Protein 5YUY (pdb70)

Structure (mmCIF, N/CA/C/O backbone):
data_5YUY
#
_entry.id   5YUY
#
_cell.length_a   86.460
_cell.length_b   57.050
_cell.length_c   110.170
_cell.angle_alpha   90.00
_cell.angle_beta   95.03
_cell.angle_gamma   90.00
#
_symmetry.space_group_name_H-M   'P 1 21 1'
#
loop_
_entity.id
_entity.type
_entity.pdbx_description
1 polymer 'DNA polymerase IV'
2 polymer DTN1
3 polymer DTN
4 non-polymer 'MAGNESIUM ION'
5 non-polymer DIPHOSPHATE
6 non-polymer "THYMIDINE-5'-TRIPHOSPHATE"
7 water water
#
loop_
_atom_site.group_PDB
_atom_site.id
_atom_site.type_symbol
_atom_site.label_atom_id
_atom_site.label_alt_id
_atom_site.label_comp_id
_atom_site.label_asym_id
_atom_site.label_entity_id
_atom_site.label_seq_id
_atom_site.pdbx_PDB_ins_code
_atom_site.Cartn_x
_atom_site.Cartn_y
_atom_site.Cartn_z
_atom_site.occupancy
_atom_site.B_iso_or_equiv
_atom_site.auth_seq_id
_atom_site.auth_comp_id
_atom_site.auth_asym_id
_atom_site.auth_atom_id
_atom_site.pdbx_PDB_model_num
ATOM 1 N N . GLY A 1 1 ? 58.711 -0.828 166.217 1.00 67.29 0 GLY F N 1
ATOM 2 C CA . GLY A 1 1 ? 59.639 -0.875 167.334 1.00 70.73 0 GLY F CA 1
ATOM 3 C C . GLY A 1 1 ? 60.684 0.231 167.340 1.00 55.36 0 GLY F C 1
ATOM 4 O O . GLY A 1 1 ? 61.836 0.012 166.968 1.00 63.66 0 GLY F O 1
ATOM 5 N N . SER A 1 2 ? 60.285 1.428 167.762 1.00 58.49 1 SER F N 1
ATOM 6 C CA . SER A 1 2 ? 61.206 2.554 167.853 1.00 61.95 1 SER F CA 1
ATOM 7 C C . SER A 1 2 ? 61.888 2.586 169.214 1.00 55.33 1 SER F C 1
ATOM 8 O O . SER A 1 2 ? 61.244 2.400 170.252 1.00 62.16 1 SER F O 1
ATOM 11 N N . ARG A 1 3 ? 63.196 2.837 169.205 1.00 47.08 2 ARG F N 1
ATOM 12 C CA . ARG A 1 3 ? 63.916 3.025 170.450 1.00 31.86 2 ARG F CA 1
ATOM 13 C C . ARG A 1 3 ? 63.759 4.462 170.943 1.00 31.38 2 ARG F C 1
ATOM 14 O O . ARG A 1 3 ? 63.351 5.366 170.205 1.00 33.31 2 ARG F O 1
ATOM 22 N N . LYS A 1 4 ? 64.093 4.664 172.215 1.00 34.37 3 LYS F N 1
ATOM 23 C CA . LYS A 1 4 ? 64.176 5.988 172.822 1.00 32.71 3 LYS F CA 1
ATOM 24 C C . LYS A 1 4 ? 65.598 6.173 173.344 1.00 25.94 3 LYS F C 1
ATOM 25 O O . LYS A 1 4 ? 65.974 5.570 174.357 1.00 29.44 3 LYS F O 1
ATOM 31 N N . ILE A 1 5 ? 66.377 7.012 172.664 1.00 23.63 4 ILE F N 1
ATOM 32 C CA . ILE A 1 5 ? 67.775 7.263 173.003 1.00 22.16 4 ILE F CA 1
ATOM 33 C C . ILE A 1 5 ? 67.885 8.692 173.530 1.00 27.59 4 ILE F C 1
ATOM 34 O O . ILE A 1 5 ? 67.377 9.636 172.905 1.00 26.51 4 ILE F O 1
ATOM 39 N N . ILE A 1 6 ? 68.518 8.844 174.691 1.00 23.90 5 ILE F N 1
ATOM 40 C CA . ILE A 1 6 ? 68.856 10.154 175.245 1.00 19.77 5 ILE F CA 1
ATOM 41 C C . ILE A 1 6 ? 70.362 10.341 175.130 1.00 20.82 5 ILE F C 1
ATOM 42 O O . ILE A 1 6 ? 71.129 9.420 175.432 1.00 24.47 5 ILE F O 1
ATOM 47 N N . HIS A 1 7 ? 70.787 11.528 174.715 1.00 21.06 6 HIS F N 1
ATOM 48 C CA . HIS A 1 7 ? 72.180 11.921 174.839 1.00 21.88 6 HIS F CA 1
ATOM 49 C C . HIS A 1 7 ? 72.252 13.067 175.843 1.00 27.00 6 HIS F C 1
ATOM 50 O O . HIS A 1 7 ? 71.591 14.085 175.655 1.00 21.23 6 HIS F O 1
ATOM 57 N N . VAL A 1 8 ? 73.007 12.883 176.932 1.00 22.52 7 VAL F N 1
ATOM 58 C CA . VAL A 1 8 ? 73.180 13.917 177.958 1.00 19.17 7 VAL F CA 1
ATOM 59 C C . VAL A 1 8 ? 74.581 14.486 177.832 1.00 21.17 7 VAL F C 1
ATOM 60 O O . VAL A 1 8 ? 75.547 13.736 177.681 1.00 22.00 7 VAL F O 1
ATOM 64 N N . ASP A 1 9 ? 74.700 15.812 177.898 1.00 22.72 8 ASP F N 1
ATOM 65 C CA . ASP A 1 9 ? 75.961 16.471 177.593 1.00 24.59 8 ASP F CA 1
ATOM 66 C C . ASP A 1 9 ? 76.123 17.658 178.527 1.00 22.56 8 ASP F C 1
ATOM 67 O O . ASP A 1 9 ? 75.283 18.556 178.503 1.00 23.33 8 ASP F O 1
ATOM 76 N N . MET A 1 10 ? 77.192 17.679 179.326 1.00 21.57 9 MET F N 1
ATOM 77 C CA . MET A 1 10 ? 77.382 18.783 180.272 1.00 21.32 9 MET F CA 1
ATOM 78 C C . MET A 1 10 ? 77.705 20.082 179.542 1.00 21.99 9 MET F C 1
ATOM 79 O O . MET A 1 10 ? 78.364 20.089 178.499 1.00 20.63 9 MET F O 1
ATOM 84 N N . ASP A 1 11 ? 77.227 21.198 180.103 1.00 22.62 10 ASP F N 1
ATOM 85 C CA . ASP A 1 11 ? 77.462 22.507 179.505 1.00 20.52 10 ASP F CA 1
ATOM 86 C C . ASP A 1 11 ? 78.840 23.041 179.897 1.00 22.21 10 ASP F C 1
ATOM 87 O O . ASP A 1 11 ? 79.167 23.098 181.086 1.00 21.74 10 ASP F O 1
ATOM 92 N N . CYS A 1 12 ? 79.625 23.450 178.895 1.00 24.07 11 CYS F N 1
ATOM 93 C CA . CYS A 1 12 ? 80.980 24.006 179.065 1.00 25.86 11 CYS F CA 1
ATOM 94 C C . CYS A 1 12 ? 81.733 23.317 180.201 1.00 26.77 11 CYS F C 1
ATOM 95 O O . CYS A 1 12 ? 82.204 23.959 181.136 1.00 23.01 11 CYS F O 1
ATOM 98 N N . PHE A 1 13 ? 81.866 21.984 180.083 1.00 20.79 12 PHE F N 1
ATOM 99 C CA . PHE A 1 13 ? 82.086 21.131 181.249 1.00 20.99 12 PHE F CA 1
ATOM 100 C C . PHE A 1 13 ? 83.250 21.593 182.127 1.00 22.46 12 PHE F C 1
ATOM 101 O O . PHE A 1 13 ? 83.060 21.842 183.321 1.00 24.92 12 PHE F O 1
ATOM 109 N N . PHE A 1 14 ? 84.477 21.659 181.585 1.00 21.17 13 PHE F N 1
ATOM 110 C CA . PHE A 1 14 ? 85.606 21.993 182.458 1.00 24.57 13 PHE F CA 1
ATOM 111 C C . PHE A 1 14 ? 85.416 23.382 183.062 1.00 25.72 13 PHE F C 1
ATOM 112 O O . PHE A 1 14 ? 85.657 23.592 184.254 1.00 25.67 13 PHE F O 1
ATOM 120 N N . ALA A 1 15 ? 84.990 24.343 182.245 1.00 26.07 14 ALA F N 1
ATOM 121 C CA . ALA A 1 15 ? 84.802 25.707 182.740 1.00 27.67 14 ALA F CA 1
ATOM 122 C C . ALA A 1 15 ? 83.670 25.781 183.759 1.00 28.85 14 ALA F C 1
ATOM 123 O O . ALA A 1 15 ? 83.748 26.548 184.725 1.00 28.87 14 ALA F O 1
ATOM 125 N N . ALA A 1 16 ? 82.603 25.001 183.553 1.00 27.97 15 ALA F N 1
ATOM 126 C CA . ALA A 1 16 ? 81.501 25.004 184.509 1.00 32.56 15 ALA F CA 1
ATOM 127 C C . ALA A 1 16 ? 81.958 24.495 185.867 1.00 29.93 15 ALA F C 1
ATOM 128 O O . ALA A 1 16 ? 81.523 24.997 186.909 1.00 32.51 15 ALA F O 1
ATOM 130 N N . VAL A 1 17 ? 82.846 23.501 185.878 1.00 27.99 16 VAL F N 1
ATOM 131 C CA . VAL A 1 17 ? 83.375 23.012 187.148 1.00 27.24 16 VAL F CA 1
ATOM 132 C C . VAL A 1 17 ? 84.210 24.089 187.824 1.00 31.17 16 VAL F C 1
ATOM 133 O O . VAL A 1 17 ? 84.090 24.321 189.034 1.00 34.00 16 VAL F O 1
ATOM 137 N N . GLU A 1 18 ? 85.071 24.765 187.056 1.00 30.07 17 GLU F N 1
ATOM 138 C CA . GLU A 1 18 ? 85.928 25.790 187.646 1.00 28.46 17 GLU F CA 1
ATOM 139 C C . GLU A 1 18 ? 85.122 26.968 188.181 1.00 38.33 17 GLU F C 1
ATOM 140 O O . GLU A 1 18 ? 85.492 27.554 189.203 1.00 38.64 17 GLU F O 1
ATOM 146 N N . MET A 1 19 ? 84.022 27.328 187.521 1.00 35.52 18 MET F N 1
ATOM 147 C CA . MET A 1 19 ? 83.211 28.441 188.011 1.00 39.05 18 MET F CA 1
ATOM 148 C C . MET A 1 19 ? 82.449 28.067 189.278 1.00 43.93 18 MET F C 1
ATOM 149 O O . MET A 1 19 ? 82.292 28.896 190.186 1.00 40.38 18 MET F O 1
ATOM 154 N N . ARG A 1 20 ? 81.948 26.833 189.346 1.00 41.53 19 ARG F N 1
ATOM 155 C CA . ARG A 1 20 ? 81.292 26.357 190.558 1.00 36.88 19 ARG F CA 1
ATOM 156 C C . ARG A 1 20 ? 82.245 26.375 191.741 1.00 39.03 19 ARG F C 1
ATOM 157 O O . ARG A 1 20 ? 81.872 26.791 192.844 1.00 42.95 19 ARG F O 1
ATOM 165 N N . ASP A 1 21 ? 83.486 25.940 191.530 1.00 35.73 20 ASP F N 1
ATOM 166 C CA . ASP A 1 21 ? 84.448 25.850 192.618 1.00 35.02 20 ASP F CA 1
ATOM 167 C C . ASP A 1 21 ? 85.138 27.172 192.919 1.00 42.95 20 ASP F C 1
ATOM 168 O O . ASP A 1 21 ? 85.791 27.279 193.962 1.00 45.09 20 ASP F O 1
ATOM 173 N N . ASN A 1 22 ? 84.991 28.179 192.059 1.00 45.63 21 ASN F N 1
ATOM 174 C CA . ASN A 1 22 ? 85.536 29.512 192.320 1.00 45.78 21 ASN F CA 1
ATOM 175 C C . ASN A 1 22 ? 84.614 30.530 191.671 1.00 45.91 21 ASN F C 1
ATOM 176 O O . ASN A 1 22 ? 84.802 30.910 190.507 1.00 43.27 21 ASN F O 1
ATOM 181 N N . PRO A 1 23 ? 83.595 31.000 192.398 1.00 47.46 22 PRO F N 1
ATOM 182 C CA . PRO A 1 23 ? 82.581 31.869 191.774 1.00 50.01 22 PRO F CA 1
ATOM 183 C C . PRO A 1 23 ? 83.127 33.193 191.270 1.00 50.07 22 PRO F C 1
ATOM 184 O O . PRO A 1 23 ? 82.422 33.884 190.524 1.00 55.55 22 PRO F O 1
ATOM 188 N N . ALA A 1 24 ? 84.355 33.564 191.637 1.00 49.25 23 ALA F N 1
ATOM 189 C CA . ALA A 1 24 ? 84.954 34.771 191.077 1.00 56.11 23 ALA F CA 1
ATOM 190 C C . ALA A 1 24 ? 85.117 34.684 189.567 1.00 55.58 23 ALA F C 1
ATOM 191 O O . ALA A 1 24 ? 85.243 35.721 188.907 1.00 48.26 23 ALA F O 1
ATOM 193 N N . LEU A 1 25 ? 85.104 33.476 189.007 1.00 48.42 24 LEU F N 1
ATOM 194 C CA . LEU A 1 25 ? 85.302 33.269 187.581 1.00 45.80 24 LEU F CA 1
ATOM 195 C C . LEU A 1 25 ? 84.001 33.278 186.797 1.00 41.93 24 LEU F C 1
ATOM 196 O O . LEU A 1 25 ? 84.040 33.173 185.569 1.00 38.85 24 LEU F O 1
ATOM 201 N N . ARG A 1 26 ? 82.859 33.420 187.478 1.00 38.81 25 ARG F N 1
ATOM 202 C CA . ARG A 1 26 ? 81.560 33.205 186.845 1.00 40.23 25 ARG F CA 1
ATOM 203 C C . ARG A 1 26 ? 81.286 34.207 185.723 1.00 41.78 25 ARG F C 1
ATOM 204 O O . ARG A 1 26 ? 80.731 33.845 184.679 1.00 40.87 25 ARG F O 1
ATOM 212 N N . ASP A 1 27 ? 81.650 35.468 185.909 1.00 40.69 26 ASP F N 1
ATOM 213 C CA . ASP A 1 27 ? 81.163 36.498 185.000 1.00 52.46 26 ASP F CA 1
ATOM 214 C C . ASP A 1 27 ? 82.234 37.087 184.096 1.00 49.12 26 ASP F C 1
ATOM 215 O O . ASP A 1 27 ? 81.923 37.967 183.285 1.00 54.67 26 ASP F O 1
ATOM 220 N N . ILE A 1 28 ? 83.472 36.620 184.193 1.00 38.17 27 ILE F N 1
ATOM 221 C CA . ILE A 1 28 ? 84.559 37.105 183.350 1.00 43.49 27 ILE F CA 1
ATOM 222 C C . ILE A 1 28 ? 84.894 36.021 182.335 1.00 39.32 27 ILE F C 1
ATOM 223 O O . ILE A 1 28 ? 84.565 34.848 182.562 1.00 35.87 27 ILE F O 1
ATOM 228 N N . PRO A 1 29 ? 85.532 36.354 181.213 1.00 40.66 28 PRO F N 1
ATOM 229 C CA . PRO A 1 29 ? 85.912 35.317 180.237 1.00 34.21 28 PRO F CA 1
ATOM 230 C C . PRO A 1 29 ? 87.023 34.425 180.780 1.00 32.93 28 PRO F C 1
ATOM 231 O O . PRO A 1 29 ? 88.099 34.904 181.161 1.00 35.42 28 PRO F O 1
ATOM 235 N N . ILE A 1 30 ? 86.758 33.116 180.823 1.00 33.30 29 ILE F N 1
ATOM 236 C CA . ILE A 1 30 ? 87.745 32.144 181.282 1.00 27.72 29 ILE F CA 1
ATOM 237 C C . ILE A 1 30 ? 87.836 30.994 180.285 1.00 29.45 29 ILE F C 1
ATOM 238 O O . ILE A 1 30 ? 86.914 30.728 179.514 1.00 27.79 29 ILE F O 1
ATOM 243 N N . ALA A 1 31 ? 88.959 30.288 180.336 1.00 29.57 30 ALA F N 1
ATOM 244 C CA . ALA A 1 31 ? 89.164 29.105 179.519 1.00 30.31 30 ALA F CA 1
ATOM 245 C C . ALA A 1 31 ? 90.168 28.195 180.206 1.00 30.57 30 ALA F C 1
ATOM 246 O O . ALA A 1 31 ? 91.075 28.656 180.901 1.00 31.51 30 ALA F O 1
ATOM 248 N N . ILE A 1 32 ? 89.982 26.896 180.022 1.00 23.68 31 ILE F N 1
ATOM 249 C CA . ILE A 1 32 ? 90.993 25.914 180.388 1.00 24.20 31 ILE F CA 1
ATOM 250 C C . ILE A 1 32 ? 91.853 25.677 179.159 1.00 26.74 31 ILE F C 1
ATOM 251 O O . ILE A 1 32 ? 91.334 25.370 178.078 1.00 29.11 31 ILE F O 1
ATOM 256 N N . GLY A 1 33 ? 93.157 25.842 179.310 1.00 27.97 32 GLY F N 1
ATOM 257 C CA . GLY A 1 33 ? 94.059 25.669 178.193 1.00 25.84 32 GLY F CA 1
ATOM 258 C C . GLY A 1 33 ? 95.472 26.057 178.558 1.00 28.75 32 GLY F C 1
ATOM 259 O O . GLY A 1 33 ? 95.677 26.804 179.518 1.00 34.86 32 GLY F O 1
ATOM 260 N N . GLY A 1 34 ? 96.446 25.564 177.794 1.00 33.55 33 GLY F N 1
ATOM 261 C CA . GLY A 1 34 ? 97.832 25.917 178.038 1.00 28.27 33 GLY F CA 1
ATOM 262 C C . GLY A 1 34 ? 98.116 27.365 177.681 1.00 34.76 33 GLY F C 1
ATOM 263 O O . GLY A 1 34 ? 97.498 27.951 176.792 1.00 31.40 33 GLY F O 1
ATOM 264 N N . SER A 1 35 ? 99.072 27.952 178.393 1.00 31.92 34 SER F N 1
ATOM 265 C CA . SER A 1 35 ? 99.426 29.335 178.132 1.00 34.14 34 SER F CA 1
ATOM 266 C C . SER A 1 35 ? 99.992 29.485 176.722 1.00 32.46 34 SER F C 1
ATOM 267 O O . SER A 1 35 ? 100.378 28.514 176.064 1.00 32.53 34 SER F O 1
ATOM 270 N N . ARG A 1 36 ? 100.017 30.730 176.250 1.00 32.74 35 ARG F N 1
ATOM 271 C CA . ARG A 1 36 ? 100.656 31.003 174.971 1.00 30.28 35 ARG F CA 1
ATOM 272 C C . ARG A 1 36 ? 102.126 30.601 175.006 1.00 35.95 35 ARG F C 1
ATOM 273 O O . ARG A 1 36 ? 102.665 30.107 174.009 1.00 34.00 35 ARG F O 1
ATOM 281 N N . GLU A 1 37 ? 102.789 30.797 176.156 1.00 36.46 36 GLU F N 1
ATOM 282 C CA . GLU A 1 37 ? 104.194 30.427 176.293 1.00 36.71 36 GLU F CA 1
ATOM 283 C C . GLU A 1 37 ? 104.379 28.913 176.281 1.00 37.30 36 GLU F C 1
ATOM 284 O O . GLU A 1 37 ? 105.394 28.422 175.775 1.00 39.23 36 GLU F O 1
ATOM 290 N N . ARG A 1 38 ? 103.420 28.164 176.826 1.00 28.69 37 ARG F N 1
ATOM 291 C CA . ARG A 1 38 ? 103.419 26.705 176.730 1.00 28.05 37 ARG F CA 1
ATOM 292 C C . ARG A 1 38 ? 102.925 26.217 175.374 1.00 32.24 37 ARG F C 1
ATOM 293 O O . ARG A 1 38 ? 102.764 25.002 175.185 1.00 29.35 37 ARG F O 1
ATOM 301 N N . ARG A 1 39 ? 102.640 27.145 174.451 1.00 32.55 38 ARG F N 1
ATOM 302 C CA . ARG A 1 39 ? 102.173 26.819 173.101 1.00 33.86 38 ARG F CA 1
ATOM 303 C C . ARG A 1 39 ? 100.852 26.050 173.144 1.00 31.43 38 ARG F C 1
ATOM 304 O O . ARG A 1 39 ? 100.645 25.073 172.419 1.00 28.59 38 ARG F O 1
ATOM 312 N N . GLY A 1 40 ? 99.954 26.498 174.011 1.00 30.33 39 GLY F N 1
ATOM 313 C CA . GLY A 1 40 ? 98.761 25.741 174.309 1.00 29.77 39 GLY F CA 1
ATOM 314 C C . GLY A 1 40 ? 97.611 26.010 173.357 1.00 28.75 39 GLY F C 1
ATOM 315 O O . GLY A 1 40 ? 97.659 26.914 172.509 1.00 27.99 39 GLY F O 1
ATOM 316 N N . VAL A 1 41 ? 96.573 25.182 173.500 1.00 27.98 40 VAL F N 1
ATOM 317 C CA . VAL A 1 41 ? 95.275 25.422 172.885 1.00 30.39 40 VAL F CA 1
ATOM 318 C C . VAL A 1 41 ? 94.215 25.431 173.974 1.00 24.90 40 VAL F C 1
ATOM 319 O O . VAL A 1 41 ? 94.447 25.020 175.116 1.00 28.03 40 VAL F O 1
ATOM 323 N N . ILE A 1 42 ? 93.037 25.909 173.593 1.00 21.96 41 ILE F N 1
ATOM 324 C CA . ILE A 1 42 ? 91.899 25.980 174.495 1.00 22.20 41 ILE F CA 1
ATOM 325 C C . ILE A 1 42 ? 91.229 24.619 174.561 1.00 24.02 41 ILE F C 1
ATOM 326 O O . ILE A 1 42 ? 90.881 24.036 173.527 1.00 22.48 41 ILE F O 1
ATOM 331 N N . SER A 1 43 ? 91.055 24.103 175.782 1.00 24.06 42 SER F N 1
ATOM 332 C CA . SER A 1 43 ? 90.240 22.906 175.958 1.00 23.10 42 SER F CA 1
ATOM 333 C C . SER A 1 43 ? 88.766 23.250 175.899 1.00 21.13 42 SER F C 1
ATOM 334 O O . SER A 1 43 ? 87.985 22.555 175.232 1.00 22.02 42 SER F O 1
ATOM 337 N N . THR A 1 44 ? 88.367 24.286 176.623 1.00 20.64 43 THR F N 1
ATOM 338 C CA . THR A 1 44 ? 87.023 24.839 176.513 1.00 22.47 43 THR F CA 1
ATOM 339 C C . THR A 1 44 ? 87.013 26.212 177.169 1.00 23.94 43 THR F C 1
ATOM 340 O O . THR A 1 44 ? 87.954 26.593 177.860 1.00 24.39 43 THR F O 1
ATOM 344 N N . ALA A 1 45 ? 85.914 26.936 176.958 1.00 22.55 44 ALA F N 1
ATOM 345 C CA . ALA A 1 45 ? 85.763 28.289 177.476 1.00 23.22 44 ALA F CA 1
ATOM 346 C C . ALA A 1 45 ? 84.351 28.465 178.016 1.00 25.21 44 ALA F C 1
ATOM 347 O O . ALA A 1 45 ? 83.441 27.728 177.650 1.00 26.72 44 ALA F O 1
ATOM 349 N N . ASN A 1 46 ? 84.169 29.450 178.899 1.00 24.49 45 ASN F N 1
ATOM 350 C CA . ASN A 1 46 ? 82.819 29.744 179.342 1.00 31.62 45 ASN F CA 1
ATOM 351 C C . ASN A 1 46 ? 82.157 30.704 178.346 1.00 27.87 45 ASN F C 1
ATOM 352 O O . ASN A 1 46 ? 82.775 31.151 177.378 1.00 30.62 45 ASN F O 1
ATOM 357 N N . TYR A 1 47 ? 80.862 30.982 178.559 1.00 26.81 46 TYR F N 1
ATOM 358 C CA . TYR A 1 47 ? 80.129 31.777 177.579 1.00 26.89 46 TYR F CA 1
ATOM 359 C C . TYR A 1 47 ? 80.661 33.206 177.480 1.00 30.11 46 TYR F C 1
ATOM 360 O O . TYR A 1 47 ? 80.751 33.733 176.365 1.00 29.21 46 TYR F O 1
ATOM 369 N N . PRO A 1 48 ? 81.046 33.863 178.580 1.00 30.69 47 PRO F N 1
ATOM 370 C CA . PRO A 1 48 ? 81.679 35.188 178.429 1.00 35.28 47 PRO F CA 1
ATOM 371 C C . PRO A 1 48 ? 82.888 35.190 177.501 1.00 36.24 47 PRO F C 1
ATOM 372 O O . PRO A 1 48 ? 83.073 36.156 176.760 1.00 33.48 47 PRO F O 1
ATOM 376 N N . ALA A 1 49 ? 83.695 34.118 177.487 1.00 33.62 48 ALA F N 1
ATOM 377 C CA . ALA A 1 49 ? 84.807 34.030 176.543 1.00 29.86 48 ALA F CA 1
ATOM 378 C C . ALA A 1 49 ? 84.339 33.646 175.142 1.00 27.88 48 ALA F C 1
ATOM 379 O O . ALA A 1 49 ? 84.898 34.131 174.149 1.00 28.18 48 ALA F O 1
ATOM 381 N N . ARG A 1 50 ? 83.360 32.735 175.045 1.00 29.48 49 ARG F N 1
ATOM 382 C CA . ARG A 1 50 ? 82.843 32.329 173.739 1.00 25.06 49 ARG F CA 1
ATOM 383 C C . ARG A 1 50 ? 82.246 33.508 172.980 1.00 26.75 49 ARG F C 1
ATOM 384 O O . ARG A 1 50 ? 82.238 33.512 171.746 1.00 25.98 49 ARG F O 1
ATOM 392 N N . LYS A 1 51 ? 81.732 34.504 173.699 1.00 30.15 50 LYS F N 1
ATOM 393 C CA . LYS A 1 51 ? 81.217 35.707 173.049 1.00 32.06 50 LYS F CA 1
ATOM 394 C C . LYS A 1 51 ? 82.271 36.381 172.171 1.00 32.97 50 LYS F C 1
ATOM 395 O O . LYS A 1 51 ? 81.941 36.959 171.127 1.00 28.90 50 LYS F O 1
ATOM 401 N N . PHE A 1 52 ? 83.538 36.317 172.573 1.00 29.51 51 PHE F N 1
ATOM 402 C CA . PHE A 1 52 ? 84.627 36.894 171.792 1.00 32.41 51 PHE F CA 1
ATOM 403 C C . PHE A 1 52 ? 85.086 35.984 170.665 1.00 37.05 51 PHE F C 1
ATOM 404 O O . PHE A 1 52 ? 85.969 36.379 169.898 1.00 30.84 51 PHE F O 1
ATOM 412 N N . GLY A 1 53 ? 84.538 34.775 170.564 1.00 35.08 52 GLY F N 1
ATOM 413 C CA . GLY A 1 53 ? 84.953 33.833 169.551 1.00 27.52 52 GLY F CA 1
ATOM 414 C C . GLY A 1 53 ? 85.865 32.726 170.051 1.00 28.73 52 GLY F C 1
ATOM 415 O O . GLY A 1 53 ? 86.295 31.891 169.246 1.00 32.77 52 GLY F O 1
ATOM 416 N N . VAL A 1 54 ? 86.179 32.697 171.348 1.00 25.26 53 VAL F N 1
ATOM 417 C CA . VAL A 1 54 ? 87.058 31.669 171.887 1.00 23.93 53 VAL F CA 1
ATOM 418 C C . VAL A 1 54 ? 86.330 30.335 171.818 1.00 29.85 53 VAL F C 1
ATOM 419 O O . VAL A 1 54 ? 85.149 30.245 172.173 1.00 28.49 53 VAL F O 1
ATOM 423 N N . ARG A 1 55 ? 87.027 29.301 171.343 1.00 26.31 54 ARG F N 1
ATOM 424 C CA . ARG A 1 55 ? 86.424 27.998 171.068 1.00 28.15 54 ARG F CA 1
ATOM 425 C C . ARG A 1 55 ? 87.405 26.910 171.495 1.00 24.23 54 ARG F C 1
ATOM 426 O O . ARG A 1 55 ? 88.610 27.147 171.564 1.00 25.62 54 ARG F O 1
ATOM 434 N N . SER A 1 56 ? 86.891 25.696 171.750 1.00 23.24 55 SER F N 1
ATOM 435 C CA . SER A 1 56 ? 87.786 24.552 171.934 1.00 18.63 55 SER F CA 1
ATOM 436 C C . SER A 1 56 ? 88.631 24.342 170.684 1.00 21.11 55 SER F C 1
ATOM 437 O O . SER A 1 56 ? 88.184 24.608 169.555 1.00 22.72 55 SER F O 1
ATOM 440 N N . ALA A 1 57 ? 89.862 23.873 170.901 1.00 23.03 56 ALA F N 1
ATOM 441 C CA . ALA A 1 57 ? 90.904 23.565 169.921 1.00 26.80 56 ALA F CA 1
ATOM 442 C C . ALA A 1 57 ? 91.520 24.816 169.309 1.00 29.00 56 ALA F C 1
ATOM 443 O O . ALA A 1 57 ? 92.385 24.696 168.428 1.00 31.91 56 ALA F O 1
ATOM 445 N N . MET A 1 58 ? 91.116 26.003 169.739 1.00 22.37 57 MET F N 1
ATOM 446 C CA . MET A 1 58 ? 91.716 27.231 169.256 1.00 25.06 57 MET F CA 1
ATOM 447 C C . MET A 1 58 ? 93.076 27.425 169.914 1.00 27.47 57 MET F C 1
ATOM 448 O O . MET A 1 58 ? 93.180 27.324 171.141 1.00 29.77 57 MET F O 1
ATOM 453 N N . PRO A 1 59 ? 94.124 27.706 169.142 1.00 27.83 58 PRO F N 1
ATOM 454 C CA . PRO A 1 59 ? 95.421 28.031 169.746 1.00 27.38 58 PRO F CA 1
ATOM 455 C C . PRO A 1 59 ? 95.263 29.192 170.710 1.00 25.16 58 PRO F C 1
ATOM 456 O O . PRO A 1 59 ? 94.516 30.139 170.453 1.00 30.40 58 PRO F O 1
ATOM 460 N N . THR A 1 60 ? 95.941 29.082 171.852 1.00 29.37 59 THR F N 1
ATOM 461 C CA . THR A 1 60 ? 95.734 30.059 172.910 1.00 33.51 59 THR F CA 1
ATOM 462 C C . THR A 1 60 ? 96.137 31.460 172.454 1.00 33.50 59 THR F C 1
ATOM 463 O O . THR A 1 60 ? 95.469 32.446 172.800 1.00 35.44 59 THR F O 1
ATOM 467 N N . GLY A 1 61 ? 97.184 31.565 171.630 1.00 33.91 60 GLY F N 1
ATOM 468 C CA . GLY A 1 61 ? 97.556 32.865 171.089 1.00 32.39 60 GLY F CA 1
ATOM 469 C C . GLY A 1 61 ? 96.442 33.518 170.294 1.00 37.12 60 GLY F C 1
ATOM 470 O O . GLY A 1 61 ? 96.309 34.745 170.294 1.00 37.67 60 GLY F O 1
ATOM 471 N N . MET A 1 62 ? 95.626 32.714 169.610 1.00 32.72 61 MET F N 1
ATOM 472 C CA . MET A 1 62 ? 94.473 33.263 168.901 1.00 33.11 61 MET F CA 1
ATOM 473 C C . MET A 1 62 ? 93.366 33.675 169.866 1.00 35.97 61 MET F C 1
ATOM 474 O O . MET A 1 62 ? 92.742 34.734 169.694 1.00 33.51 61 MET F O 1
ATOM 479 N N . ALA A 1 63 ? 93.104 32.845 170.876 1.00 32.53 62 ALA F N 1
ATOM 480 C CA . ALA A 1 63 ? 92.062 33.157 171.848 1.00 34.05 62 ALA F CA 1
ATOM 481 C C . ALA A 1 63 ? 92.369 34.463 172.577 1.00 36.97 62 ALA F C 1
ATOM 482 O O . ALA A 1 63 ? 91.466 35.262 172.856 1.00 34.53 62 ALA F O 1
ATOM 484 N N . LEU A 1 64 ? 93.642 34.696 172.889 1.00 34.20 63 LEU F N 1
ATOM 485 C CA . LEU A 1 64 ? 94.023 35.912 173.597 1.00 33.44 63 LEU F CA 1
ATOM 486 C C . LEU A 1 64 ? 93.997 37.127 172.679 1.00 38.69 63 LEU F C 1
ATOM 487 O O . LEU A 1 64 ? 93.806 38.255 173.148 1.00 37.07 63 LEU F O 1
ATOM 492 N N . LYS A 1 65 ? 94.201 36.926 171.376 1.00 39.77 64 LYS F N 1
ATOM 493 C CA . LYS A 1 65 ? 94.034 38.037 170.445 1.00 39.41 64 LYS F CA 1
ATOM 494 C C . LYS A 1 65 ? 92.561 38.403 170.296 1.00 41.89 64 LYS F C 1
ATOM 495 O O . LYS A 1 65 ? 92.221 39.584 170.167 1.00 38.59 64 LYS F O 1
ATOM 497 N N . LEU A 1 66 ? 91.673 37.405 170.307 1.00 33.95 65 LEU F N 1
ATOM 498 C CA . LEU A 1 66 ? 90.241 37.685 170.272 1.00 31.73 65 LEU F CA 1
ATOM 499 C C . LEU A 1 66 ? 89.745 38.225 171.603 1.00 33.18 65 LEU F C 1
ATOM 500 O O . LEU A 1 66 ? 88.831 39.059 171.633 1.00 37.76 65 LEU F O 1
ATOM 505 N N . CYS A 1 67 ? 90.347 37.791 172.703 1.00 38.46 66 CYS F N 1
ATOM 506 C CA . CYS A 1 67 ? 89.849 38.086 174.047 1.00 30.89 66 CYS F CA 1
ATOM 507 C C . CYS A 1 67 ? 91.033 38.411 174.946 1.00 31.32 66 CYS F C 1
ATOM 508 O O . CYS A 1 67 ? 91.550 37.550 175.670 1.00 33.51 66 CYS F O 1
ATOM 511 N N . PRO A 1 68 ? 91.500 39.664 174.923 1.00 35.13 67 PRO F N 1
ATOM 512 C CA . PRO A 1 68 ? 92.733 39.999 175.656 1.00 38.45 67 PRO F CA 1
ATOM 513 C C . PRO A 1 68 ? 92.640 39.778 177.151 1.00 38.35 67 PRO F C 1
ATOM 514 O O . PRO A 1 68 ? 93.666 39.518 177.789 1.00 37.95 67 PRO F O 1
ATOM 518 N N . HIS A 1 69 ? 91.452 39.876 177.736 1.00 38.62 68 HIS F N 1
ATOM 519 C CA . HIS A 1 69 ? 91.284 39.690 179.170 1.00 37.98 68 HIS F CA 1
ATOM 520 C C . HIS A 1 69 ? 91.054 38.242 179.561 1.00 34.77 68 HIS F C 1
ATOM 521 O O . HIS A 1 69 ? 90.761 37.983 180.732 1.00 40.57 68 HIS F O 1
ATOM 528 N N . LEU A 1 70 ? 91.161 37.306 178.613 1.00 34.53 69 LEU F N 1
ATOM 529 C CA . LEU A 1 70 ? 90.928 35.893 178.898 1.00 35.15 69 LEU F CA 1
ATOM 530 C C . LEU A 1 70 ? 91.742 35.430 180.100 1.00 36.96 69 LEU F C 1
ATOM 531 O O . LEU A 1 70 ? 92.953 35.651 180.164 1.00 35.18 69 LEU F O 1
ATOM 536 N N . THR A 1 71 ? 91.065 34.811 181.065 1.00 34.72 70 THR F N 1
ATOM 537 C CA . THR A 1 71 ? 91.726 34.184 182.203 1.00 41.05 70 THR F CA 1
ATOM 538 C C . THR A 1 71 ? 91.942 32.709 181.898 1.00 39.89 70 THR F C 1
ATOM 539 O O . THR A 1 71 ? 90.981 31.969 181.653 1.00 34.82 70 THR F O 1
ATOM 543 N N . LEU A 1 72 ? 93.195 32.280 181.928 1.00 37.34 71 LEU F N 1
ATOM 544 C CA . LEU A 1 72 ? 93.559 30.941 181.500 1.00 39.28 71 LEU F CA 1
ATOM 545 C C . LEU A 1 72 ? 93.786 30.057 182.715 1.00 37.72 71 LEU F C 1
ATOM 546 O O . LEU A 1 72 ? 94.473 30.461 183.657 1.00 33.52 71 LEU F O 1
ATOM 551 N N . LEU A 1 73 ? 93.203 28.854 182.688 1.00 36.44 72 LEU F N 1
ATOM 552 C CA . LEU A 1 73 ? 93.252 27.920 183.798 1.00 35.21 72 LEU F CA 1
ATOM 553 C C . LEU A 1 73 ? 93.913 26.623 183.363 1.00 31.80 72 LEU F C 1
ATOM 554 O O . LEU A 1 73 ? 93.707 26.179 182.231 1.00 32.38 72 LEU F O 1
ATOM 559 N N . PRO A 1 74 ? 94.694 25.982 184.242 1.00 30.30 73 PRO F N 1
ATOM 560 C CA . PRO A 1 74 ? 95.414 24.769 183.833 1.00 30.13 73 PRO F CA 1
ATOM 561 C C . PRO A 1 74 ? 94.581 23.498 183.847 1.00 35.88 73 PRO F C 1
ATOM 562 O O . PRO A 1 74 ? 95.019 22.493 183.267 1.00 39.38 73 PRO F O 1
ATOM 566 N N . GLY A 1 75 ? 93.430 23.481 184.505 1.00 28.74 74 GLY F N 1
ATOM 567 C CA . GLY A 1 75 ? 92.657 22.249 184.532 1.00 38.70 74 GLY F CA 1
ATOM 568 C C . GLY A 1 75 ? 92.898 21.403 185.767 1.00 31.74 74 GLY F C 1
ATOM 569 O O . GLY A 1 75 ? 94.041 21.239 186.207 1.00 35.76 74 GLY F O 1
ATOM 570 N N . ARG A 1 76 ? 91.819 20.877 186.346 1.00 28.30 75 ARG F N 1
ATOM 571 C CA . ARG A 1 76 ? 91.868 20.047 187.554 1.00 25.74 75 ARG F CA 1
ATOM 572 C C . ARG A 1 76 ? 91.145 18.744 187.229 1.00 29.09 75 ARG F C 1
ATOM 573 O O . ARG A 1 76 ? 89.938 18.605 187.454 1.00 30.34 75 ARG F O 1
ATOM 581 N N . PHE A 1 77 ? 91.888 17.769 186.701 1.00 26.28 76 PHE F N 1
ATOM 582 C CA . PHE A 1 77 ? 91.220 16.635 186.073 1.00 27.46 76 PHE F CA 1
ATOM 583 C C . PHE A 1 77 ? 90.554 15.706 187.078 1.00 25.48 76 PHE F C 1
ATOM 584 O O . PHE A 1 77 ? 89.544 15.086 186.739 1.00 27.91 76 PHE F O 1
ATOM 592 N N . ASP A 1 78 ? 91.071 15.594 188.308 1.00 27.03 77 ASP F N 1
ATOM 593 C CA . ASP A 1 78 ? 90.346 14.802 189.298 1.00 32.76 77 ASP F CA 1
ATOM 594 C C . ASP A 1 78 ? 88.990 15.421 189.606 1.00 31.54 77 ASP F C 1
ATOM 595 O O . ASP A 1 78 ? 88.021 14.700 189.862 1.00 26.77 77 ASP F O 1
ATOM 600 N N . ALA A 1 79 ? 88.894 16.755 189.578 1.00 28.56 78 ALA F N 1
ATOM 601 C CA . ALA A 1 79 ? 87.600 17.408 189.773 1.00 25.98 78 ALA F CA 1
ATOM 602 C C . ALA A 1 79 ? 86.629 17.059 188.650 1.00 24.07 78 ALA F C 1
ATOM 603 O O . ALA A 1 79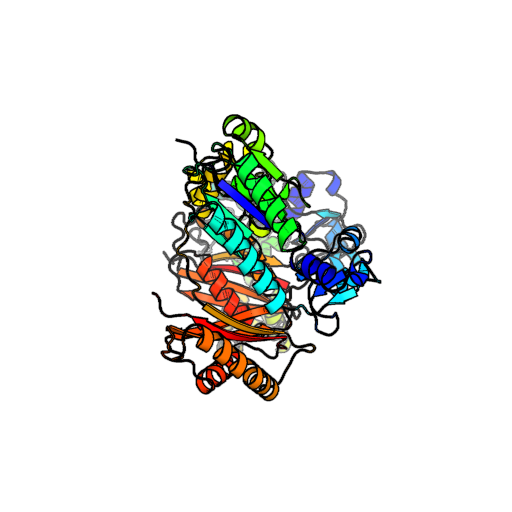 ? 85.437 16.835 188.892 1.00 27.77 78 ALA F O 1
ATOM 605 N N . TYR A 1 80 ? 87.113 17.011 187.411 1.00 26.56 79 TYR F N 1
ATOM 606 C CA . TYR A 1 80 ? 86.224 16.657 186.310 1.00 23.60 79 TYR F CA 1
ATOM 607 C C . TYR A 1 80 ? 85.848 15.186 186.374 1.00 24.87 79 TYR F C 1
ATOM 608 O O . TYR A 1 80 ? 84.693 14.821 186.122 1.00 26.14 79 TYR F O 1
ATOM 617 N N . LYS A 1 81 ? 86.814 14.331 186.705 1.00 23.96 80 LYS F N 1
ATOM 618 C CA . LYS A 1 81 ? 86.523 12.903 186.840 1.00 23.65 80 LYS F CA 1
ATOM 619 C C . LYS A 1 81 ? 85.494 12.661 187.939 1.00 23.16 80 LYS F C 1
ATOM 620 O O . LYS A 1 81 ? 84.629 11.783 187.807 1.00 26.14 80 LYS F O 1
ATOM 626 N N . GLU A 1 82 ? 85.567 13.433 189.032 1.00 21.76 81 GLU F N 1
ATOM 627 C CA . GLU A 1 82 ? 84.600 13.254 190.108 1.00 27.11 81 GLU F CA 1
ATOM 628 C C . GLU A 1 82 ? 83.206 13.666 189.658 1.00 28.34 81 GLU F C 1
ATOM 629 O O . GLU A 1 82 ? 82.222 12.986 189.964 1.00 28.70 81 GLU F O 1
ATOM 635 N N . ALA A 1 83 ? 83.104 14.772 188.926 1.00 31.18 82 ALA F N 1
ATOM 636 C CA . ALA A 1 83 ? 81.822 15.150 188.351 1.00 26.64 82 ALA F CA 1
ATOM 637 C C . ALA A 1 83 ? 81.324 14.082 187.389 1.00 29.18 82 ALA F C 1
ATOM 638 O O . ALA A 1 83 ? 80.142 13.725 187.405 1.00 26.85 82 ALA F O 1
ATOM 640 N N . SER A 1 84 ? 82.219 13.562 186.547 1.00 26.22 83 SER F N 1
ATOM 641 C CA . SER A 1 84 ? 81.857 12.499 185.611 1.00 24.93 83 SER F CA 1
ATOM 642 C C . SER A 1 84 ? 81.308 11.279 186.338 1.00 25.30 83 SER F C 1
ATOM 643 O O . SER A 1 84 ? 80.252 10.749 185.969 1.00 24.78 83 SER F O 1
ATOM 646 N N . ASN A 1 85 ? 82.024 10.802 187.364 1.00 27.13 84 ASN F N 1
ATOM 647 C CA . ASN A 1 85 ? 81.532 9.659 188.129 1.00 27.05 84 ASN F CA 1
ATOM 648 C C . ASN A 1 85 ? 80.143 9.933 188.688 1.00 28.01 84 ASN F C 1
ATOM 649 O O . ASN A 1 85 ? 79.268 9.053 188.660 1.00 27.31 84 ASN F O 1
ATOM 654 N N . HIS A 1 86 ? 79.908 11.166 189.162 1.00 26.20 85 HIS F N 1
ATOM 655 C CA . HIS A 1 86 ? 78.640 11.492 189.801 1.00 27.56 85 HIS F CA 1
ATOM 656 C C . HIS A 1 86 ? 77.488 11.488 188.793 1.00 27.95 85 HIS F C 1
ATOM 657 O O . HIS A 1 86 ? 76.403 10.971 189.088 1.00 28.98 85 HIS F O 1
ATOM 664 N N . ILE A 1 87 ? 77.696 12.039 187.594 1.00 25.66 86 ILE F N 1
ATOM 665 C CA . ILE A 1 87 ? 76.579 12.051 186.650 1.00 26.72 86 ILE F CA 1
ATOM 666 C C . ILE A 1 87 ? 76.313 10.652 186.116 1.00 26.49 86 ILE F C 1
ATOM 667 O O . ILE A 1 87 ? 75.165 10.312 185.813 1.00 27.50 86 ILE F O 1
ATOM 672 N N . ARG A 1 88 ? 77.349 9.816 186.003 1.00 27.34 87 ARG F N 1
ATOM 673 C CA . ARG A 1 88 ? 77.120 8.447 185.561 1.00 27.75 87 ARG F CA 1
ATOM 674 C C . ARG A 1 88 ? 76.372 7.650 186.617 1.00 28.18 87 ARG F C 1
ATOM 675 O O . ARG A 1 88 ? 75.587 6.756 186.280 1.00 26.95 87 ARG F O 1
ATOM 683 N N . GLU A 1 89 ? 76.603 7.954 187.893 1.00 26.19 88 GLU F N 1
ATOM 684 C CA . GLU A 1 89 ? 75.804 7.338 188.946 1.00 28.53 88 GLU F CA 1
ATOM 685 C C . GLU A 1 89 ? 74.361 7.829 188.886 1.00 29.59 88 GLU F C 1
ATOM 686 O O . GLU A 1 89 ? 73.426 7.049 189.105 1.00 33.07 88 GLU F O 1
ATOM 692 N N . ILE A 1 90 ? 74.153 9.104 188.549 1.00 27.13 89 ILE F N 1
ATOM 693 C CA . ILE A 1 90 ? 72.790 9.604 188.383 1.00 32.06 89 ILE F CA 1
ATOM 694 C C . ILE A 1 90 ? 72.107 8.931 187.195 1.00 31.12 89 ILE F C 1
ATOM 695 O O . ILE A 1 90 ? 70.916 8.605 187.257 1.00 32.89 89 ILE F O 1
ATOM 700 N N . PHE A 1 91 ? 72.835 8.726 186.090 1.00 26.39 90 PHE F N 1
ATOM 701 C CA . PHE A 1 91 ? 72.259 7.993 184.958 1.00 31.14 90 PHE F CA 1
ATOM 702 C C . PHE A 1 91 ? 71.797 6.604 185.386 1.00 27.10 90 PHE F C 1
ATOM 703 O O . PHE A 1 91 ? 70.746 6.130 184.943 1.00 30.05 90 PHE F O 1
ATOM 711 N N . SER A 1 92 ? 72.580 5.938 186.242 1.00 27.70 91 SER F N 1
ATOM 712 C CA . SER A 1 92 ? 72.288 4.571 186.662 1.00 27.49 91 SER F CA 1
ATOM 713 C C . SER A 1 92 ? 70.986 4.470 187.451 1.00 33.28 91 SER F C 1
ATOM 714 O O . SER A 1 92 ? 70.371 3.399 187.474 1.00 32.87 91 SER F O 1
ATOM 717 N N . ARG A 1 93 ? 70.544 5.561 188.075 1.00 32.48 92 ARG F N 1
ATOM 718 C CA . ARG A 1 93 ? 69.259 5.556 188.764 1.00 37.30 92 ARG F CA 1
ATOM 719 C C . ARG A 1 93 ? 68.091 5.385 187.802 1.00 36.75 92 ARG F C 1
ATOM 720 O O . ARG A 1 93 ? 66.995 5.016 188.237 1.00 37.08 92 ARG F O 1
ATOM 728 N N . TYR A 1 94 ? 68.294 5.645 186.510 1.00 34.51 93 TYR F N 1
ATOM 729 C CA . TYR A 1 94 ? 67.216 5.552 185.536 1.00 37.38 93 TYR F CA 1
ATOM 730 C C . TYR A 1 94 ? 67.324 4.344 184.626 1.00 39.58 93 TYR F C 1
ATOM 731 O O . TYR A 1 94 ? 66.293 3.798 184.224 1.00 41.10 93 TYR F O 1
ATOM 740 N N . THR A 1 95 ? 68.539 3.894 184.323 1.00 33.78 94 THR F N 1
ATOM 741 C CA . THR A 1 95 ? 68.751 2.753 183.442 1.00 36.30 94 THR F CA 1
ATOM 742 C C . THR A 1 95 ? 70.167 2.236 183.645 1.00 34.72 94 THR F C 1
ATOM 743 O O . THR A 1 95 ? 71.055 2.981 184.061 1.00 33.95 94 THR F O 1
ATOM 747 N N . SER A 1 96 ? 70.372 0.950 183.355 1.00 31.93 95 SER F N 1
ATOM 748 C CA . SER A 1 96 ? 71.729 0.435 183.247 1.00 31.31 95 SER F CA 1
ATOM 749 C C . SER A 1 96 ? 72.273 0.547 181.832 1.00 30.74 95 SER F C 1
ATOM 750 O O . SER A 1 96 ? 73.459 0.268 181.604 1.00 30.37 95 SER F O 1
ATOM 753 N N . ARG A 1 97 ? 71.437 0.975 180.886 1.00 27.91 96 ARG F N 1
ATOM 754 C CA . ARG A 1 97 ? 71.813 1.039 179.476 1.00 28.08 96 ARG F CA 1
ATOM 755 C C . ARG A 1 97 ? 72.500 2.375 179.208 1.00 27.94 96 ARG F C 1
ATOM 756 O O . ARG A 1 97 ? 71.908 3.312 178.663 1.00 27.51 96 ARG F O 1
ATOM 764 N N . ILE A 1 98 ? 73.775 2.458 179.616 1.00 24.92 97 ILE F N 1
ATOM 765 C CA . ILE A 1 98 ? 74.563 3.700 179.617 1.00 22.71 97 ILE F CA 1
ATOM 766 C C . ILE A 1 98 ? 75.834 3.485 178.800 1.00 24.91 97 ILE F C 1
ATOM 767 O O . ILE A 1 98 ? 76.629 2.585 179.106 1.00 26.72 97 ILE F O 1
ATOM 772 N N . GLU A 1 99 ? 76.037 4.308 177.777 1.00 21.93 98 GLU F N 1
ATOM 773 C CA . GLU A 1 99 ? 77.285 4.288 177.019 1.00 23.81 98 GLU F CA 1
ATOM 774 C C . GLU A 1 99 ? 77.965 5.639 177.164 1.00 21.44 98 GLU F C 1
ATOM 775 O O . GLU A 1 99 ? 77.637 6.589 176.423 1.00 21.04 98 GLU F O 1
ATOM 781 N N . PRO A 1 100 ? 78.910 5.781 178.087 1.00 21.37 99 PRO F N 1
ATOM 782 C CA . PRO A 1 100 ? 79.678 7.034 178.161 1.00 25.11 99 PRO F CA 1
ATOM 783 C C . PRO A 1 100 ? 80.524 7.214 176.910 1.00 25.15 99 PRO F C 1
ATOM 784 O O . PRO A 1 100 ? 81.059 6.251 176.358 1.00 25.02 99 PRO F O 1
ATOM 788 N N . LEU A 1 101 ? 80.622 8.459 176.435 1.00 21.89 100 LEU F N 1
ATOM 789 C CA . LEU A 1 101 ? 81.437 8.727 175.258 1.00 26.69 100 LEU F CA 1
ATOM 790 C C . LEU A 1 101 ? 82.667 9.550 175.574 1.00 27.34 100 LEU F C 1
ATOM 791 O O . LEU A 1 101 ? 83.578 9.618 174.746 1.00 27.11 100 LEU F O 1
ATOM 796 N N . SER A 1 102 ? 82.693 10.173 176.739 1.00 21.84 101 SER F N 1
ATOM 797 C CA . SER A 1 102 ? 83.786 10.992 177.253 1.00 26.57 101 SER F CA 1
ATOM 798 C C . SER A 1 102 ? 83.377 11.306 178.684 1.00 23.23 101 SER F C 1
ATOM 799 O O . SER A 1 102 ? 82.336 10.833 179.149 1.00 21.56 101 SER F O 1
ATOM 802 N N . LEU A 1 103 ? 84.183 12.107 179.384 1.00 24.51 102 LEU F N 1
ATOM 803 C CA . LEU A 1 103 ? 83.860 12.419 180.775 1.00 20.43 102 LEU F CA 1
ATOM 804 C C . LEU A 1 103 ? 82.438 12.953 180.918 1.00 20.81 102 LEU F C 1
ATOM 805 O O . LEU A 1 103 ? 81.701 12.552 181.825 1.00 24.41 102 LEU F O 1
ATOM 810 N N . ASP A 1 104 ? 82.040 13.872 180.042 1.00 19.22 103 ASP F N 1
ATOM 811 C CA . ASP A 1 104 ? 80.871 14.693 180.312 1.00 21.11 103 ASP F CA 1
ATOM 812 C C . ASP A 1 104 ? 79.636 14.305 179.509 1.00 24.71 103 ASP F C 1
ATOM 813 O O . ASP A 1 104 ? 78.672 15.085 179.486 1.00 20.87 103 ASP F O 1
ATOM 818 N N . GLU A 1 105 ? 79.631 13.151 178.834 1.00 22.32 104 GLU F N 1
ATOM 819 C CA . GLU A 1 105 ? 78.453 12.821 178.044 1.00 20.08 104 GLU F CA 1
ATOM 820 C C . GLU A 1 105 ? 78.242 11.314 177.983 1.00 20.96 104 GLU F C 1
ATOM 821 O O . GLU A 1 105 ? 79.161 10.516 178.206 1.00 18.87 104 GLU F O 1
ATOM 827 N N . ALA A 1 106 ? 77.011 10.939 177.647 1.00 19.05 105 ALA F N 1
ATOM 828 C CA . ALA A 1 106 ? 76.670 9.522 177.542 1.00 16.39 105 ALA F CA 1
ATOM 829 C C . ALA A 1 106 ? 75.388 9.373 176.739 1.00 18.44 105 ALA F C 1
ATOM 830 O O . ALA A 1 106 ? 74.534 10.262 176.746 1.00 21.17 105 ALA F O 1
ATOM 832 N N . TYR A 1 107 ? 75.267 8.238 176.049 1.00 20.13 106 TYR F N 1
ATOM 833 C CA . TYR A 1 107 ? 73.998 7.774 175.524 1.00 21.19 106 TYR F CA 1
ATOM 834 C C . TYR A 1 107 ? 73.301 6.947 176.586 1.00 22.34 106 TYR F C 1
ATOM 835 O O . TYR A 1 107 ? 73.940 6.143 177.276 1.00 24.15 106 TYR F O 1
ATOM 844 N N . LEU A 1 108 ? 71.982 7.103 176.660 1.00 21.24 107 LEU F N 1
ATOM 845 C CA . LEU A 1 108 ? 71.114 6.268 177.471 1.00 25.03 107 LEU F CA 1
ATOM 846 C C . LEU A 1 108 ? 70.064 5.644 176.565 1.00 25.36 107 LEU F C 1
ATOM 847 O O . LEU A 1 108 ? 69.496 6.329 175.713 1.00 25.86 107 LEU F O 1
ATOM 852 N N . ASP A 1 109 ? 69.830 4.345 176.708 1.00 22.62 108 ASP F N 1
ATOM 853 C CA . ASP A 1 109 ? 68.689 3.717 176.051 1.00 27.62 108 ASP F CA 1
ATOM 854 C C . ASP A 1 109 ? 67.604 3.527 177.104 1.00 35.19 108 ASP F C 1
ATOM 855 O O . ASP A 1 109 ? 67.721 2.664 177.982 1.00 28.51 108 ASP F O 1
ATOM 860 N N . VAL A 1 110 ? 66.545 4.326 177.009 1.00 27.50 109 VAL F N 1
ATOM 861 C CA . VAL A 1 110 ? 65.435 4.268 177.946 1.00 28.21 109 VAL F CA 1
ATOM 862 C C . VAL A 1 110 ? 64.182 3.700 177.281 1.00 34.46 109 VAL F C 1
ATOM 863 O O . VAL A 1 110 ? 63.076 3.920 177.764 1.00 34.83 109 VAL F O 1
ATOM 867 N N . THR A 1 111 ? 64.352 2.966 176.177 1.00 33.99 110 THR F N 1
ATOM 868 C CA . THR A 1 111 ? 63.225 2.302 175.520 1.00 38.85 110 THR F CA 1
ATOM 869 C C . THR A 1 111 ? 62.399 1.483 176.504 1.00 40.12 110 THR F C 1
ATOM 870 O O . THR A 1 111 ? 61.166 1.560 176.511 1.00 40.37 110 THR F O 1
ATOM 874 N N . ASP A 1 112 ? 63.069 0.691 177.342 1.00 37.76 111 ASP F N 1
ATOM 875 C CA . ASP A 1 112 ? 62.421 -0.212 178.283 1.00 59.63 111 ASP F CA 1
ATOM 876 C C . ASP A 1 112 ? 62.330 0.378 179.682 1.00 61.78 111 ASP F C 1
ATOM 877 O O . ASP A 1 112 ? 62.151 -0.366 180.652 1.00 57.66 111 ASP F O 1
ATOM 882 N N . SER A 1 113 ? 62.459 1.693 179.812 1.00 52.96 112 SER F N 1
ATOM 883 C CA . SER A 1 113 ? 62.330 2.319 181.115 1.00 46.95 112 SER F CA 1
ATOM 884 C C . SER A 1 113 ? 60.864 2.526 181.463 1.00 51.61 112 SER F C 1
ATOM 885 O O . SER A 1 113 ? 60.046 2.864 180.602 1.00 58.90 112 SER F O 1
ATOM 888 N N . VAL A 1 114 ? 60.539 2.312 182.742 1.00 47.46 113 VAL F N 1
ATOM 889 C CA . VAL A 1 114 ? 59.224 2.624 183.286 1.00 54.56 113 VAL F CA 1
ATOM 890 C C . VAL A 1 114 ? 59.228 3.912 184.104 1.00 56.01 113 VAL F C 1
ATOM 891 O O . VAL A 1 114 ? 58.175 4.326 184.605 1.00 57.12 113 VAL F O 1
ATOM 895 N N . HIS A 1 115 ? 60.382 4.560 184.253 1.00 45.80 114 HIS F N 1
ATOM 896 C CA . HIS A 1 115 ? 60.434 5.848 184.929 1.00 40.04 114 HIS F CA 1
ATOM 897 C C . HIS A 1 115 ? 59.634 6.891 184.155 1.00 47.90 114 HIS F C 1
ATOM 898 O O . HIS A 1 115 ? 59.493 6.814 182.931 1.00 45.42 114 HIS F O 1
ATOM 905 N N . CYS A 1 116 ? 59.116 7.876 184.893 1.00 44.75 115 CYS F N 1
ATOM 906 C CA . CYS A 1 116 ? 58.450 9.049 184.319 1.00 47.34 115 CYS F CA 1
ATOM 907 C C . CYS A 1 116 ? 57.407 8.660 183.271 1.00 51.11 115 CYS F C 1
ATOM 908 O O . CYS A 1 116 ? 57.285 9.293 182.219 1.00 52.20 115 CYS F O 1
ATOM 911 N N . HIS A 1 117 ? 56.645 7.604 183.567 1.00 53.92 116 HIS F N 1
ATOM 912 C CA . HIS A 1 117 ? 55.580 7.109 182.687 1.00 59.91 116 HIS F CA 1
ATOM 913 C C . HIS A 1 117 ? 56.103 6.785 181.292 1.00 62.42 116 HIS F C 1
ATOM 914 O O . HIS A 1 117 ? 55.406 6.970 180.292 1.00 65.56 116 HIS F O 1
ATOM 921 N N . GLY A 1 118 ? 57.340 6.300 181.222 1.00 57.87 117 GLY F N 1
ATOM 922 C CA . GLY A 1 118 ? 57.939 5.969 179.946 1.00 52.22 117 GLY F CA 1
ATOM 923 C C . GLY A 1 118 ? 58.321 7.151 179.085 1.00 51.62 117 GLY F C 1
ATOM 924 O O . GLY A 1 118 ? 58.720 6.957 177.932 1.00 49.15 117 GLY F O 1
ATOM 925 N N . SER A 1 119 ? 58.217 8.370 179.601 1.00 44.39 118 SER F N 1
ATOM 926 C CA . SER A 1 119 ? 58.534 9.557 178.817 1.00 42.33 118 SER F CA 1
ATOM 927 C C . SER A 1 119 ? 60.038 9.809 178.842 1.00 37.39 118 SER F C 1
ATOM 928 O O . SER A 1 119 ? 60.594 10.165 179.887 1.00 35.12 118 SER F O 1
ATOM 931 N N . ALA A 1 120 ? 60.696 9.666 177.690 1.00 31.64 119 ALA F N 1
ATOM 932 C CA . ALA A 1 120 ? 62.121 9.988 177.636 1.00 31.42 119 ALA F CA 1
ATOM 933 C C . ALA A 1 120 ? 62.345 11.487 177.784 1.00 36.11 119 ALA F C 1
ATOM 934 O O . ALA A 1 120 ? 63.384 11.914 178.301 1.00 32.48 119 ALA F O 1
ATOM 936 N N . THR A 1 121 ? 61.370 12.295 177.358 1.00 33.17 120 THR F N 1
ATOM 937 C CA . THR A 1 121 ? 61.458 13.740 177.558 1.00 32.64 120 THR F CA 1
ATOM 938 C C . THR A 1 121 ? 61.557 14.075 179.041 1.00 37.94 120 THR F C 1
ATOM 939 O O . THR A 1 121 ? 62.399 14.887 179.456 1.00 33.08 120 THR F O 1
ATOM 943 N N . LEU A 1 122 ? 60.708 13.443 179.858 1.00 33.39 121 LEU F N 1
ATOM 944 C CA . LEU A 1 122 ? 60.689 13.715 181.290 1.00 37.44 121 LEU F CA 1
ATOM 945 C C . LEU A 1 122 ? 61.878 13.091 182.000 1.00 36.66 121 LEU F C 1
ATOM 946 O O . LEU A 1 122 ? 62.397 13.676 182.957 1.00 38.58 121 LEU F O 1
ATOM 951 N N . ILE A 1 123 ? 62.300 11.897 181.568 1.00 36.00 122 ILE F N 1
ATOM 952 C CA . ILE A 1 123 ? 63.523 11.313 182.110 1.00 31.09 122 ILE F CA 1
ATOM 953 C C . ILE A 1 123 ? 64.701 12.251 181.881 1.00 29.64 122 ILE F C 1
ATOM 954 O O . ILE A 1 123 ? 65.505 12.490 182.792 1.00 33.61 122 ILE F O 1
ATOM 959 N N . ALA A 1 124 ? 64.827 12.796 180.663 1.00 26.24 123 ALA F N 1
ATOM 960 C CA . ALA A 1 124 ? 65.920 13.725 180.378 1.00 30.51 123 ALA F CA 1
ATOM 961 C C . ALA A 1 124 ? 65.842 14.949 181.273 1.00 30.98 123 ALA F C 1
ATOM 962 O O . ALA A 1 124 ? 66.858 15.394 181.824 1.00 29.89 123 ALA F O 1
ATOM 964 N N . GLN A 1 125 ? 64.636 15.505 181.437 1.00 30.24 124 GLN F N 1
ATOM 965 C CA . GLN A 1 125 ? 64.474 16.680 182.285 1.00 29.55 124 GLN F CA 1
ATOM 966 C C . GLN A 1 125 ? 64.822 16.355 183.732 1.00 34.82 124 GLN F C 1
ATOM 967 O O . GLN A 1 125 ? 65.486 17.143 184.414 1.00 35.34 124 GLN F O 1
ATOM 973 N N . GLU A 1 126 ? 64.401 15.183 184.211 1.00 30.25 125 GLU F N 1
ATOM 974 C CA . GLU A 1 126 ? 64.686 14.813 185.591 1.00 35.37 125 GLU F CA 1
ATOM 975 C C . GLU A 1 126 ? 66.181 14.606 185.808 1.00 35.58 125 GLU F C 1
ATOM 976 O O . GLU A 1 126 ? 66.733 15.024 186.836 1.00 34.08 125 GLU F O 1
ATOM 982 N N . ILE A 1 127 ? 66.848 13.958 184.850 1.00 32.84 126 ILE F N 1
ATOM 983 C CA . ILE A 1 127 ? 68.299 13.791 184.920 1.00 32.72 126 ILE F CA 1
ATOM 984 C C . ILE A 1 127 ? 68.984 15.151 184.973 1.00 25.63 126 ILE F C 1
ATOM 985 O O . ILE A 1 127 ? 69.874 15.384 185.797 1.00 28.64 126 ILE F O 1
ATOM 990 N N . ARG A 1 128 ? 68.581 16.067 184.091 1.00 28.14 127 ARG F N 1
ATOM 991 C CA . ARG A 1 128 ? 69.232 17.374 184.058 1.00 32.04 127 ARG F CA 1
ATOM 992 C C . ARG A 1 128 ? 69.002 18.128 185.364 1.00 34.76 127 ARG F C 1
ATOM 993 O O . ARG A 1 128 ? 69.923 18.770 185.893 1.00 32.89 127 ARG F O 1
ATOM 1001 N N . GLN A 1 129 ? 67.786 18.046 185.910 1.00 33.90 128 GLN F N 1
ATOM 1002 C CA . GLN A 1 129 ? 67.501 18.732 187.166 1.00 34.57 128 GLN F CA 1
ATOM 1003 C C . GLN A 1 129 ? 68.284 18.114 188.315 1.00 37.60 128 GLN F C 1
ATOM 1004 O O . GLN A 1 129 ? 68.832 18.833 189.161 1.00 36.64 128 GLN F O 1
ATOM 1010 N N . THR A 1 130 ? 68.338 16.779 188.366 1.00 33.37 129 THR F N 1
ATOM 1011 C CA . THR A 1 130 ? 69.109 16.112 189.409 1.00 31.98 129 THR F CA 1
ATOM 1012 C C . THR A 1 130 ? 70.579 16.494 189.329 1.00 29.99 129 THR F C 1
ATOM 1013 O O . THR A 1 130 ? 71.222 16.741 190.355 1.00 39.19 129 THR F O 1
ATOM 1017 N N . ILE A 1 131 ? 71.129 16.539 188.113 1.00 28.47 130 ILE F N 1
ATOM 1018 C CA . ILE A 1 131 ? 72.528 16.916 187.941 1.00 29.32 130 ILE F CA 1
ATOM 1019 C C . ILE A 1 131 ? 72.763 18.312 188.501 1.00 36.77 130 ILE F C 1
ATOM 1020 O O . ILE A 1 131 ? 73.721 18.555 189.250 1.00 31.24 130 ILE F O 1
ATOM 1025 N N . PHE A 1 132 ? 71.865 19.240 188.182 1.00 30.75 131 PHE F N 1
ATOM 1026 C CA . PHE A 1 132 ? 71.986 20.586 188.734 1.00 30.69 131 PHE F CA 1
ATOM 1027 C C . PHE A 1 132 ? 71.827 20.573 190.246 1.00 35.69 131 PHE F C 1
ATOM 1028 O O . PHE A 1 132 ? 72.574 21.252 190.960 1.00 36.93 131 PHE F O 1
ATOM 1036 N N . ASN A 1 133 ? 70.860 19.800 190.754 1.00 37.15 132 ASN F N 1
ATOM 1037 C CA . ASN A 1 133 ? 70.592 19.788 192.188 1.00 38.05 132 ASN F CA 1
ATOM 1038 C C . ASN A 1 133 ? 71.774 19.235 192.974 1.00 37.56 132 ASN F C 1
ATOM 1039 O O . ASN A 1 133 ? 72.089 19.739 194.059 1.00 38.30 132 ASN F O 1
ATOM 1044 N N . GLU A 1 134 ? 72.440 18.199 192.454 1.00 33.72 133 GLU F N 1
ATOM 1045 C CA . GLU A 1 134 ? 73.466 17.511 193.226 1.00 34.99 133 GLU F CA 1
ATOM 1046 C C . GLU A 1 134 ? 74.884 17.955 192.897 1.00 33.44 133 GLU F C 1
ATOM 1047 O O . GLU A 1 134 ? 75.776 17.774 193.730 1.00 41.05 133 GLU F O 1
ATOM 1053 N N . LEU A 1 135 ? 75.127 18.494 191.708 1.00 29.47 134 LEU F N 1
ATOM 1054 C CA . LEU A 1 135 ? 76.461 18.941 191.338 1.00 28.88 134 LEU F CA 1
ATOM 1055 C C . LEU A 1 135 ? 76.570 20.447 191.146 1.00 29.75 134 LEU F C 1
ATOM 1056 O O . LEU A 1 135 ? 77.689 20.953 191.039 1.00 31.36 134 LEU F O 1
ATOM 1061 N N . GLN A 1 136 ? 75.453 21.168 191.101 1.00 31.54 135 GLN F N 1
ATOM 1062 C CA . GLN A 1 136 ? 75.453 22.607 190.793 1.00 38.47 135 GLN F CA 1
ATOM 1063 C C . GLN A 1 136 ? 76.160 22.881 189.466 1.00 36.52 135 GLN F C 1
ATOM 1064 O O . GLN A 1 136 ? 76.923 23.843 189.315 1.00 35.21 135 GLN F O 1
ATOM 1070 N N . LEU A 1 137 ? 75.916 22.000 188.501 1.00 31.51 136 LEU F N 1
ATOM 1071 C CA . LEU A 1 137 ? 76.349 22.156 187.122 1.00 27.14 136 LEU F CA 1
ATOM 1072 C C . LEU A 1 137 ? 75.133 21.895 186.247 1.00 31.42 136 LEU F C 1
ATOM 1073 O O . LEU A 1 137 ? 74.247 21.124 186.624 1.00 31.32 136 LEU F O 1
ATOM 1078 N N . THR A 1 138 ? 75.066 22.539 185.087 1.00 29.57 137 THR F N 1
ATOM 1079 C CA . THR A 1 138 ? 73.933 22.285 184.206 1.00 31.62 137 THR F CA 1
ATOM 1080 C C . THR A 1 138 ? 74.335 21.352 183.077 1.00 29.81 137 THR F C 1
ATOM 1081 O O . THR A 1 138 ? 75.506 21.248 182.705 1.00 23.98 137 THR F O 1
ATOM 1085 N N . ALA A 1 139 ? 73.326 20.682 182.524 1.00 26.12 138 ALA F N 1
ATOM 1086 C CA . ALA A 1 139 ? 73.519 19.792 181.396 1.00 24.02 138 ALA F CA 1
ATOM 1087 C C . ALA A 1 139 ? 72.411 20.028 180.387 1.00 26.22 138 ALA F C 1
ATOM 1088 O O . ALA A 1 139 ? 71.333 20.538 180.711 1.00 28.51 138 ALA F O 1
ATOM 1090 N N . SER A 1 140 ? 72.701 19.680 179.145 1.00 24.14 139 SER F N 1
ATOM 1091 C CA . SER A 1 140 ? 71.705 19.682 178.092 1.00 20.61 139 SER F CA 1
ATOM 1092 C C . SER A 1 140 ? 71.474 18.251 177.626 1.00 24.97 139 SER F C 1
ATOM 1093 O O . SER A 1 140 ? 72.256 17.350 177.923 1.00 23.82 139 SER F O 1
ATOM 1096 N N . ALA A 1 141 ? 70.375 18.034 176.908 1.00 22.29 140 ALA F N 1
ATOM 1097 C CA . ALA A 1 141 ? 70.067 16.674 176.501 1.00 22.25 140 ALA F CA 1
ATOM 1098 C C . ALA A 1 141 ? 69.362 16.670 175.154 1.00 27.67 140 ALA F C 1
ATOM 1099 O O . ALA A 1 141 ? 68.698 17.638 174.774 1.00 24.54 140 ALA F O 1
ATOM 1101 N N . GLY A 1 142 ? 69.523 15.569 174.439 1.00 25.59 141 GLY F N 1
ATOM 1102 C CA . GLY A 1 142 ? 68.813 15.359 173.188 1.00 22.13 141 GLY F CA 1
ATOM 1103 C C . GLY A 1 142 ? 68.115 14.021 173.249 1.00 23.97 141 GLY F C 1
ATOM 1104 O O . GLY A 1 142 ? 68.650 13.058 173.800 1.00 24.31 141 GLY F O 1
ATOM 1105 N N . VAL A 1 143 ? 66.904 13.971 172.688 1.00 20.94 142 VAL F N 1
ATOM 1106 C CA . VAL A 1 143 ? 66.087 12.750 172.677 1.00 25.87 142 VAL F CA 1
ATOM 1107 C C . VAL A 1 143 ? 65.708 12.445 171.236 1.00 25.93 142 VAL F C 1
ATOM 1108 O O . VAL A 1 143 ? 65.192 13.321 170.538 1.00 25.65 142 VAL F O 1
ATOM 1112 N N . ALA A 1 144 ? 65.940 11.209 170.797 1.00 23.94 143 ALA F N 1
ATOM 1113 C CA . ALA A 1 144 ? 65.676 10.845 169.409 1.00 24.49 143 ALA F CA 1
ATOM 1114 C C . ALA A 1 144 ? 65.559 9.328 169.321 1.00 26.63 143 ALA F C 1
ATOM 1115 O O . ALA A 1 144 ? 65.833 8.621 170.295 1.00 26.71 143 ALA F O 1
ATOM 1117 N N . PRO A 1 145 ? 65.136 8.795 168.167 1.00 25.35 144 PRO F N 1
ATOM 1118 C CA . PRO A 1 145 ? 64.972 7.331 168.044 1.00 24.15 144 PRO F CA 1
ATOM 1119 C C . PRO A 1 145 ? 66.276 6.574 167.823 1.00 25.20 144 PRO F C 1
ATOM 1120 O O . PRO A 1 145 ? 66.267 5.330 167.884 1.00 26.71 144 PRO F O 1
ATOM 1124 N N . VAL A 1 146 ? 67.375 7.265 167.521 1.00 24.65 145 VAL F N 1
ATOM 1125 C CA . VAL A 1 146 ? 68.671 6.644 167.249 1.00 21.44 145 VAL F CA 1
ATOM 1126 C C . VAL A 1 146 ? 69.766 7.532 167.839 1.00 21.62 145 VAL F C 1
ATOM 1127 O O . VAL A 1 146 ? 69.551 8.710 168.149 1.00 23.20 145 VAL F O 1
ATOM 1131 N N . LYS A 1 147 ? 70.972 6.963 167.954 1.00 22.50 146 LYS F N 1
ATOM 1132 C CA . LYS A 1 147 ? 72.084 7.667 168.605 1.00 20.90 146 LYS F CA 1
ATOM 1133 C C . LYS A 1 147 ? 72.402 9.013 167.964 1.00 20.94 146 LYS F C 1
ATOM 1134 O O . LYS A 1 147 ? 72.460 10.037 168.652 1.00 20.69 146 LYS F O 1
ATOM 1140 N N . PHE A 1 148 ? 72.728 9.027 166.669 1.00 23.00 147 PHE F N 1
ATOM 1141 C CA . PHE A 1 148 ? 73.348 10.243 166.153 1.00 19.79 147 PHE F CA 1
ATOM 1142 C C . PHE A 1 148 ? 72.376 11.404 166.211 1.00 24.91 147 PHE F C 1
ATOM 1143 O O . PHE A 1 148 ? 72.789 12.526 166.502 1.00 21.38 147 PHE F O 1
ATOM 1151 N N . LEU A 1 149 ? 71.076 11.142 166.045 1.00 23.31 148 LEU F N 1
ATOM 1152 C CA . LEU A 1 149 ? 70.122 12.239 166.133 1.00 20.68 148 LEU F CA 1
ATOM 1153 C C . LEU A 1 149 ? 69.967 12.732 167.562 1.00 23.74 148 LEU F C 1
ATOM 1154 O O . LEU A 1 149 ? 69.762 13.932 167.779 1.00 23.21 148 LEU F O 1
ATOM 1159 N N . ALA A 1 150 ? 70.047 11.831 168.544 1.00 22.83 149 ALA F N 1
ATOM 1160 C CA . ALA A 1 150 ? 70.020 12.261 169.939 1.00 20.86 149 ALA F CA 1
ATOM 1161 C C . ALA A 1 150 ? 71.221 13.141 170.253 1.00 22.61 149 ALA F C 1
ATOM 1162 O O . ALA A 1 150 ? 71.095 14.146 170.961 1.00 22.35 149 ALA F O 1
ATOM 1164 N N . LYS A 1 151 ? 72.392 12.779 169.730 1.00 20.30 150 LYS F N 1
ATOM 1165 C CA . LYS A 1 151 ? 73.598 13.564 169.992 1.00 19.10 150 LYS F CA 1
ATOM 1166 C C . LYS A 1 151 ? 73.528 14.920 169.307 1.00 24.13 150 LYS F C 1
ATOM 1167 O O . LYS A 1 151 ? 73.885 15.944 169.904 1.00 21.94 150 LYS F O 1
ATOM 1173 N N . ILE A 1 152 ? 73.057 14.963 168.058 1.00 20.30 151 ILE F N 1
ATOM 1174 C CA . ILE A 1 152 ? 72.827 16.267 167.430 1.00 20.27 151 ILE F CA 1
ATOM 1175 C C . ILE A 1 152 ? 71.828 17.084 168.248 1.00 23.49 151 ILE F C 1
ATOM 1176 O O . ILE A 1 152 ? 72.025 18.285 168.485 1.00 23.38 151 ILE F O 1
ATOM 1181 N N . ALA A 1 153 ? 70.728 16.453 168.669 1.00 22.45 152 ALA F N 1
ATOM 1182 C CA . ALA A 1 153 ? 69.670 17.165 169.370 1.00 27.11 152 ALA F CA 1
ATOM 1183 C C . ALA A 1 153 ? 70.160 17.820 170.657 1.00 27.01 152 ALA F C 1
ATOM 1184 O O . ALA A 1 153 ? 69.649 18.882 171.033 1.00 26.05 152 ALA F O 1
ATOM 1186 N N . SER A 1 154 ? 71.145 17.222 171.342 1.00 21.55 153 SER F N 1
ATOM 1187 C CA . SER A 1 154 ? 71.564 17.773 172.625 1.00 20.34 153 SER F CA 1
ATOM 1188 C C . SER A 1 154 ? 72.287 19.105 172.458 1.00 24.67 153 SER F C 1
ATOM 1189 O O . SER A 1 154 ? 72.330 19.890 173.406 1.00 27.84 153 SER F O 1
ATOM 1192 N N . ASP A 1 155 ? 72.813 19.385 171.264 1.00 26.27 154 ASP F N 1
ATOM 1193 C CA . ASP A 1 155 ? 73.407 20.687 170.972 1.00 34.65 154 ASP F CA 1
ATOM 1194 C C . ASP A 1 155 ? 72.388 21.775 170.646 1.00 44.65 154 ASP F C 1
ATOM 1195 O O . ASP A 1 155 ? 72.739 22.958 170.693 1.00 46.33 154 ASP F O 1
ATOM 1200 N N . MET A 1 156 ? 71.144 21.416 170.313 1.00 34.53 155 MET F N 1
ATOM 1201 C CA . MET A 1 156 ? 70.233 22.380 169.699 1.00 36.84 155 MET F CA 1
ATOM 1202 C C . MET A 1 156 ? 69.732 23.427 170.688 1.00 37.64 155 MET F C 1
ATOM 1203 O O . MET A 1 156 ? 69.466 24.571 170.302 1.00 38.84 155 MET F O 1
ATOM 1208 N N . ASN A 1 157 ? 69.593 23.058 171.953 1.00 31.45 156 ASN F N 1
ATOM 1209 C CA . ASN A 1 157 ? 69.022 23.911 172.980 1.00 34.99 156 ASN F CA 1
ATOM 1210 C C . ASN A 1 157 ? 69.988 24.094 174.145 1.00 32.50 156 ASN F C 1
ATOM 1211 O O . ASN A 1 157 ? 69.555 24.255 175.284 1.00 38.38 156 ASN F O 1
ATOM 1216 N N . LYS A 1 158 ? 71.299 24.070 173.880 1.00 28.74 157 LYS F N 1
ATOM 1217 C CA . LYS A 1 158 ? 72.294 24.332 174.927 1.00 27.87 157 LYS F CA 1
ATOM 1218 C C . LYS A 1 158 ? 72.462 25.834 175.119 1.00 24.61 157 LYS F C 1
ATOM 1219 O O . LYS A 1 158 ? 72.268 26.579 174.173 1.00 29.18 157 LYS F O 1
ATOM 1230 N N . PRO A 1 159 ? 72.816 26.284 176.339 1.00 25.29 158 PRO F N 1
ATOM 1231 C CA . PRO A 1 159 ? 73.000 25.504 177.567 1.00 27.61 158 PRO F CA 1
ATOM 1232 C C . PRO A 1 159 ? 71.710 25.291 178.334 1.00 26.44 158 PRO F C 1
ATOM 1233 O O . PRO A 1 159 ? 70.725 26.013 178.115 1.00 26.15 158 PRO F O 1
ATOM 1237 N N . ASN A 1 160 ? 71.735 24.308 179.229 1.00 27.99 159 ASN F N 1
ATOM 1238 C CA . ASN A 1 160 ? 70.661 24.069 180.181 1.00 29.70 159 ASN F CA 1
ATOM 1239 C C . ASN A 1 160 ? 69.320 23.927 179.468 1.00 33.22 159 ASN F C 1
ATOM 1240 O O . ASN A 1 160 ? 68.305 24.488 179.877 1.00 30.26 159 ASN F O 1
ATOM 1245 N N . GLY A 1 161 ? 69.314 23.139 178.394 1.00 29.00 160 GLY F N 1
ATOM 1246 C CA . GLY A 1 161 ? 68.095 22.930 177.642 1.00 30.32 160 GLY F CA 1
ATOM 1247 C C . GLY A 1 161 ? 68.092 21.551 177.024 1.00 34.20 160 GLY F C 1
ATOM 1248 O O . GLY A 1 161 ? 69.066 20.805 177.117 1.00 25.32 160 GLY F O 1
ATOM 1249 N N . GLN A 1 162 ? 66.993 21.217 176.365 1.00 31.88 161 GLN F N 1
ATOM 1250 C CA . GLN A 1 162 ? 66.937 19.929 175.696 1.00 27.00 161 GLN F CA 1
ATOM 1251 C C . GLN A 1 162 ? 66.084 20.049 174.443 1.00 28.18 161 GLN F C 1
ATOM 1252 O O . GLN A 1 162 ? 65.384 21.046 174.224 1.00 31.23 161 GLN F O 1
ATOM 1258 N N . PHE A 1 163 ? 66.167 19.024 173.603 1.00 24.46 162 PHE F N 1
ATOM 1259 C CA . PHE A 1 163 ? 65.472 19.024 172.325 1.00 24.00 162 PHE F CA 1
ATOM 1260 C C . PHE A 1 163 ? 65.083 17.592 171.995 1.00 28.06 162 PHE F C 1
ATOM 1261 O O . PHE A 1 163 ? 65.907 16.684 172.141 1.00 27.51 162 PHE F O 1
ATOM 1269 N N . VAL A 1 164 ? 63.851 17.402 171.533 1.00 26.68 163 VAL F N 1
ATOM 1270 C CA . VAL A 1 164 ? 63.292 16.081 171.263 1.00 27.96 163 VAL F CA 1
ATOM 1271 C C . VAL A 1 164 ? 62.945 15.968 169.785 1.00 32.78 163 VAL F C 1
ATOM 1272 O O . VAL A 1 164 ? 62.233 16.820 169.246 1.00 30.62 163 VAL F O 1
ATOM 1276 N N . ILE A 1 165 ? 63.395 14.890 169.146 1.00 28.23 164 ILE F N 1
ATOM 1277 C CA . ILE A 1 165 ? 63.036 14.580 167.766 1.00 26.27 164 ILE F CA 1
ATOM 1278 C C . ILE A 1 165 ? 62.225 13.289 167.777 1.00 32.68 164 ILE F C 1
ATOM 1279 O O . ILE A 1 165 ? 62.736 12.240 168.181 1.00 27.70 164 ILE F O 1
ATOM 1284 N N . THR A 1 166 ? 60.936 13.366 167.345 1.00 30.18 165 THR F N 1
ATOM 1285 C CA . THR A 1 166 ? 60.110 12.165 167.216 1.00 26.22 165 THR F CA 1
ATOM 1286 C C . THR A 1 166 ? 60.294 11.536 165.844 1.00 27.73 165 THR F C 1
ATOM 1287 O O . THR A 1 166 ? 60.743 12.197 164.904 1.00 28.41 165 THR F O 1
ATOM 1291 N N . PRO A 1 167 ? 59.906 10.261 165.668 1.00 33.41 166 PRO F N 1
ATOM 1292 C CA . PRO A 1 167 ? 60.012 9.676 164.325 1.00 27.27 166 PRO F CA 1
ATOM 1293 C C . PRO A 1 167 ? 59.254 10.449 163.270 1.00 26.56 166 PRO F C 1
ATOM 1294 O O . PRO A 1 167 ? 59.705 10.520 162.118 1.00 29.94 166 PRO F O 1
ATOM 1298 N N . ALA A 1 168 ? 58.097 11.022 163.622 1.00 32.12 167 ALA F N 1
ATOM 1299 C CA . ALA A 1 168 ? 57.351 11.824 162.656 1.00 32.83 167 ALA F CA 1
ATOM 1300 C C . ALA A 1 168 ? 58.152 13.039 162.198 1.00 32.26 167 ALA F C 1
ATOM 1301 O O . ALA A 1 168 ? 58.039 13.459 161.039 1.00 34.39 167 ALA F O 1
ATOM 1303 N N . GLU A 1 169 ? 58.988 13.588 163.074 1.00 29.27 168 GLU F N 1
ATOM 1304 C CA . GLU A 1 169 ? 59.781 14.779 162.777 1.00 31.94 168 GLU F CA 1
ATOM 1305 C C . GLU A 1 169 ? 61.115 14.496 162.087 1.00 29.14 168 GLU F C 1
ATOM 1306 O O . GLU A 1 169 ? 61.781 15.449 161.661 1.00 28.36 168 GLU F O 1
ATOM 1312 N N . VAL A 1 170 ? 61.522 13.228 161.968 1.00 25.95 169 VAL F N 1
ATOM 1313 C CA . VAL A 1 170 ? 62.859 12.918 161.443 1.00 26.54 169 VAL F CA 1
ATOM 1314 C C . VAL A 1 170 ? 63.032 13.347 159.999 1.00 25.11 169 VAL F C 1
ATOM 1315 O O . VAL A 1 170 ? 64.080 13.946 159.672 1.00 30.38 169 VAL F O 1
ATOM 1319 N N . PRO A 1 171 ? 62.111 13.081 159.068 1.00 27.82 170 PRO F N 1
ATOM 1320 C CA . PRO A 1 171 ? 62.333 13.522 157.676 1.00 27.50 170 PRO F CA 1
ATOM 1321 C C . PRO A 1 171 ? 62.565 15.017 157.510 1.00 26.89 170 PRO F C 1
ATOM 1322 O O . PRO A 1 171 ? 63.493 15.424 156.795 1.00 29.13 170 PRO F O 1
ATOM 1326 N N . ALA A 1 172 ? 61.716 15.845 158.113 1.00 29.96 171 ALA F N 1
ATOM 1327 C CA . ALA A 1 172 ? 61.902 17.287 157.993 1.00 30.88 171 ALA F CA 1
ATOM 1328 C C . ALA A 1 172 ? 63.220 17.703 158.619 1.00 30.92 171 ALA F C 1
ATOM 1329 O O . ALA A 1 172 ? 63.913 18.586 158.095 1.00 32.83 171 ALA F O 1
ATOM 1331 N N . PHE A 1 173 ? 63.602 17.047 159.718 1.00 29.29 172 PHE F N 1
ATOM 1332 C CA . PHE A 1 173 ? 64.848 17.402 160.384 1.00 33.96 172 PHE F CA 1
ATOM 1333 C C . PHE A 1 173 ? 66.049 17.100 159.497 1.00 34.15 172 PHE F C 1
ATOM 1334 O O . PHE A 1 173 ? 66.959 17.926 159.375 1.00 29.78 172 PHE F O 1
ATOM 1342 N N . LEU A 1 174 ? 66.054 15.932 158.851 1.00 29.55 173 LEU F N 1
ATOM 1343 C CA . LEU A 1 174 ? 67.170 15.519 158.001 1.00 26.08 173 LEU F CA 1
ATOM 1344 C C . LEU A 1 174 ? 67.340 16.398 156.768 1.00 29.02 173 LEU F C 1
ATOM 1345 O O . LEU A 1 174 ? 68.457 16.527 156.261 1.00 28.25 173 LEU F O 1
ATOM 1350 N N . GLN A 1 175 ? 66.248 16.947 156.230 1.00 33.06 174 GLN F N 1
ATOM 1351 C CA . GLN A 1 175 ? 66.281 17.465 154.862 1.00 33.36 174 GLN F CA 1
ATOM 1352 C C . GLN A 1 175 ? 67.352 18.534 154.684 1.00 32.40 174 GLN F C 1
ATOM 1353 O O . GLN A 1 175 ? 68.067 18.544 153.675 1.00 36.10 174 GLN F O 1
ATOM 1359 N N . THR A 1 176 ? 67.464 19.456 155.640 1.00 30.81 175 THR F N 1
ATOM 1360 C CA . THR A 1 176 ? 68.446 20.536 155.573 1.00 30.10 175 THR F CA 1
ATOM 1361 C C . THR A 1 176 ? 69.550 20.374 156.608 1.00 27.81 175 THR F C 1
ATOM 1362 O O . THR A 1 176 ? 70.328 21.303 156.821 1.00 29.05 175 THR F O 1
ATOM 1366 N N . LEU A 1 177 ? 69.629 19.219 157.251 1.00 26.12 176 LEU F N 1
ATOM 1367 C CA . LEU A 1 177 ? 70.662 18.964 158.239 1.00 27.19 176 LEU F CA 1
ATOM 1368 C C . LEU A 1 177 ? 72.034 18.923 157.579 1.00 30.25 176 LEU F C 1
ATOM 1369 O O . LEU A 1 177 ? 72.279 18.051 156.729 1.00 29.26 176 LEU F O 1
ATOM 1374 N N . PRO A 1 178 ? 72.951 19.820 157.935 1.00 29.27 177 PRO F N 1
ATOM 1375 C CA . PRO A 1 178 ? 74.295 19.777 157.348 1.00 23.89 177 PRO F CA 1
ATOM 1376 C C . PRO A 1 178 ? 74.991 18.470 157.670 1.00 26.07 177 PRO F C 1
ATOM 1377 O O . PRO A 1 178 ? 74.925 17.974 158.793 1.00 28.05 177 PRO F O 1
ATOM 1381 N N . LEU A 1 179 ? 75.682 17.926 156.671 1.00 26.47 178 LEU F N 1
ATOM 1382 C CA . LEU A 1 179 ? 76.410 16.677 156.875 1.00 26.34 178 LEU F CA 1
ATOM 1383 C C . LEU A 1 179 ? 77.448 16.809 157.980 1.00 23.20 178 LEU F C 1
ATOM 1384 O O . LEU A 1 179 ? 77.661 15.870 158.760 1.00 25.89 178 LEU F O 1
ATOM 1389 N N . ALA A 1 180 ? 78.089 17.980 158.085 1.00 24.57 179 ALA F N 1
ATOM 1390 C CA . ALA A 1 180 ? 79.138 18.161 159.084 1.00 28.69 179 ALA F CA 1
ATOM 1391 C C . ALA A 1 180 ? 78.608 18.021 160.505 1.00 25.88 179 ALA F C 1
ATOM 1392 O O . ALA A 1 180 ? 79.391 17.789 161.429 1.00 29.58 179 ALA F O 1
ATOM 1394 N N . LYS A 1 181 ? 77.292 18.136 160.701 1.00 25.95 180 LYS F N 1
ATOM 1395 C CA . LYS A 1 181 ? 76.712 17.935 162.025 1.00 23.08 180 LYS F CA 1
ATOM 1396 C C . LYS A 1 181 ? 76.714 16.473 162.441 1.00 23.37 180 LYS F C 1
ATOM 1397 O O . LYS A 1 181 ? 76.621 16.179 163.637 1.00 28.57 180 LYS F O 1
ATOM 1403 N N . ILE A 1 182 ? 76.819 15.553 161.493 1.00 26.72 181 ILE F N 1
ATOM 1404 C CA . ILE A 1 182 ? 76.873 14.131 161.850 1.00 22.69 181 ILE F CA 1
ATOM 1405 C C . ILE A 1 182 ? 78.198 13.844 162.544 1.00 21.51 181 ILE F C 1
ATOM 1406 O O . ILE A 1 182 ? 79.257 14.176 161.994 1.00 23.68 181 ILE F O 1
ATOM 1411 N N . PRO A 1 183 ? 78.194 13.236 163.732 1.00 25.65 182 PRO F N 1
ATOM 1412 C CA . PRO A 1 183 ? 79.458 12.838 164.364 1.00 29.88 182 PRO F CA 1
ATOM 1413 C C . PRO A 1 183 ? 80.183 11.830 163.487 1.00 22.45 182 PRO F C 1
ATOM 1414 O O . PRO A 1 183 ? 79.598 10.830 163.053 1.00 28.12 182 PRO F O 1
ATOM 1418 N N . GLY A 1 184 ? 81.462 12.093 163.230 1.00 21.09 183 GLY F N 1
ATOM 1419 C CA . GLY A 1 184 ? 82.257 11.306 162.317 1.00 28.01 183 GLY F CA 1
ATOM 1420 C C . GLY A 1 184 ? 82.464 11.958 160.967 1.00 27.27 183 GLY F C 1
ATOM 1421 O O . GLY A 1 184 ? 83.382 11.569 160.236 1.00 25.93 183 GLY F O 1
ATOM 1422 N N . VAL A 1 185 ? 81.626 12.926 160.617 1.00 26.00 184 VAL F N 1
ATOM 1423 C CA . VAL A 1 185 ? 81.817 13.745 159.431 1.00 24.91 184 VAL F CA 1
ATOM 1424 C C . VAL A 1 185 ? 82.538 14.997 159.912 1.00 22.63 184 VAL F C 1
ATOM 1425 O O . VAL A 1 185 ? 81.924 15.890 160.497 1.00 25.94 184 VAL F O 1
ATOM 1429 N N . GLY A 1 186 ? 83.854 15.051 159.692 1.00 23.15 185 GLY F N 1
ATOM 1430 C CA . GLY A 1 186 ? 84.666 16.171 160.115 1.00 28.97 185 GLY F CA 1
ATOM 1431 C C . GLY A 1 186 ? 84.955 17.132 158.980 1.00 24.59 185 GLY F C 1
ATOM 1432 O O . GLY A 1 186 ? 84.338 17.092 157.914 1.00 27.44 185 GLY F O 1
ATOM 1433 N N . LYS A 1 187 ? 85.936 18.014 159.225 1.00 29.02 186 LYS F N 1
ATOM 1434 C CA . LYS A 1 187 ? 86.229 19.098 158.291 1.00 30.25 186 LYS F CA 1
ATOM 1435 C C . LYS A 1 187 ? 86.634 18.565 156.927 1.00 30.66 186 LYS F C 1
ATOM 1436 O O . LYS A 1 187 ? 86.177 19.063 155.893 1.00 30.77 186 LYS F O 1
ATOM 1442 N N . VAL A 1 188 ? 87.528 17.577 156.911 1.00 26.72 187 VAL F N 1
ATOM 1443 C CA . VAL A 1 188 ? 88.038 17.033 155.657 1.00 34.88 187 VAL F CA 1
ATOM 1444 C C . VAL A 1 188 ? 86.912 16.381 154.869 1.00 34.13 187 VAL F C 1
ATOM 1445 O O . VAL A 1 188 ? 86.761 16.615 153.664 1.00 32.59 187 VAL F O 1
ATOM 1449 N N . SER A 1 189 ? 86.094 15.562 155.541 1.00 24.94 188 SER F N 1
ATOM 1450 C CA . SER A 1 189 ? 84.998 14.901 154.847 1.00 25.54 188 SER F CA 1
ATOM 1451 C C . SER A 1 189 ? 83.964 15.908 154.366 1.00 30.42 188 SER F C 1
ATOM 1452 O O . SER A 1 189 ? 83.448 15.787 153.250 1.00 32.18 188 SER F O 1
ATOM 1455 N N . ALA A 1 190 ? 83.642 16.905 155.189 1.00 26.41 189 ALA F N 1
ATOM 1456 C CA . ALA A 1 190 ? 82.620 17.864 154.777 1.00 34.47 189 ALA F CA 1
ATOM 1457 C C . ALA A 1 190 ? 83.075 18.667 153.571 1.00 37.44 189 ALA F C 1
ATOM 1458 O O . ALA A 1 190 ? 82.254 19.024 152.711 1.00 34.16 189 ALA F O 1
ATOM 1460 N N . ALA A 1 191 ? 84.378 18.951 153.492 1.00 34.62 190 ALA F N 1
ATOM 1461 C CA . ALA A 1 191 ? 84.936 19.658 152.347 1.00 35.39 190 ALA F CA 1
ATOM 1462 C C . ALA A 1 191 ? 84.887 18.799 151.093 1.00 36.23 190 ALA F C 1
ATOM 1463 O O . ALA A 1 191 ? 84.534 19.290 150.015 1.00 37.43 190 ALA F O 1
ATOM 1465 N N . LYS A 1 192 ? 85.225 17.512 151.208 1.00 36.64 191 LYS F N 1
ATOM 1466 C CA . LYS A 1 192 ? 85.143 16.633 150.044 1.00 37.76 191 LYS F CA 1
ATOM 1467 C C . LYS A 1 192 ? 83.698 16.453 149.602 1.00 41.27 191 LYS F C 1
ATOM 1468 O O . LYS A 1 192 ? 83.410 16.383 148.400 1.00 42.58 191 LYS F O 1
ATOM 1474 N N . LEU A 1 193 ? 82.776 16.362 150.561 1.00 27.57 192 LEU F N 1
ATOM 1475 C CA . LEU A 1 193 ? 81.363 16.246 150.217 1.00 26.22 192 LEU F CA 1
ATOM 1476 C C . LEU A 1 193 ? 80.851 17.548 149.601 1.00 34.67 192 LEU F C 1
ATOM 1477 O O . LEU A 1 193 ? 80.119 17.539 148.604 1.00 35.45 192 LEU F O 1
ATOM 1482 N N . GLU A 1 194 ? 81.240 18.681 150.182 1.00 30.65 193 GLU F N 1
ATOM 1483 C CA . GLU A 1 194 ? 80.836 19.968 149.621 1.00 34.30 193 GLU F CA 1
ATOM 1484 C C . GLU A 1 194 ? 81.307 20.119 148.179 1.00 44.50 193 GLU F C 1
ATOM 1485 O O . GLU A 1 194 ? 80.576 20.644 147.330 1.00 43.45 193 GLU F O 1
ATOM 1491 N N . ALA A 1 195 ? 82.520 19.656 147.877 1.00 42.03 194 ALA F N 1
ATOM 1492 C CA . ALA A 1 195 ? 83.061 19.824 146.536 1.00 47.34 194 ALA F CA 1
ATOM 1493 C C . ALA A 1 195 ? 82.348 18.967 145.500 1.00 49.59 194 ALA F C 1
ATOM 1494 O O . ALA A 1 195 ? 82.453 19.258 144.306 1.00 61.95 194 ALA F O 1
ATOM 1496 N N . MET A 1 196 ? 81.634 17.920 145.907 1.00 37.57 195 MET F N 1
ATOM 1497 C CA . MET A 1 196 ? 80.786 17.205 144.965 1.00 43.34 195 MET F CA 1
ATOM 1498 C C . MET A 1 196 ? 79.326 17.626 145.077 1.00 44.89 195 MET F C 1
ATOM 1499 O O . MET A 1 196 ? 78.439 16.888 144.635 1.00 46.77 195 MET F O 1
ATOM 1504 N N . GLY A 1 197 ? 79.065 18.804 145.648 1.00 38.93 196 GLY F N 1
ATOM 1505 C CA . GLY A 1 197 ? 77.709 19.300 145.766 1.00 45.27 196 GLY F CA 1
ATOM 1506 C C . GLY A 1 197 ? 76.865 18.658 146.842 1.00 40.59 196 GLY F C 1
ATOM 1507 O O . GLY A 1 197 ? 75.636 18.712 146.757 1.00 41.88 196 GLY F O 1
ATOM 1508 N N . LEU A 1 198 ? 77.473 18.059 147.864 1.00 34.88 197 LEU F N 1
ATOM 1509 C CA . LEU A 1 198 ? 76.726 17.408 148.939 1.00 36.95 197 LEU F CA 1
ATOM 1510 C C . LEU A 1 198 ? 76.979 18.167 150.234 1.00 39.60 197 LEU F C 1
ATOM 1511 O O . LEU A 1 198 ? 78.072 18.084 150.802 1.00 35.76 197 LEU F O 1
ATOM 1516 N N . ARG A 1 199 ? 75.963 18.867 150.718 1.00 34.81 198 ARG F N 1
ATOM 1517 C CA . ARG A 1 199 ? 76.074 19.659 151.931 1.00 30.00 198 ARG F CA 1
ATOM 1518 C C . ARG A 1 199 ? 75.163 19.180 153.041 1.00 27.09 198 ARG F C 1
ATOM 1519 O O . ARG A 1 199 ? 75.544 19.269 154.209 1.00 29.97 198 ARG F O 1
ATOM 1527 N N . THR A 1 200 ? 73.986 18.656 152.706 1.00 27.96 199 THR F N 1
ATOM 1528 C CA . THR A 1 200 ? 72.966 18.283 153.673 1.00 31.18 199 THR F CA 1
ATOM 1529 C C . THR A 1 200 ? 72.620 16.813 153.511 1.00 26.38 199 THR F C 1
ATOM 1530 O O . THR A 1 200 ? 72.942 16.189 152.498 1.00 27.30 199 THR F O 1
ATOM 1534 N N . CYS A 1 201 ? 71.897 16.283 154.500 1.00 24.60 200 CYS F N 1
ATOM 1535 C CA . CYS A 1 201 ? 71.392 14.917 154.365 1.00 26.67 200 CYS F CA 1
ATOM 1536 C C . CYS A 1 201 ? 70.400 14.820 153.224 1.00 27.69 200 CYS F C 1
ATOM 1537 O O . CYS A 1 201 ? 70.339 13.791 152.549 1.00 28.61 200 CYS F O 1
ATOM 1540 N N . GLY A 1 202 ? 69.632 15.890 152.986 1.00 31.51 201 GLY F N 1
ATOM 1541 C CA . GLY A 1 202 ? 68.747 15.916 151.837 1.00 34.55 201 GLY F CA 1
ATOM 1542 C C . GLY A 1 202 ? 69.478 15.715 150.525 1.00 31.34 201 GLY F C 1
ATOM 1543 O O . GLY A 1 202 ? 68.978 15.033 149.625 1.00 38.48 201 GLY F O 1
ATOM 1544 N N . ASP A 1 203 ? 70.671 16.298 150.400 1.00 32.15 202 ASP F N 1
ATOM 1545 C CA . ASP A 1 203 ? 71.488 16.097 149.204 1.00 38.44 202 ASP F CA 1
ATOM 1546 C C . ASP A 1 203 ? 71.911 14.640 149.063 1.00 41.55 202 ASP F C 1
ATOM 1547 O O . ASP A 1 203 ? 71.852 14.065 147.969 1.00 43.47 202 ASP F O 1
ATOM 1552 N N . VAL A 1 204 ? 72.380 14.037 150.157 1.00 31.59 203 VAL F N 1
ATOM 1553 C CA . VAL A 1 204 ? 72.850 12.657 150.092 1.00 26.10 203 VAL F CA 1
ATOM 1554 C C . VAL A 1 204 ? 71.696 11.713 149.797 1.00 34.61 203 VAL F C 1
ATOM 1555 O O . VAL A 1 204 ? 71.891 10.657 149.181 1.00 39.93 203 VAL F O 1
ATOM 1559 N N . GLN A 1 205 ? 70.476 12.071 150.210 1.00 32.16 204 GLN F N 1
ATOM 1560 C CA . GLN A 1 205 ? 69.328 11.221 149.901 1.00 34.64 204 GLN F CA 1
ATOM 1561 C C . GLN A 1 205 ? 69.124 11.080 148.403 1.00 41.27 204 GLN F C 1
ATOM 1562 O O . GLN A 1 205 ? 68.589 10.065 147.944 1.00 43.57 204 GLN F O 1
ATOM 1568 N N . LYS A 1 206 ? 69.535 12.077 147.629 1.00 43.04 205 LYS F N 1
ATOM 1569 C CA . LYS A 1 206 ? 69.467 12.018 146.175 1.00 50.86 205 LYS F CA 1
ATOM 1570 C C . LYS A 1 206 ? 70.620 11.232 145.558 1.00 54.30 205 LYS F C 1
ATOM 1571 O O . LYS A 1 206 ? 70.778 11.262 144.332 1.00 55.58 205 LYS F O 1
ATOM 1577 N N . CYS A 1 207 ? 71.426 10.540 146.361 1.00 45.75 206 CYS F N 1
ATOM 1578 C CA . CYS A 1 207 ? 72.584 9.810 145.867 1.00 44.23 206 CYS F CA 1
ATOM 1579 C C . CYS A 1 207 ? 72.342 8.306 145.890 1.00 37.30 206 CYS F C 1
ATOM 1580 O O . CYS A 1 207 ? 71.531 7.788 146.662 1.00 49.70 206 CYS F O 1
ATOM 1583 N N . ASP A 1 208 ? 73.100 7.620 145.036 1.00 33.59 207 ASP F N 1
ATOM 1584 C CA . ASP A 1 208 ? 73.085 6.167 144.923 1.00 35.40 207 ASP F CA 1
ATOM 1585 C C . ASP A 1 208 ? 74.044 5.582 145.947 1.00 31.45 207 ASP F C 1
ATOM 1586 O O . ASP A 1 208 ? 75.191 6.025 146.054 1.00 34.02 207 ASP F O 1
ATOM 1591 N N . LEU A 1 209 ? 73.583 4.566 146.682 1.00 39.51 208 LEU F N 1
ATOM 1592 C CA . LEU A 1 209 ? 74.474 3.885 147.615 1.00 31.12 208 LEU F CA 1
ATOM 1593 C C . LEU A 1 209 ? 75.723 3.371 146.910 1.00 31.07 208 LEU F C 1
ATOM 1594 O O . LEU A 1 209 ? 76.831 3.475 147.451 1.00 35.89 208 LEU F O 1
ATOM 1599 N N . VAL A 1 210 ? 75.572 2.819 145.700 1.00 35.89 209 VAL F N 1
ATOM 1600 C CA . VAL A 1 210 ? 76.731 2.244 145.015 1.00 40.61 209 VAL F CA 1
ATOM 1601 C C . VAL A 1 210 ? 77.792 3.311 144.777 1.00 40.85 209 VAL F C 1
ATOM 1602 O O . VAL A 1 210 ? 78.986 3.080 145.003 1.00 42.35 209 VAL F O 1
ATOM 1606 N N . MET A 1 211 ? 77.378 4.497 144.333 1.00 42.15 210 MET F N 1
ATOM 1607 C CA . MET A 1 211 ? 78.347 5.561 144.094 1.00 45.63 210 MET F CA 1
ATOM 1608 C C . MET A 1 211 ? 79.068 5.936 145.383 1.00 46.22 210 MET F C 1
ATOM 1609 O O . MET A 1 211 ? 80.297 6.068 145.406 1.00 44.08 210 MET F O 1
ATOM 1614 N N . LEU A 1 212 ? 78.315 6.097 146.474 1.00 40.55 211 LEU F N 1
ATOM 1615 C CA . LEU A 1 212 ? 78.934 6.447 147.748 1.00 36.49 211 LEU F CA 1
ATOM 1616 C C . LEU A 1 212 ? 79.901 5.366 148.213 1.00 41.68 211 LEU F C 1
ATOM 1617 O O . LEU A 1 212 ? 80.952 5.670 148.791 1.00 48.33 211 LEU F O 1
ATOM 1622 N N . LEU A 1 213 ? 79.561 4.097 147.975 1.00 37.92 212 LEU F N 1
ATOM 1623 C CA . LEU A 1 213 ? 80.448 3.006 148.367 1.00 41.00 212 LEU F CA 1
ATOM 1624 C C . LEU A 1 213 ? 81.754 3.038 147.583 1.00 42.77 212 LEU F C 1
ATOM 1625 O O . LEU A 1 213 ? 82.827 2.812 148.152 1.00 46.92 212 LEU F O 1
ATOM 1630 N N . LYS A 1 214 ? 81.689 3.303 146.277 1.00 46.04 213 LYS F N 1
ATOM 1631 C CA . LYS A 1 214 ? 82.922 3.412 145.501 1.00 53.61 213 LYS F CA 1
ATOM 1632 C C . LYS A 1 214 ? 83.719 4.645 145.904 1.00 50.58 213 LYS F C 1
ATOM 1633 O O . LYS A 1 214 ? 84.952 4.598 145.986 1.00 57.41 213 LYS F O 1
ATOM 1639 N N . ARG A 1 215 ? 83.028 5.750 146.172 1.00 49.01 214 ARG F N 1
ATOM 1640 C CA . ARG A 1 215 ? 83.675 7.032 146.424 1.00 49.59 214 ARG F CA 1
ATOM 1641 C C . ARG A 1 215 ? 84.208 7.168 147.848 1.00 49.14 214 ARG F C 1
ATOM 1642 O O . ARG A 1 215 ? 85.113 7.977 148.078 1.00 51.65 214 ARG F O 1
ATOM 1650 N N . PHE A 1 216 ? 83.690 6.390 148.805 1.00 41.70 215 PHE F N 1
ATOM 1651 C CA . PHE A 1 216 ? 84.093 6.552 150.196 1.00 37.66 215 PHE F CA 1
ATOM 1652 C C . PHE A 1 216 ? 84.283 5.245 150.950 1.00 40.09 215 PHE F C 1
ATOM 1653 O O . PHE A 1 216 ? 84.643 5.291 152.130 1.00 42.27 215 PHE F O 1
ATOM 1661 N N . GLY A 1 217 ? 84.037 4.092 150.333 1.00 37.82 216 GLY F N 1
ATOM 1662 C CA . GLY A 1 217 ? 84.123 2.858 151.088 1.00 39.67 216 GLY F CA 1
ATOM 1663 C C . GLY A 1 217 ? 83.038 2.778 152.149 1.00 45.47 216 GLY F C 1
ATOM 1664 O O . GLY A 1 217 ? 81.926 3.296 151.986 1.00 43.63 216 GLY F O 1
ATOM 1665 N N . LYS A 1 218 ? 83.382 2.131 153.268 1.00 38.64 217 LYS F N 1
ATOM 1666 C CA . LYS A 1 218 ? 82.409 1.911 154.333 1.00 39.22 217 LYS F CA 1
ATOM 1667 C C . LYS A 1 218 ? 81.829 3.223 154.844 1.00 36.27 217 LYS F C 1
ATOM 1668 O O . LYS A 1 218 ? 80.656 3.278 155.223 1.00 33.04 217 LYS F O 1
ATOM 1674 N N . PHE A 1 219 ? 82.638 4.288 154.866 1.00 36.19 218 PHE F N 1
ATOM 1675 C CA . PHE A 1 219 ? 82.140 5.615 155.222 1.00 33.07 218 PHE F CA 1
ATOM 1676 C C . PHE A 1 219 ? 80.967 6.025 154.339 1.00 29.00 218 PHE F C 1
ATOM 1677 O O . PHE A 1 219 ? 80.042 6.714 154.791 1.00 30.27 218 PHE F O 1
ATOM 1685 N N . GLY A 1 220 ? 81.005 5.634 153.064 1.00 26.25 219 GLY F N 1
ATOM 1686 C CA . GLY A 1 220 ? 79.916 5.959 152.159 1.00 30.34 219 GLY F CA 1
ATOM 1687 C C . GLY A 1 220 ? 78.605 5.288 152.525 1.00 29.85 219 GLY F C 1
ATOM 1688 O O . GLY A 1 220 ? 77.535 5.874 152.342 1.00 30.65 219 GLY F O 1
ATOM 1689 N N . ARG A 1 221 ? 78.664 4.064 153.050 1.00 28.32 220 ARG F N 1
ATOM 1690 C CA . ARG A 1 221 ? 77.452 3.430 153.557 1.00 26.70 220 ARG F CA 1
ATOM 1691 C C . ARG A 1 221 ? 76.943 4.139 154.805 1.00 26.28 220 ARG F C 1
ATOM 1692 O O . ARG A 1 221 ? 75.737 4.327 154.974 1.00 23.63 220 ARG F O 1
ATOM 1700 N N . ILE A 1 222 ? 77.848 4.554 155.692 1.00 25.16 221 ILE F N 1
ATOM 1701 C CA . ILE A 1 222 ? 77.408 5.276 156.884 1.00 24.64 221 ILE F CA 1
ATOM 1702 C C . ILE A 1 222 ? 76.750 6.605 156.491 1.00 23.46 221 ILE F C 1
ATOM 1703 O O . ILE A 1 222 ? 75.693 6.964 157.019 1.00 25.75 221 ILE F O 1
ATOM 1708 N N . LEU A 1 223 ? 77.329 7.323 155.527 1.00 24.38 222 LEU F N 1
ATOM 1709 C CA . LEU A 1 223 ? 76.709 8.563 155.050 1.00 24.94 222 LEU F CA 1
ATOM 1710 C C . LEU A 1 223 ? 75.324 8.296 154.477 1.00 25.51 222 LEU F C 1
ATOM 1711 O O . LEU A 1 223 ? 74.356 9.015 154.761 1.00 26.63 222 LEU F O 1
ATOM 1716 N N . TRP A 1 224 ? 75.222 7.275 153.633 1.00 28.12 223 TRP F N 1
ATOM 1717 C CA . TRP A 1 224 ? 73.936 6.918 153.057 1.00 28.37 223 TRP F CA 1
ATOM 1718 C C . TRP A 1 224 ? 72.913 6.616 154.150 1.00 29.91 223 TRP F C 1
ATOM 1719 O O . TRP A 1 224 ? 71.780 7.114 154.116 1.00 27.77 223 TRP F O 1
ATOM 1730 N N . GLU A 1 225 ? 73.306 5.811 155.145 1.00 27.99 224 GLU F N 1
ATOM 1731 C CA . GLU A 1 225 ? 72.392 5.447 156.222 1.00 23.62 224 GLU F CA 1
ATOM 1732 C C . GLU A 1 225 ? 71.966 6.668 157.024 1.00 25.54 224 GLU F C 1
ATOM 1733 O O . GLU A 1 225 ? 70.769 6.936 157.176 1.00 25.77 224 GLU F O 1
ATOM 1739 N N . ARG A 1 226 ? 72.944 7.423 157.540 1.00 26.51 225 ARG F N 1
ATOM 1740 C CA . ARG A 1 226 ? 72.646 8.543 158.425 1.00 24.68 225 ARG F CA 1
ATOM 1741 C C . ARG A 1 226 ? 71.792 9.595 157.730 1.00 24.84 225 ARG F C 1
ATOM 1742 O O . ARG A 1 226 ? 70.948 10.227 158.368 1.00 31.35 225 ARG F O 1
ATOM 1750 N N . SER A 1 227 ? 71.974 9.769 156.428 1.00 25.11 226 SER F N 1
ATOM 1751 C CA . SER A 1 227 ? 71.206 10.786 155.732 1.00 29.05 226 SER F CA 1
ATOM 1752 C C . SER A 1 227 ? 69.743 10.424 155.589 1.00 33.24 226 SER F C 1
ATOM 1753 O O . SER A 1 227 ? 68.956 11.287 155.207 1.00 40.33 226 SER F O 1
ATOM 1756 N N . GLN A 1 228 ? 69.344 9.187 155.877 1.00 32.82 227 GLN F N 1
ATOM 1757 C CA . GLN A 1 228 ? 67.917 8.925 155.976 1.00 39.01 227 GLN F CA 1
ATOM 1758 C C . GLN A 1 228 ? 67.506 8.511 157.376 1.00 28.65 227 GLN F C 1
ATOM 1759 O O . GLN A 1 228 ? 66.439 7.915 157.552 1.00 33.10 227 GLN F O 1
ATOM 1765 N N . GLY A 1 229 ? 68.311 8.870 158.372 1.00 28.15 228 GLY F N 1
ATOM 1766 C CA . GLY A 1 229 ? 67.976 8.654 159.756 1.00 28.04 228 GLY F CA 1
ATOM 1767 C C . GLY A 1 229 ? 68.239 7.253 160.247 1.00 29.31 228 GLY F C 1
ATOM 1768 O O . GLY A 1 229 ? 67.823 6.928 161.361 1.00 26.42 228 GLY F O 1
ATOM 1769 N N . ILE A 1 230 ? 68.919 6.425 159.458 1.00 29.41 229 ILE F N 1
ATOM 1770 C CA . ILE A 1 230 ? 69.208 5.042 159.848 1.00 24.11 229 ILE F CA 1
ATOM 1771 C C . ILE A 1 230 ? 70.451 5.029 160.718 1.00 22.30 229 ILE F C 1
ATOM 1772 O O . ILE A 1 230 ? 71.504 5.558 160.329 1.00 26.16 229 ILE F O 1
ATOM 1777 N N . ASP A 1 231 ? 70.331 4.427 161.900 1.00 19.78 230 ASP F N 1
ATOM 1778 C CA . ASP A 1 231 ? 71.469 4.312 162.808 1.00 22.25 230 ASP F CA 1
ATOM 1779 C C . ASP A 1 231 ? 71.109 3.229 163.821 1.00 19.08 230 ASP F C 1
ATOM 1780 O O . ASP A 1 231 ? 70.541 3.515 164.876 1.00 22.92 230 ASP F O 1
ATOM 1785 N N . GLU A 1 232 ? 71.457 1.984 163.477 1.00 22.75 231 GLU F N 1
ATOM 1786 C CA . GLU A 1 232 ? 71.114 0.829 164.286 1.00 21.74 231 GLU F CA 1
ATOM 1787 C C . GLU A 1 232 ? 72.104 0.563 165.400 1.00 31.28 231 GLU F C 1
ATOM 1788 O O . GLU A 1 232 ? 71.976 -0.459 166.085 1.00 28.90 231 GLU F O 1
ATOM 1794 N N . ARG A 1 233 ? 73.109 1.416 165.574 1.00 23.82 232 ARG F N 1
ATOM 1795 C CA . ARG A 1 233 ? 74.101 1.157 166.609 1.00 29.20 232 ARG F CA 1
ATOM 1796 C C . ARG A 1 233 ? 73.423 1.090 167.969 1.00 26.43 232 ARG F C 1
ATOM 1797 O O . ARG A 1 233 ? 72.737 2.024 168.383 1.00 26.42 232 ARG F O 1
ATOM 1805 N N . ASP A 1 234 ? 73.578 -0.040 168.646 1.00 21.72 233 ASP F N 1
ATOM 1806 C CA . ASP A 1 234 ? 72.995 -0.220 169.964 1.00 18.58 233 ASP F CA 1
ATOM 1807 C C . ASP A 1 234 ? 73.826 0.506 171.019 1.00 24.57 233 ASP F C 1
ATOM 1808 O O . ASP A 1 234 ? 75.050 0.603 170.915 1.00 28.19 233 ASP F O 1
ATOM 1813 N N . VAL A 1 235 ? 73.140 1.022 172.040 1.00 22.32 234 VAL F N 1
ATOM 1814 C CA . VAL A 1 235 ? 73.826 1.563 173.206 1.00 21.86 234 VAL F CA 1
ATOM 1815 C C . VAL A 1 235 ? 74.559 0.426 173.892 1.00 31.70 234 VAL F C 1
ATOM 1816 O O . VAL A 1 235 ? 73.965 -0.611 174.205 1.00 26.15 234 VAL F O 1
ATOM 1820 N N . ASN A 1 236 ? 75.857 0.606 174.115 1.00 20.83 235 ASN F N 1
ATOM 1821 C CA . ASN A 1 236 ? 76.726 -0.478 174.575 1.00 24.92 235 ASN F CA 1
ATOM 1822 C C . ASN A 1 236 ? 77.368 -0.046 175.885 1.00 21.26 235 ASN F C 1
ATOM 1823 O O . ASN A 1 236 ? 78.135 0.920 175.916 1.00 23.36 235 ASN F O 1
ATOM 1828 N N . SER A 1 237 ? 77.043 -0.748 176.968 1.00 21.33 236 SER F N 1
ATOM 1829 C CA . SER A 1 237 ? 77.514 -0.393 178.296 1.00 20.03 236 SER F CA 1
ATOM 1830 C C . SER A 1 237 ? 78.772 -1.137 178.694 1.00 27.73 236 SER F C 1
ATOM 1831 O O . SER A 1 237 ? 79.173 -1.053 179.855 1.00 27.75 236 SER F O 1
ATOM 1834 N N . GLU A 1 238 ? 79.416 -1.835 177.759 1.00 26.16 237 GLU F N 1
ATOM 1835 C CA . GLU A 1 238 ? 80.511 -2.743 178.092 1.00 30.05 237 GLU F CA 1
ATOM 1836 C C . GLU A 1 238 ? 81.819 -2.390 177.392 1.00 30.72 237 GLU F C 1
ATOM 1837 O O . GLU A 1 238 ? 82.733 -3.221 177.351 1.00 26.12 237 GLU F O 1
ATOM 1843 N N . ARG A 1 239 ? 81.944 -1.178 176.850 1.00 22.22 238 ARG F N 1
ATOM 1844 C CA . ARG A 1 239 ? 83.187 -0.783 176.202 1.00 24.48 238 ARG F CA 1
ATOM 1845 C C . ARG A 1 239 ? 84.291 -0.607 177.229 1.00 26.18 238 ARG F C 1
ATOM 1846 O O . ARG A 1 239 ? 84.045 -0.182 178.363 1.00 28.22 238 ARG F O 1
ATOM 1854 N N . LEU A 1 240 ? 85.524 -0.949 176.827 1.00 25.43 239 LEU F N 1
ATOM 1855 C CA . LEU A 1 240 ? 86.702 -0.832 177.675 1.00 21.95 239 LEU F CA 1
ATOM 1856 C C . LEU A 1 240 ? 87.810 -0.076 176.953 1.00 19.31 239 LEU F C 1
ATOM 1857 O O . LEU A 1 240 ? 87.965 -0.191 175.739 1.00 26.38 239 LEU F O 1
ATOM 1862 N N . ARG A 1 241 ? 88.586 0.675 177.728 1.00 21.46 240 ARG F N 1
ATOM 1863 C CA . ARG A 1 241 ? 89.738 1.407 177.196 1.00 26.85 240 ARG F CA 1
ATOM 1864 C C . ARG A 1 241 ? 90.769 0.447 176.607 1.00 30.09 240 ARG F C 1
ATOM 1865 O O . ARG A 1 241 ? 90.985 -0.650 177.127 1.00 28.48 240 ARG F O 1
ATOM 1873 N N . LYS A 1 242 ? 91.399 0.856 175.501 1.00 25.68 241 LYS F N 1
ATOM 1874 C CA . LYS A 1 242 ? 92.314 -0.010 174.763 1.00 23.13 241 LYS F CA 1
ATOM 1875 C C . LYS A 1 242 ? 93.757 0.466 174.753 1.00 28.41 241 LYS F C 1
ATOM 1876 O O . LYS A 1 242 ? 94.634 -0.305 174.354 1.00 27.96 241 LYS F O 1
ATOM 1882 N N . SER A 1 243 ? 94.028 1.696 175.176 1.00 22.29 242 SER F N 1
ATOM 1883 C CA . SER A 1 243 ? 95.355 2.289 175.059 1.00 19.43 242 SER F CA 1
ATOM 1884 C C . SER A 1 243 ? 95.529 3.306 176.174 1.00 26.24 242 SER F C 1
ATOM 1885 O O . SER A 1 243 ? 94.556 3.786 176.756 1.00 25.12 242 SER F O 1
ATOM 1888 N N . VAL A 1 244 ? 96.790 3.613 176.479 1.00 22.13 243 VAL F N 1
ATOM 1889 C CA . VAL A 1 244 ? 97.150 4.633 177.455 1.00 27.30 243 VAL F CA 1
ATOM 1890 C C . VAL A 1 244 ? 98.307 5.410 176.853 1.00 29.66 243 VAL F C 1
ATOM 1891 O O . VAL A 1 244 ? 99.302 4.808 176.439 1.00 26.75 243 VAL F O 1
ATOM 1895 N N . GLY A 1 245 ? 98.183 6.728 176.780 1.00 24.13 244 GLY F N 1
ATOM 1896 C CA . GLY A 1 245 ? 99.242 7.552 176.230 1.00 25.35 244 GLY F CA 1
ATOM 1897 C C . GLY A 1 245 ? 99.592 8.705 177.148 1.00 32.02 244 GLY F C 1
ATOM 1898 O O . GLY A 1 245 ? 98.747 9.217 177.880 1.00 25.11 244 GLY F O 1
ATOM 1899 N N . VAL A 1 246 ? 100.870 9.099 177.107 1.00 25.69 245 VAL F N 1
ATOM 1900 C CA . VAL A 1 246 ? 101.387 10.249 177.853 1.00 19.61 245 VAL F CA 1
ATOM 1901 C C . VAL A 1 246 ? 102.314 11.023 176.933 1.00 22.88 245 VAL F C 1
ATOM 1902 O O . VAL A 1 246 ? 103.343 10.494 176.499 1.00 25.57 245 VAL F O 1
ATOM 1906 N N . GLU A 1 247 ? 101.975 12.279 176.651 1.00 24.37 246 GLU F N 1
ATOM 1907 C CA . GLU A 1 247 ? 102.774 13.070 175.733 1.00 21.47 246 GLU F CA 1
ATOM 1908 C C . GLU A 1 247 ? 102.762 14.516 176.186 1.00 24.03 246 GLU F C 1
ATOM 1909 O O . GLU A 1 247 ? 101.839 14.954 176.882 1.00 21.79 246 GLU F O 1
ATOM 1915 N N . ARG A 1 248 ? 103.811 15.243 175.784 1.00 26.33 247 ARG F N 1
ATOM 1916 C CA . ARG A 1 248 ? 104.001 16.639 176.146 1.00 33.12 247 ARG F CA 1
ATOM 1917 C C . ARG A 1 248 ? 104.556 17.414 174.965 1.00 25.00 247 ARG F C 1
ATOM 1918 O O . ARG A 1 248 ? 105.512 16.981 174.317 1.00 27.11 247 ARG F O 1
ATOM 1926 N N . THR A 1 249 ? 103.980 18.585 174.722 1.00 23.39 248 THR F N 1
ATOM 1927 C CA . THR A 1 249 ? 104.545 19.574 173.816 1.00 26.10 248 THR F CA 1
ATOM 1928 C C . THR A 1 249 ? 105.356 20.569 174.641 1.00 24.38 248 THR F C 1
ATOM 1929 O O . THR A 1 249 ? 104.861 21.096 175.648 1.00 28.54 248 THR F O 1
ATOM 1933 N N . MET A 1 250 ? 106.602 20.787 174.244 1.00 32.00 249 MET F N 1
ATOM 1934 C CA . MET A 1 250 ? 107.513 21.655 174.978 1.00 29.61 249 MET F CA 1
ATOM 1935 C C . MET A 1 250 ? 107.305 23.118 174.593 1.00 36.18 249 MET F C 1
ATOM 1936 O O . MET A 1 250 ? 106.826 23.441 173.497 1.00 28.41 249 MET F O 1
ATOM 1941 N N . ALA A 1 251 ? 107.666 24.012 175.524 1.00 30.66 250 ALA F N 1
ATOM 1942 C CA . ALA A 1 251 ? 107.483 25.439 175.269 1.00 35.63 250 ALA F CA 1
ATOM 1943 C C . ALA A 1 251 ? 108.370 25.910 174.131 1.00 34.83 250 ALA F C 1
ATOM 1944 O O . ALA A 1 251 ? 108.001 26.832 173.394 1.00 37.97 250 ALA F O 1
ATOM 1946 N N . GLU A 1 252 ? 109.543 25.304 173.988 1.00 34.87 251 GLU F N 1
ATOM 1947 C CA . GLU A 1 252 ? 110.458 25.527 172.878 1.00 33.83 251 GLU F CA 1
ATOM 1948 C C . GLU A 1 252 ? 110.764 24.181 172.241 1.00 29.83 251 GLU F C 1
ATOM 1949 O O . GLU A 1 252 ? 110.806 23.166 172.932 1.00 32.37 251 GLU F O 1
ATOM 1955 N N . ASP A 1 253 ? 111.016 24.172 170.934 1.00 32.92 252 ASP F N 1
ATOM 1956 C CA . ASP A 1 253 ? 111.440 22.929 170.301 1.00 31.61 252 ASP F CA 1
ATOM 1957 C C . ASP A 1 253 ? 112.762 22.465 170.897 1.00 46.60 252 ASP F C 1
ATOM 1958 O O . ASP A 1 253 ? 113.602 23.271 171.306 1.00 39.76 252 ASP F O 1
ATOM 1963 N N . ILE A 1 254 ? 112.949 21.147 170.938 1.00 35.73 253 ILE F N 1
ATOM 1964 C CA . ILE A 1 254 ? 114.228 20.570 171.323 1.00 33.85 253 ILE F CA 1
ATOM 1965 C C . ILE A 1 254 ? 114.954 20.169 170.053 1.00 32.95 253 ILE F C 1
ATOM 1966 O O . ILE A 1 254 ? 114.335 19.872 169.023 1.00 35.28 253 ILE F O 1
ATOM 1971 N N . HIS A 1 255 ? 116.284 20.195 170.118 1.00 34.56 254 HIS F N 1
ATOM 1972 C CA . HIS A 1 255 ? 117.114 19.888 168.967 1.00 37.76 254 HIS F CA 1
ATOM 1973 C C . HIS A 1 255 ? 118.185 18.862 169.272 1.00 41.76 254 HIS F C 1
ATOM 1974 O O . HIS A 1 255 ? 118.967 18.523 168.376 1.00 37.95 254 HIS F O 1
ATOM 1981 N N . HIS A 1 256 ? 118.240 18.354 170.501 1.00 35.78 255 HIS F N 1
ATOM 1982 C CA . HIS A 1 256 ? 119.320 17.491 170.946 1.00 40.26 255 HIS F CA 1
ATOM 1983 C C . HIS A 1 256 ? 118.731 16.250 171.588 1.00 36.15 255 HIS F C 1
ATOM 1984 O O . HIS A 1 256 ? 117.759 16.336 172.344 1.00 35.90 255 HIS F O 1
ATOM 1991 N N . TRP A 1 257 ? 119.340 15.101 171.287 1.00 38.47 256 TRP F N 1
ATOM 1992 C CA . TRP A 1 257 ? 118.868 13.848 171.862 1.00 33.92 256 TRP F CA 1
ATOM 1993 C C . TRP A 1 257 ? 118.858 13.896 173.387 1.00 33.33 256 TRP F C 1
ATOM 1994 O O . TRP A 1 257 ? 117.965 13.332 174.021 1.00 31.77 256 TRP F O 1
ATOM 2005 N N . SER A 1 258 ? 119.855 14.544 173.999 1.00 34.71 257 SER F N 1
ATOM 2006 C CA . SER A 1 258 ? 119.866 14.643 175.456 1.00 35.62 257 SER F CA 1
ATOM 2007 C C . SER A 1 258 ? 118.565 15.251 175.978 1.00 32.73 257 SER F C 1
ATOM 2008 O O . SER A 1 258 ? 118.054 14.841 177.027 1.00 31.68 257 SER F O 1
ATOM 2011 N N . GLU A 1 259 ? 118.028 16.244 175.266 1.00 32.62 258 GLU F N 1
ATOM 2012 C CA . GLU A 1 259 ? 116.780 16.867 175.695 1.00 31.18 258 GLU F CA 1
ATOM 2013 C C . GLU A 1 259 ? 115.606 15.910 175.546 1.00 36.26 258 GLU F C 1
ATOM 2014 O O . GLU A 1 259 ? 114.699 15.889 176.389 1.00 32.86 258 GLU F O 1
ATOM 2020 N N . CYS A 1 260 ? 115.601 15.125 174.470 1.00 29.34 259 CYS F N 1
ATOM 2021 C CA . CYS A 1 260 ? 114.533 14.152 174.261 1.00 27.80 259 CYS F CA 1
ATOM 2022 C C . CYS A 1 260 ? 114.544 13.096 175.354 1.00 27.17 259 CYS F C 1
ATOM 2023 O O . CYS A 1 260 ? 113.511 12.794 175.962 1.00 26.17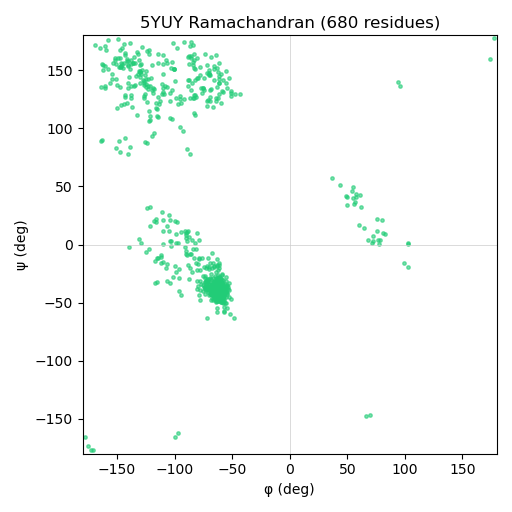 259 CYS F O 1
ATOM 2026 N N . GLU A 1 261 ? 115.716 12.516 175.610 1.00 28.32 260 GLU F N 1
ATOM 2027 C CA . GLU A 1 261 ? 115.839 11.521 176.664 1.00 28.01 260 GLU F CA 1
ATOM 2028 C C . GLU A 1 261 ? 115.392 12.090 178.000 1.00 27.40 260 GLU F C 1
ATOM 2029 O O . GLU A 1 261 ? 114.715 11.411 178.775 1.00 29.06 260 GLU F O 1
ATOM 2035 N N . ALA A 1 262 ? 115.727 13.357 178.271 1.00 31.71 261 ALA F N 1
ATOM 2036 C CA . ALA A 1 262 ? 115.340 13.966 179.542 1.00 31.30 261 ALA F CA 1
ATOM 2037 C C . ALA A 1 262 ? 113.823 14.085 179.665 1.00 29.46 261 ALA F C 1
ATOM 2038 O O . ALA A 1 262 ? 113.259 13.890 180.749 1.00 30.02 261 ALA F O 1
ATOM 2040 N N . ILE A 1 263 ? 113.148 14.411 178.563 1.00 26.34 262 ILE F N 1
ATOM 2041 C CA . ILE A 1 263 ? 111.689 14.505 178.581 1.00 24.84 262 ILE F CA 1
ATOM 2042 C C . ILE A 1 263 ? 111.072 13.138 178.845 1.00 28.61 262 ILE F C 1
ATOM 2043 O O . ILE A 1 263 ? 110.147 12.995 179.655 1.00 25.46 262 ILE F O 1
ATOM 2048 N N . ILE A 1 264 ? 111.573 12.112 178.154 1.00 27.42 263 ILE F N 1
ATOM 2049 C CA . ILE A 1 264 ? 111.085 10.752 178.373 1.00 22.33 263 ILE F CA 1
ATOM 2050 C C . ILE A 1 264 ? 111.240 10.334 179.836 1.00 23.16 263 ILE F C 1
ATOM 2051 O O . ILE A 1 264 ? 110.370 9.659 180.398 1.00 24.17 263 ILE F O 1
ATOM 2056 N N . GLU A 1 265 ? 112.357 10.700 180.472 1.00 27.94 264 GLU F N 1
ATOM 2057 C CA . GLU A 1 265 ? 112.518 10.374 181.885 1.00 28.56 264 GLU F CA 1
ATOM 2058 C C . GLU A 1 265 ? 111.406 10.968 182.731 1.00 28.18 264 GLU F C 1
ATOM 2059 O O . GLU A 1 265 ? 111.055 10.410 183.777 1.00 28.72 264 GLU F O 1
ATOM 2065 N N . ARG A 1 266 ? 110.857 12.114 182.312 1.00 26.30 265 ARG F N 1
ATOM 2066 C CA . ARG A 1 266 ? 109.733 12.695 183.041 1.00 28.12 265 ARG F CA 1
ATOM 2067 C C . ARG A 1 266 ? 108.415 12.023 182.683 1.00 31.07 265 ARG F C 1
ATOM 2068 O O . ARG A 1 266 ? 107.556 11.821 183.556 1.00 32.48 265 ARG F O 1
ATOM 2076 N N . LEU A 1 267 ? 108.240 11.668 181.410 1.00 28.33 266 LEU F N 1
ATOM 2077 C CA . LEU A 1 267 ? 106.978 11.077 180.982 1.00 28.06 266 LEU F CA 1
ATOM 2078 C C . LEU A 1 267 ? 106.817 9.674 181.541 1.00 25.59 266 LEU F C 1
ATOM 2079 O O . LEU A 1 267 ? 105.709 9.275 181.917 1.00 25.44 266 LEU F O 1
ATOM 2084 N N . TYR A 1 268 ? 107.911 8.917 181.607 1.00 23.88 267 TYR F N 1
ATOM 2085 C CA . TYR A 1 268 ? 107.781 7.494 181.905 1.00 25.18 267 TYR F CA 1
ATOM 2086 C C . TYR A 1 268 ? 107.113 7.218 183.248 1.00 26.38 267 TYR F C 1
ATOM 2087 O O . TYR A 1 268 ? 106.192 6.383 183.288 1.00 27.46 267 TYR F O 1
ATOM 2096 N N . PRO A 1 269 ? 107.519 7.837 184.370 1.00 31.79 268 PRO F N 1
ATOM 2097 C CA . PRO A 1 269 ? 106.829 7.545 185.639 1.00 34.80 268 PRO F CA 1
ATOM 2098 C C . PRO A 1 269 ? 105.347 7.845 185.573 1.00 28.08 268 PRO F C 1
ATOM 2099 O O . PRO A 1 269 ? 104.543 7.170 186.233 1.00 29.48 268 PRO F O 1
ATOM 2103 N N . GLU A 1 270 ? 104.960 8.834 184.769 1.00 26.71 269 GLU F N 1
ATOM 2104 C CA . GLU A 1 270 ? 103.541 9.143 184.637 1.00 27.04 269 GLU F CA 1
ATOM 2105 C C . GLU A 1 270 ? 102.808 8.040 183.887 1.00 21.58 269 GLU F C 1
ATOM 2106 O O . GLU A 1 270 ? 101.696 7.658 184.270 1.00 24.92 269 GLU F O 1
ATOM 2112 N N . LEU A 1 271 ? 103.401 7.537 182.798 1.00 24.23 270 LEU F N 1
ATOM 2113 C CA . LEU A 1 271 ? 102.792 6.414 182.091 1.00 23.84 270 LEU F CA 1
ATOM 2114 C C . LEU A 1 271 ? 102.680 5.201 183.001 1.00 23.96 270 LEU F C 1
ATOM 2115 O O . LEU A 1 271 ? 101.647 4.522 183.027 1.00 23.46 270 LEU F O 1
ATOM 2120 N N . GLU A 1 272 ? 103.748 4.902 183.739 1.00 23.28 271 GLU F N 1
ATOM 2121 C CA . GLU A 1 272 ? 103.722 3.770 184.658 1.00 25.79 271 GLU F CA 1
ATOM 2122 C C . GLU A 1 272 ? 102.594 3.906 185.671 1.00 27.45 271 GLU F C 1
ATOM 2123 O O . GLU A 1 272 ? 101.869 2.940 185.947 1.00 26.94 271 GLU F O 1
ATOM 2129 N N . ARG A 1 273 ? 102.428 5.107 186.231 1.00 23.94 272 ARG F N 1
ATOM 2130 C CA . ARG A 1 273 ? 101.428 5.317 187.265 1.00 25.19 272 ARG F CA 1
ATOM 2131 C C . ARG A 1 273 ? 100.028 5.096 186.720 1.00 28.61 272 ARG F C 1
ATOM 2132 O O . ARG A 1 273 ? 99.182 4.484 187.380 1.00 26.75 272 ARG F O 1
ATOM 2140 N N . ARG A 1 274 ? 99.762 5.598 185.515 1.00 22.50 273 ARG F N 1
ATOM 2141 C CA . ARG A 1 274 ? 98.424 5.484 184.956 1.00 22.67 273 ARG F CA 1
ATOM 2142 C C . ARG A 1 274 ? 98.125 4.063 184.503 1.00 26.88 273 ARG F C 1
ATOM 2143 O O . ARG A 1 274 ? 96.997 3.582 184.677 1.00 23.24 273 ARG F O 1
ATOM 2151 N N . LEU A 1 275 ? 99.128 3.360 183.962 1.00 26.33 274 LEU F N 1
ATOM 2152 C CA . LEU A 1 275 ? 98.939 1.962 183.600 1.00 26.22 274 LEU F CA 1
ATOM 2153 C C . LEU A 1 275 ? 98.684 1.119 184.841 1.00 21.59 274 LEU F C 1
ATOM 2154 O O . LEU A 1 275 ? 97.778 0.282 184.859 1.00 28.45 274 LEU F O 1
ATOM 2159 N N . ALA A 1 276 ? 99.469 1.350 185.900 1.00 30.07 275 ALA F N 1
ATOM 2160 C CA . ALA A 1 276 ? 99.345 0.552 187.121 1.00 35.88 275 ALA F CA 1
ATOM 2161 C C . ALA A 1 276 ? 97.960 0.680 187.744 1.00 40.42 275 ALA F C 1
ATOM 2162 O O . ALA A 1 276 ? 97.490 -0.256 188.401 1.00 35.83 275 ALA F O 1
ATOM 2164 N N . LYS A 1 277 ? 97.294 1.822 187.551 1.00 31.59 276 LYS F N 1
ATOM 2165 C CA . LYS A 1 277 ? 95.941 1.982 188.073 1.00 34.92 276 LYS F CA 1
ATOM 2166 C C . LYS A 1 277 ? 94.984 0.948 187.493 1.00 40.73 276 LYS F C 1
ATOM 2167 O O . LYS A 1 277 ? 94.064 0.494 188.181 1.00 39.31 276 LYS F O 1
ATOM 2173 N N . VAL A 1 278 ? 95.170 0.579 186.230 1.00 30.88 277 VAL F N 1
ATOM 2174 C CA . VAL A 1 278 ? 94.267 -0.345 185.555 1.00 33.36 277 VAL F CA 1
ATOM 2175 C C . VAL A 1 278 ? 94.896 -1.725 185.359 1.00 38.99 277 VAL F C 1
ATOM 2176 O O . VAL A 1 278 ? 94.160 -2.708 185.172 1.00 41.14 277 VAL F O 1
ATOM 2180 N N . LYS A 1 279 ? 96.213 -1.841 185.474 1.00 35.57 278 LYS F N 1
ATOM 2181 C CA . LYS A 1 279 ? 96.921 -3.094 185.207 1.00 30.54 278 LYS F CA 1
ATOM 2182 C C . LYS A 1 279 ? 98.125 -3.155 186.132 1.00 35.92 278 LYS F C 1
ATOM 2183 O O . LYS A 1 279 ? 99.259 -2.858 185.734 1.00 33.08 278 LYS F O 1
ATOM 2189 N N . PRO A 1 280 ? 97.910 -3.527 187.395 1.00 36.88 279 PRO F N 1
ATOM 2190 C CA . PRO A 1 280 ? 98.983 -3.409 188.400 1.00 40.19 279 PRO F CA 1
ATOM 2191 C C . PRO A 1 280 ? 100.277 -4.109 188.039 1.00 40.12 279 PRO F C 1
ATOM 2192 O O . PRO A 1 280 ? 101.345 -3.684 188.504 1.00 41.29 279 PRO F O 1
ATOM 2196 N N . ASP A 1 281 ? 100.225 -5.171 187.242 1.00 29.97 280 ASP F N 1
ATOM 2197 C CA . ASP A 1 281 ? 101.434 -5.910 186.914 1.00 38.24 280 ASP F CA 1
ATOM 2198 C C . ASP A 1 281 ? 102.143 -5.365 185.680 1.00 30.69 280 ASP F C 1
ATOM 2199 O O . ASP A 1 281 ? 103.164 -5.930 185.277 1.00 31.95 280 ASP F O 1
ATOM 2204 N N . LEU A 1 282 ? 101.631 -4.273 185.090 1.00 31.28 281 LEU F N 1
ATOM 2205 C CA . LEU A 1 282 ? 102.193 -3.563 183.937 1.00 25.19 281 LEU F CA 1
ATOM 2206 C C . LEU A 1 282 ? 102.219 -4.402 182.667 1.00 30.03 281 LEU F C 1
ATOM 2207 O O . LEU A 1 282 ? 102.907 -4.035 181.700 1.00 28.07 281 LEU F O 1
ATOM 2212 N N . LEU A 1 283 ? 101.499 -5.520 182.625 1.00 30.93 282 LEU F N 1
ATOM 2213 C CA . LEU A 1 283 ? 101.498 -6.362 181.435 1.00 31.25 282 LEU F CA 1
ATOM 2214 C C . LEU A 1 283 ? 100.652 -5.716 180.351 1.00 30.51 282 LEU F C 1
ATOM 2215 O O . LEU A 1 283 ? 99.538 -5.259 180.617 1.00 33.48 282 LEU F O 1
ATOM 2220 N N . ILE A 1 284 ? 101.174 -5.706 179.122 1.00 31.40 283 ILE F N 1
ATOM 2221 C CA . ILE A 1 284 ? 100.602 -4.959 178.009 1.00 34.23 283 ILE F CA 1
ATOM 2222 C C . ILE A 1 284 ? 100.782 -5.760 176.727 1.00 34.90 283 ILE F C 1
ATOM 2223 O O . ILE A 1 284 ? 101.472 -6.779 176.690 1.00 29.83 283 ILE F O 1
ATOM 2228 N N . ALA A 1 285 ? 100.172 -5.266 175.654 1.00 26.46 284 ALA F N 1
ATOM 2229 C CA . ALA A 1 285 ? 100.327 -5.887 174.342 1.00 27.16 284 ALA F CA 1
ATOM 2230 C C . ALA A 1 285 ? 101.399 -5.217 173.490 1.00 29.06 284 ALA F C 1
ATOM 2231 O O . ALA A 1 285 ? 102.158 -5.903 172.793 1.00 30.48 284 ALA F O 1
ATOM 2233 N N . ARG A 1 286 ? 101.481 -3.888 173.517 1.00 26.47 285 ARG F N 1
ATOM 2234 C CA . ARG A 1 286 ? 102.456 -3.147 172.720 1.00 25.11 285 ARG F CA 1
ATOM 2235 C C . ARG A 1 286 ? 102.879 -1.910 173.501 1.00 27.74 285 ARG F C 1
ATOM 2236 O O . ARG A 1 286 ? 102.142 -1.435 174.363 1.00 25.10 285 ARG F O 1
ATOM 2244 N N . GLN A 1 287 ? 104.069 -1.387 173.191 1.00 24.44 286 GLN F N 1
ATOM 2245 C CA . GLN A 1 287 ? 104.451 -0.062 173.665 1.00 23.21 286 GLN F CA 1
ATOM 2246 C C . GLN A 1 287 ? 105.222 0.657 172.567 1.00 25.56 286 GLN F C 1
ATOM 2247 O O . GLN A 1 287 ? 105.763 0.033 171.647 1.00 26.96 286 GLN F O 1
ATOM 2253 N N . GLY A 1 288 ? 105.273 1.983 172.662 1.00 22.52 287 GLY F N 1
ATOM 2254 C CA . GLY A 1 288 ? 105.921 2.735 171.609 1.00 22.95 287 GLY F CA 1
ATOM 2255 C C . GLY A 1 288 ? 105.990 4.217 171.917 1.00 24.79 287 GLY F C 1
ATOM 2256 O O . GLY A 1 288 ? 105.662 4.670 173.017 1.00 22.05 287 GLY F O 1
ATOM 2257 N N . VAL A 1 289 ? 106.451 4.972 170.922 1.00 22.85 288 VAL F N 1
ATOM 2258 C CA . VAL A 1 289 ? 106.772 6.374 171.126 1.00 24.19 288 VAL F CA 1
ATOM 2259 C C . VAL A 1 289 ? 106.159 7.210 170.017 1.00 27.60 288 VAL F C 1
ATOM 2260 O O . VAL A 1 289 ? 105.739 6.703 168.978 1.00 24.05 288 VAL F O 1
ATOM 2264 N N . LYS A 1 290 ? 106.128 8.514 170.259 1.00 26.01 289 LYS F N 1
ATOM 2265 C CA . LYS A 1 290 ? 105.631 9.484 169.295 1.00 21.76 289 LYS F CA 1
ATOM 2266 C C . LYS A 1 290 ? 106.557 10.691 169.287 1.00 22.54 289 LYS F C 1
ATOM 2267 O O . LYS A 1 290 ? 107.004 11.140 170.348 1.00 25.46 289 LYS F O 1
ATOM 2273 N N . LEU A 1 291 ? 106.887 11.183 168.092 1.00 24.16 290 LEU F N 1
ATOM 2274 C CA . LEU A 1 291 ? 107.542 12.477 167.932 1.00 25.03 290 LEU F CA 1
ATOM 2275 C C . LEU A 1 291 ? 106.717 13.330 166.990 1.00 23.84 290 LEU F C 1
ATOM 2276 O O . LEU A 1 291 ? 106.242 12.843 165.962 1.00 26.78 290 LEU F O 1
ATOM 2281 N N . LYS A 1 292 ? 106.569 14.605 167.337 1.00 27.53 291 LYS F N 1
ATOM 2282 C CA . LYS A 1 292 ? 105.983 15.592 166.438 1.00 28.26 291 LYS F CA 1
ATOM 2283 C C . LYS A 1 292 ? 107.043 16.641 166.149 1.00 27.19 291 LYS F C 1
ATOM 2284 O O . LYS A 1 292 ? 107.697 17.142 167.068 1.00 30.41 291 LYS F O 1
ATOM 2290 N N . PHE A 1 293 ? 107.188 16.992 164.884 1.00 32.15 292 PHE F N 1
ATOM 2291 C CA . PHE A 1 293 ? 108.254 17.885 164.466 1.00 31.06 292 PHE F CA 1
ATOM 2292 C C . PHE A 1 293 ? 107.761 19.327 164.338 1.00 35.16 292 PHE F C 1
ATOM 2293 O O . PHE A 1 293 ? 106.562 19.616 164.355 1.00 34.95 292 PHE F O 1
ATOM 2301 N N . ASP A 1 294 ? 108.727 20.239 164.181 1.00 40.67 293 ASP F N 1
ATOM 2302 C CA . ASP A 1 294 ? 108.438 21.671 164.174 1.00 41.74 293 ASP F CA 1
ATOM 2303 C C . ASP A 1 294 ? 107.548 22.094 163.013 1.00 45.93 293 ASP F C 1
ATOM 2304 O O . ASP A 1 294 ? 106.978 23.192 163.060 1.00 38.36 293 ASP F O 1
ATOM 2309 N N . ASP A 1 295 ? 107.434 21.272 161.969 1.00 39.60 294 ASP F N 1
ATOM 2310 C CA . ASP A 1 295 ? 106.503 21.511 160.871 1.00 37.00 294 ASP F CA 1
ATOM 2311 C C . ASP A 1 295 ? 105.217 20.706 161.005 1.00 32.91 294 ASP F C 1
ATOM 2312 O O . ASP A 1 295 ? 104.434 20.639 160.050 1.00 37.92 294 ASP F O 1
ATOM 2317 N N . PHE A 1 296 ? 105.013 20.057 162.144 1.00 30.65 295 PHE F N 1
ATOM 2318 C CA . PHE A 1 296 ? 103.792 19.383 162.570 1.00 32.28 295 PHE F CA 1
ATOM 2319 C C . PHE A 1 296 ? 103.555 18.014 161.946 1.00 35.53 295 PHE F C 1
ATOM 2320 O O . PHE A 1 296 ? 102.508 17.422 162.230 1.00 35.99 295 PHE F O 1
ATOM 2328 N N . GLN A 1 297 ? 104.463 17.477 161.136 1.00 39.29 296 GLN F N 1
ATOM 2329 C CA . GLN A 1 297 ? 104.354 16.062 160.810 1.00 35.56 296 GLN F CA 1
ATOM 2330 C C . GLN A 1 297 ? 104.682 15.245 162.055 1.00 31.41 296 GLN F C 1
ATOM 2331 O O . GLN A 1 297 ? 105.482 15.652 162.903 1.00 32.31 296 GLN F O 1
ATOM 2337 N N . GLN A 1 298 ? 104.026 14.110 162.182 1.00 32.09 297 GLN F N 1
ATOM 2338 C CA . GLN A 1 298 ? 104.137 13.294 163.378 1.00 29.45 297 GLN F CA 1
ATOM 2339 C C . GLN A 1 298 ? 104.395 11.858 162.965 1.00 32.57 297 GLN F C 1
ATOM 2340 O O . GLN A 1 298 ? 103.927 11.411 161.915 1.00 30.01 297 GLN F O 1
ATOM 2346 N N . THR A 1 299 ? 105.170 11.145 163.787 1.00 28.29 298 THR F N 1
ATOM 2347 C CA . THR A 1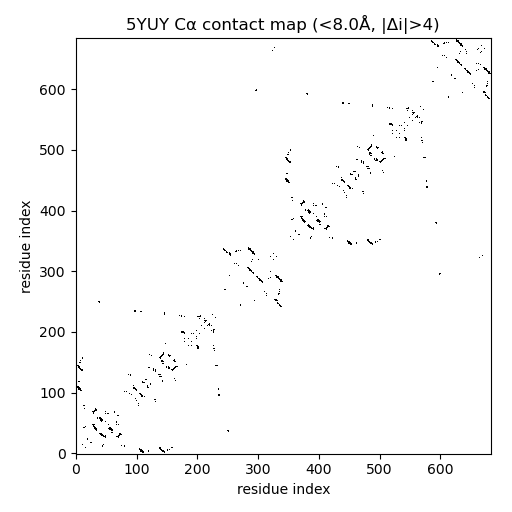 299 ? 105.441 9.742 163.546 1.00 23.71 298 THR F CA 1
ATOM 2348 C C . THR A 1 299 ? 105.257 8.977 164.847 1.00 24.59 298 THR F C 1
ATOM 2349 O O . THR A 1 299 ? 105.543 9.481 165.943 1.00 30.27 298 THR F O 1
ATOM 2353 N N . THR A 1 300 ? 104.766 7.759 164.722 1.00 24.92 299 THR F N 1
ATOM 2354 C CA . THR A 1 300 ? 104.666 6.858 165.861 1.00 25.04 299 THR F CA 1
ATOM 2355 C C . THR A 1 300 ? 105.386 5.569 165.501 1.00 32.65 299 THR F C 1
ATOM 2356 O O . THR A 1 300 ? 105.326 5.119 164.354 1.00 32.52 299 THR F O 1
ATOM 2360 N N . GLN A 1 301 ? 106.083 4.975 166.466 1.00 27.24 300 GLN F N 1
ATOM 2361 C CA . GLN A 1 301 ? 106.596 3.637 166.218 1.00 24.45 300 GLN F CA 1
ATOM 2362 C C . GLN A 1 301 ? 106.464 2.835 167.494 1.00 24.13 300 GLN F C 1
ATOM 2363 O O . GLN A 1 301 ? 106.917 3.244 168.572 1.00 27.25 300 GLN F O 1
ATOM 2369 N N . GLU A 1 302 ? 105.730 1.752 167.358 1.00 21.90 301 GLU F N 1
ATOM 2370 C CA . GLU A 1 302 ? 105.257 0.910 168.439 1.00 24.03 301 GLU F CA 1
ATOM 2371 C C . GLU A 1 302 ? 105.487 -0.526 168.012 1.00 30.57 301 GLU F C 1
ATOM 2372 O O . GLU A 1 302 ? 105.652 -0.812 166.823 1.00 34.04 301 GLU F O 1
ATOM 2378 N N . HIS A 1 303 ? 105.483 -1.434 168.985 1.00 27.63 302 HIS F N 1
ATOM 2379 C CA . HIS A 1 303 ? 105.734 -2.829 168.659 1.00 27.36 302 HIS F CA 1
ATOM 2380 C C . HIS A 1 303 ? 105.213 -3.708 169.786 1.00 26.74 302 HIS F C 1
ATOM 2381 O O . HIS A 1 303 ? 105.119 -3.276 170.938 1.00 24.87 302 HIS F O 1
ATOM 2388 N N . VAL A 1 304 ? 104.875 -4.947 169.438 1.00 28.70 303 VAL F N 1
ATOM 2389 C CA . VAL A 1 304 ? 104.618 -5.996 170.425 1.00 31.58 303 VAL F CA 1
ATOM 2390 C C . VAL A 1 304 ? 105.663 -5.953 171.531 1.00 28.63 303 VAL F C 1
ATOM 2391 O O . VAL A 1 304 ? 106.869 -5.930 171.258 1.00 28.85 303 VAL F O 1
ATOM 2395 N N . TRP A 1 305 ? 105.200 -5.938 172.787 1.00 25.84 304 TRP F N 1
ATOM 2396 C CA . TRP A 1 305 ? 106.064 -5.868 173.961 1.00 29.47 304 TRP F CA 1
ATOM 2397 C C . TRP A 1 305 ? 105.232 -6.276 175.171 1.00 27.04 304 TRP F C 1
ATOM 2398 O O . TRP A 1 305 ? 104.076 -5.854 175.306 1.00 27.31 304 TRP F O 1
ATOM 2409 N N . PRO A 1 306 ? 105.758 -7.103 176.051 1.00 29.76 305 PRO F N 1
ATOM 2410 C CA . PRO A 1 306 ? 104.891 -7.752 177.038 1.00 26.87 305 PRO F CA 1
ATOM 2411 C C . PRO A 1 306 ? 104.667 -6.979 178.323 1.00 26.36 305 PRO F C 1
ATOM 2412 O O . PRO A 1 306 ? 103.739 -7.300 179.069 1.00 27.67 305 PRO F O 1
ATOM 2416 N N . ARG A 1 307 ? 105.506 -5.987 178.618 1.00 33.44 306 ARG F N 1
ATOM 2417 C CA . ARG A 1 307 ? 105.467 -5.347 179.928 1.00 29.48 306 ARG F CA 1
ATOM 2418 C C . ARG A 1 307 ? 106.144 -3.993 179.830 1.00 29.16 306 ARG F C 1
ATOM 2419 O O . ARG A 1 307 ? 107.225 -3.886 179.246 1.00 32.31 306 ARG F O 1
ATOM 2427 N N . LEU A 1 308 ? 105.515 -2.980 180.413 1.00 30.59 307 LEU F N 1
ATOM 2428 C CA . LEU A 1 308 ? 106.005 -1.617 180.284 1.00 27.25 307 LEU F CA 1
ATOM 2429 C C . LEU A 1 308 ? 107.483 -1.554 180.641 1.00 24.95 307 LEU F C 1
ATOM 2430 O O . LEU A 1 308 ? 107.917 -2.109 181.654 1.00 28.30 307 LEU F O 1
ATOM 2435 N N . ASN A 1 309 ? 108.274 -0.924 179.779 1.00 25.31 308 ASN F N 1
ATOM 2436 C CA . ASN A 1 309 ? 109.717 -0.936 179.980 1.00 25.46 308 ASN F CA 1
ATOM 2437 C C . ASN A 1 309 ? 110.332 0.373 179.503 1.00 25.06 308 ASN F C 1
ATOM 2438 O O . ASN A 1 309 ? 110.250 0.702 178.318 1.00 26.21 308 ASN F O 1
ATOM 2443 N N . LYS A 1 310 ? 110.995 1.095 180.418 1.00 27.48 309 LYS F N 1
ATOM 2444 C CA . LYS A 1 310 ? 111.481 2.440 180.088 1.00 25.75 309 LYS F CA 1
ATOM 2445 C C . LYS A 1 310 ? 112.610 2.394 179.069 1.00 25.99 309 LYS F C 1
ATOM 2446 O O . LYS A 1 310 ? 112.608 3.141 178.087 1.00 27.11 309 LYS F O 1
ATOM 2452 N N . ALA A 1 311 ? 113.602 1.523 179.291 1.00 27.41 310 ALA F N 1
ATOM 2453 C CA . ALA A 1 311 ? 114.775 1.503 178.423 1.00 28.43 310 ALA F CA 1
ATOM 2454 C C . ALA A 1 311 ? 114.392 1.210 176.978 1.00 27.96 310 ALA F C 1
ATOM 2455 O O . ALA A 1 311 ? 114.956 1.796 176.044 1.00 28.20 310 ALA F O 1
ATOM 2457 N N . ASP A 1 312 ? 113.421 0.318 176.770 1.00 33.08 311 ASP F N 1
ATOM 2458 C CA . ASP A 1 312 ? 113.004 0.024 175.404 1.00 35.77 311 ASP F CA 1
ATOM 2459 C C . ASP A 1 312 ? 112.303 1.228 174.773 1.00 25.75 311 ASP F C 1
ATOM 2460 O O . ASP A 1 312 ? 112.468 1.496 173.576 1.00 25.79 311 ASP F O 1
ATOM 2465 N N . LEU A 1 313 ? 111.536 1.981 175.562 1.00 24.73 312 LEU F N 1
ATOM 2466 C CA . LEU A 1 313 ? 110.938 3.204 175.031 1.00 23.66 312 LEU F CA 1
ATOM 2467 C C . LEU A 1 313 ? 112.009 4.230 174.688 1.00 27.13 312 LEU F C 1
ATOM 2468 O O . LEU A 1 313 ? 111.946 4.871 173.632 1.00 28.07 312 LEU F O 1
ATOM 2473 N N . ILE A 1 314 ? 113.026 4.372 175.544 1.00 25.26 313 ILE F N 1
ATOM 2474 C CA . ILE A 1 314 ? 114.135 5.272 175.215 1.00 26.60 313 ILE F CA 1
ATOM 2475 C C . ILE A 1 314 ? 114.846 4.802 173.949 1.00 29.83 313 ILE F C 1
ATOM 2476 O O . ILE A 1 314 ? 115.128 5.593 173.039 1.00 28.46 313 ILE F O 1
ATOM 2481 N N . ALA A 1 315 ? 115.169 3.506 173.887 1.00 30.00 314 ALA F N 1
ATOM 2482 C CA . ALA A 1 315 ? 115.837 2.955 172.711 1.00 31.48 314 ALA F CA 1
ATOM 2483 C C . ALA A 1 315 ? 115.028 3.199 171.449 1.00 27.95 314 ALA F C 1
ATOM 2484 O O . ALA A 1 315 ? 115.586 3.501 170.384 1.00 33.35 314 ALA F O 1
ATOM 2486 N N . THR A 1 316 ? 113.715 3.033 171.540 1.00 26.62 315 THR F N 1
ATOM 2487 C CA . THR A 1 316 ? 112.853 3.226 170.379 1.00 28.44 315 THR F CA 1
ATOM 2488 C C . THR A 1 316 ? 112.807 4.689 169.977 1.00 30.98 315 THR F C 1
ATOM 2489 O O . THR A 1 316 ? 112.932 5.021 168.795 1.00 29.52 315 THR F O 1
ATOM 2493 N N . ALA A 1 317 ? 112.694 5.585 170.957 1.00 25.54 316 ALA F N 1
ATOM 2494 C CA . ALA A 1 317 ? 112.758 7.009 170.641 1.00 29.15 316 ALA F CA 1
ATOM 2495 C C . ALA A 1 317 ? 114.096 7.388 170.003 1.00 27.46 316 ALA F C 1
ATOM 2496 O O . ALA A 1 317 ? 114.139 8.235 169.100 1.00 28.62 316 ALA F O 1
ATOM 2498 N N . ARG A 1 318 ? 115.195 6.756 170.432 1.00 29.42 317 ARG F N 1
ATOM 2499 C CA . ARG A 1 318 ? 116.494 7.065 169.843 1.00 36.87 317 ARG F CA 1
ATOM 2500 C C . ARG A 1 318 ? 116.527 6.707 168.361 1.00 35.34 317 ARG F C 1
ATOM 2501 O O . ARG A 1 318 ? 116.990 7.500 167.534 1.00 32.93 317 ARG F O 1
ATOM 2509 N N . LYS A 1 319 ? 116.031 5.515 168.009 1.00 30.41 318 LYS F N 1
ATOM 2510 C CA . LYS A 1 319 ? 115.936 5.116 166.603 1.00 31.02 318 LYS F CA 1
ATOM 2511 C C . LYS A 1 319 ? 115.076 6.088 165.800 1.00 37.34 318 LYS F C 1
ATOM 2512 O O . LYS A 1 319 ? 115.459 6.513 164.700 1.00 37.99 318 LYS F O 1
ATOM 2518 N N . THR A 1 320 ? 113.888 6.426 166.321 1.00 34.49 319 THR F N 1
ATOM 2519 C CA . THR A 1 320 ? 113.021 7.374 165.627 1.00 36.18 319 THR F CA 1
ATOM 2520 C C . THR A 1 320 ? 113.698 8.727 165.486 1.00 29.60 319 THR F C 1
ATOM 2521 O O . THR A 1 320 ? 113.610 9.373 164.433 1.00 31.40 319 THR F O 1
ATOM 2525 N N . TRP A 1 321 ? 114.339 9.189 166.560 1.00 30.06 320 TRP F N 1
ATOM 2526 C CA . TRP A 1 321 ? 115.070 10.450 166.511 1.00 32.82 320 TRP F CA 1
ATOM 2527 C C . TRP A 1 321 ? 116.126 10.418 165.418 1.00 32.69 320 TRP F C 1
ATOM 2528 O O . TRP A 1 321 ? 116.154 11.291 164.538 1.00 33.53 320 TRP F O 1
ATOM 2539 N N . ASP A 1 322 ? 116.994 9.406 165.451 1.00 35.86 321 ASP F N 1
ATOM 2540 C CA . ASP A 1 322 ? 118.066 9.316 164.462 1.00 36.94 321 ASP F CA 1
ATOM 2541 C C . ASP A 1 322 ? 117.515 9.158 163.052 1.00 38.29 321 ASP F C 1
ATOM 2542 O O . ASP A 1 322 ? 118.017 9.782 162.114 1.00 38.72 321 ASP F O 1
ATOM 2547 N N . GLU A 1 323 ? 116.462 8.357 162.883 1.00 45.99 322 GLU F N 1
ATOM 2548 C CA . GLU A 1 323 ? 116.054 7.954 161.538 1.00 46.18 322 GLU F CA 1
ATOM 2549 C C . GLU A 1 323 ? 115.087 8.919 160.859 1.00 47.60 322 GLU F C 1
ATOM 2550 O O . GLU A 1 323 ? 115.109 9.026 159.628 1.00 48.67 322 GLU F O 1
ATOM 2556 N N . ARG A 1 324 ? 114.247 9.634 161.604 1.00 37.51 323 ARG F N 1
ATOM 2557 C CA . ARG A 1 324 ? 113.176 10.397 160.987 1.00 40.28 323 ARG F CA 1
ATOM 2558 C C . ARG A 1 324 ? 113.203 11.887 161.310 1.00 42.98 323 ARG F C 1
ATOM 2559 O O . ARG A 1 324 ? 112.382 12.631 160.762 1.00 58.24 323 ARG F O 1
ATOM 2567 N N . ARG A 1 325 ? 114.120 12.358 162.162 1.00 37.66 324 ARG F N 1
ATOM 2568 C CA . ARG A 1 325 ? 114.053 13.764 162.563 1.00 42.71 324 ARG F CA 1
ATOM 2569 C C . ARG A 1 325 ? 114.535 14.704 161.455 1.00 49.70 324 ARG F C 1
ATOM 2570 O O . ARG A 1 325 ? 113.967 15.787 161.264 1.00 47.49 324 ARG F O 1
ATOM 2578 N N . GLY A 1 326 ? 115.592 14.328 160.742 1.00 50.51 325 GLY F N 1
ATOM 2579 C CA . GLY A 1 326 ? 116.067 15.150 159.632 1.00 48.71 325 GLY F CA 1
ATOM 2580 C C . GLY A 1 326 ? 116.431 16.567 160.017 1.00 52.88 325 GLY F C 1
ATOM 2581 O O . GLY A 1 326 ? 116.116 17.513 159.283 1.00 49.45 325 GLY F O 1
ATOM 2582 N N . GLY A 1 327 ? 117.080 16.741 161.160 1.00 39.45 326 GLY F N 1
ATOM 2583 C CA . GLY A 1 327 ? 117.494 18.055 161.606 1.00 51.58 326 GLY F CA 1
ATOM 2584 C C . GLY A 1 327 ? 116.394 19.023 162.007 1.00 50.68 326 GLY F C 1
ATOM 2585 O O . GLY A 1 327 ? 116.684 20.177 162.339 1.00 47.17 326 GLY F O 1
ATOM 25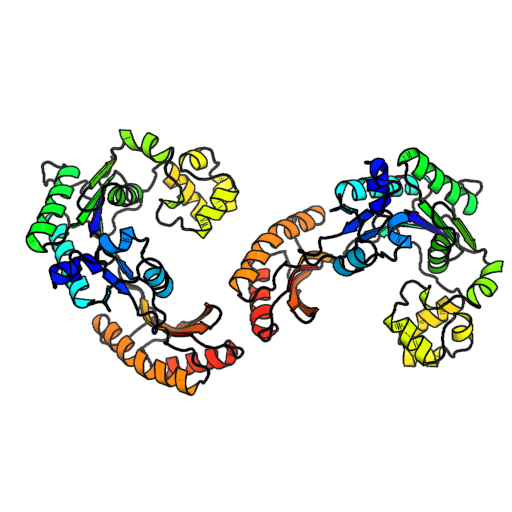86 N N . ARG A 1 328 ? 115.139 18.582 161.999 1.00 46.77 327 ARG F N 1
ATOM 2587 C CA . ARG A 1 328 ? 114.034 19.434 162.410 1.00 40.01 327 ARG F CA 1
ATOM 2588 C C . ARG A 1 328 ? 113.953 19.544 163.928 1.00 39.94 327 ARG F C 1
ATOM 2589 O O . ARG A 1 328 ? 114.380 18.650 164.657 1.00 38.62 327 ARG F O 1
ATOM 2597 N N . GLY A 1 329 ? 113.401 20.657 164.406 1.00 39.40 328 GLY F N 1
ATOM 2598 C CA . GLY A 1 329 ? 113.058 20.730 165.814 1.00 38.50 328 GLY F CA 1
ATOM 2599 C C . GLY A 1 329 ? 111.951 19.748 166.154 1.00 32.12 328 GLY F C 1
ATOM 2600 O O . GLY A 1 329 ? 111.142 19.377 165.308 1.00 34.55 328 GLY F O 1
ATOM 2601 N N . VAL A 1 330 ? 111.915 19.316 167.408 1.00 35.19 329 VAL F N 1
ATOM 2602 C CA . VAL A 1 330 ? 110.850 18.443 167.893 1.00 28.61 329 VAL F CA 1
ATOM 2603 C C . VAL A 1 330 ? 110.033 19.223 168.908 1.00 34.85 329 VAL F C 1
ATOM 2604 O O . VAL A 1 330 ? 110.577 19.712 169.907 1.00 31.04 329 VAL F O 1
ATOM 2608 N N . ARG A 1 331 ? 108.721 19.337 168.665 1.00 29.27 330 ARG F N 1
ATOM 2609 C CA . ARG A 1 331 ? 107.869 20.049 169.603 1.00 28.42 330 ARG F CA 1
ATOM 2610 C C . ARG A 1 331 ? 107.170 19.127 170.591 1.00 29.15 330 ARG F C 1
ATOM 2611 O O . ARG A 1 331 ? 106.786 19.594 171.672 1.00 29.37 330 ARG F O 1
ATOM 2619 N N . LEU A 1 332 ? 107.039 17.832 170.278 1.00 26.51 331 LEU F N 1
ATOM 2620 C CA . LEU A 1 332 ? 106.329 16.909 171.162 1.00 22.90 331 LEU F CA 1
ATOM 2621 C C . LEU A 1 332 ? 107.025 15.560 171.232 1.00 23.19 331 LEU F C 1
ATOM 2622 O O . LEU A 1 332 ? 107.462 15.023 170.213 1.00 27.08 331 LEU F O 1
ATOM 2627 N N . VAL A 1 333 ? 107.077 15.006 172.444 1.00 22.81 332 VAL F N 1
ATOM 2628 C CA . VAL A 1 333 ? 107.501 13.637 172.699 1.00 28.03 332 VAL F CA 1
ATOM 2629 C C . VAL A 1 333 ? 106.366 12.936 173.426 1.00 22.21 332 VAL F C 1
ATOM 2630 O O . VAL A 1 333 ? 105.770 13.498 174.353 1.00 24.17 332 VAL F O 1
ATOM 2634 N N . GLY A 1 334 ? 106.062 11.705 173.022 1.00 21.80 333 GLY F N 1
ATOM 2635 C CA . GLY A 1 334 ? 105.051 10.936 173.716 1.00 21.55 333 GLY F CA 1
ATOM 2636 C C . GLY A 1 334 ? 105.425 9.474 173.843 1.00 21.85 333 GLY F C 1
ATOM 2637 O O . GLY A 1 334 ? 106.180 8.927 173.041 1.00 24.10 333 GLY F O 1
ATOM 2638 N N . LEU A 1 335 ? 104.857 8.849 174.870 1.00 22.28 334 LEU F N 1
ATOM 2639 C CA . LEU A 1 335 ? 104.921 7.409 175.091 1.00 24.62 334 LEU F CA 1
ATOM 2640 C C . LEU A 1 335 ? 103.528 6.795 174.958 1.00 28.17 334 LEU F C 1
ATOM 2641 O O . LEU A 1 335 ? 102.505 7.460 175.154 1.00 23.71 334 LEU F O 1
ATOM 2646 N N . HIS A 1 336 ? 103.484 5.499 174.653 1.00 24.94 335 HIS F N 1
ATOM 2647 C CA . HIS A 1 336 ? 102.210 4.861 174.342 1.00 24.72 335 HIS F CA 1
ATOM 2648 C C . HIS A 1 336 ? 102.243 3.386 174.716 1.00 25.97 335 HIS F C 1
ATOM 2649 O O . HIS A 1 336 ? 103.268 2.723 174.539 1.00 23.79 335 HIS F O 1
ATOM 2656 N N . VAL A 1 337 ? 101.121 2.873 175.226 1.00 23.72 336 VAL F N 1
ATOM 2657 C CA . VAL A 1 337 ? 100.939 1.429 175.332 1.00 28.42 336 VAL F CA 1
ATOM 2658 C C . VAL A 1 337 ? 99.591 1.039 174.746 1.00 28.83 336 VAL F C 1
ATOM 2659 O O . VAL A 1 337 ? 98.608 1.790 174.800 1.00 23.79 336 VAL F O 1
ATOM 2663 N N . THR A 1 338 ? 99.558 -0.158 174.184 1.00 25.38 337 THR F N 1
ATOM 2664 C CA . THR A 1 338 ? 98.325 -0.825 173.795 1.00 19.98 337 THR F CA 1
ATOM 2665 C C . THR A 1 338 ? 98.035 -1.906 174.828 1.00 30.50 337 THR F C 1
ATOM 2666 O O . THR A 1 338 ? 98.921 -2.699 175.161 1.00 27.92 337 THR F O 1
ATOM 2670 N N . LEU A 1 339 ? 96.807 -1.930 175.340 1.00 25.94 338 LEU F N 1
ATOM 2671 C CA . LEU A 1 339 ? 96.466 -2.856 176.410 1.00 26.95 338 LEU F CA 1
ATOM 2672 C C . LEU A 1 339 ? 96.112 -4.232 175.849 1.00 28.17 338 LEU F C 1
ATOM 2673 O O . LEU A 1 339 ? 95.640 -4.360 174.714 1.00 28.97 338 LEU F O 1
ATOM 2678 N N . LEU A 1 340 ? 96.354 -5.268 176.659 1.00 29.47 339 LEU F N 1
ATOM 2679 C CA . LEU A 1 340 ? 95.927 -6.613 176.298 1.00 39.88 339 LEU F CA 1
ATOM 2680 C C . LEU A 1 340 ? 94.429 -6.629 176.021 1.00 37.23 339 LEU F C 1
ATOM 2681 O O . LEU A 1 340 ? 93.659 -5.878 176.624 1.00 41.07 339 LEU F O 1
ATOM 2686 N N . ASP A 1 341 ? 94.018 -7.522 175.114 1.00 40.18 340 ASP F N 1
ATOM 2687 C CA . ASP A 1 341 ? 92.675 -7.449 174.534 1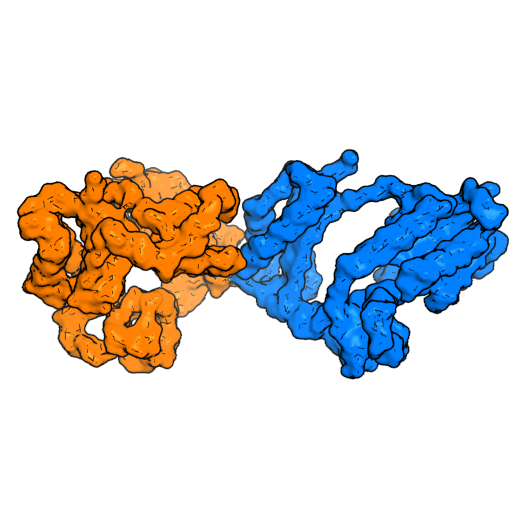.00 48.52 340 ASP F CA 1
ATOM 2688 C C . ASP A 1 341 ? 91.533 -7.476 175.542 1.00 64.44 340 ASP F C 1
ATOM 2689 O O . ASP A 1 341 ? 90.644 -6.610 175.454 1.00 75.52 340 ASP F O 1
ATOM 2694 N N . PRO A 1 342 ? 91.465 -8.416 176.493 1.00 60.92 341 PRO F N 1
ATOM 2695 C CA . PRO A 1 342 ? 90.169 -8.610 177.151 1.00 61.57 341 PRO F CA 1
ATOM 2696 C C . PRO A 1 342 ? 89.957 -7.706 178.356 1.00 65.08 341 PRO F C 1
ATOM 2697 O O . PRO A 1 342 ? 88.959 -6.985 178.374 1.00 67.58 341 PRO F O 1
ATOM 2701 N N . GLY B 1 1 ? 120.335 5.634 95.112 1.00 86.14 0 GLY A N 1
ATOM 2702 C CA . GLY B 1 1 ? 119.174 5.432 95.959 1.00 86.47 0 GLY A CA 1
ATOM 2703 C C . GLY B 1 1 ? 119.142 6.315 97.196 1.00 81.59 0 GLY A C 1
ATOM 2704 O O . GLY B 1 1 ? 119.502 5.881 98.293 1.00 74.22 0 GLY A O 1
ATOM 2705 N N . SER B 1 2 ? 118.711 7.560 97.018 1.00 75.18 1 SER A N 1
ATOM 2706 C CA . SER B 1 2 ? 118.547 8.498 98.119 1.00 69.37 1 SER A CA 1
ATOM 2707 C C . SER B 1 2 ? 117.083 8.573 98.530 1.00 60.48 1 SER A C 1
ATOM 2708 O O . SER B 1 2 ? 116.184 8.563 97.682 1.00 65.21 1 SER A O 1
ATOM 2711 N N . ARG B 1 3 ? 116.851 8.651 99.837 1.00 41.03 2 ARG A N 1
ATOM 2712 C CA . ARG B 1 3 ? 115.506 8.849 100.348 1.00 30.05 2 ARG A CA 1
ATOM 2713 C C . ARG B 1 3 ? 115.047 10.285 100.112 1.00 33.67 2 ARG A C 1
ATOM 2714 O O . ARG B 1 3 ? 115.845 11.189 99.850 1.00 33.30 2 ARG A O 1
ATOM 2722 N N . LYS B 1 4 ? 113.737 10.491 100.237 1.00 32.33 3 LYS A N 1
ATOM 2723 C CA . LYS B 1 4 ? 113.118 11.814 100.197 1.00 29.67 3 LYS A CA 1
ATOM 2724 C C . LYS B 1 4 ? 112.356 12.022 101.502 1.00 28.62 3 LYS A C 1
ATOM 2725 O O . LYS B 1 4 ? 111.295 11.423 101.708 1.00 30.23 3 LYS A O 1
ATOM 2731 N N . ILE B 1 5 ? 112.895 12.863 102.382 1.00 25.56 4 ILE A N 1
ATOM 2732 C CA . ILE B 1 5 ? 112.318 13.106 103.699 1.00 23.99 4 ILE A CA 1
ATOM 2733 C C . ILE B 1 5 ? 111.750 14.517 103.721 1.00 25.06 4 ILE A C 1
ATOM 2734 O O . ILE B 1 5 ? 112.422 15.480 103.311 1.00 26.27 4 ILE A O 1
ATOM 2739 N N . ILE B 1 6 ? 110.512 14.646 104.185 1.00 27.68 5 ILE A N 1
ATOM 2740 C CA . ILE B 1 6 ? 109.910 15.950 104.447 1.00 23.63 5 ILE A CA 1
ATOM 2741 C C . ILE B 1 6 ? 109.743 16.097 105.949 1.00 25.89 5 ILE A C 1
ATOM 2742 O O . ILE B 1 6 ? 109.352 15.147 106.636 1.00 25.89 5 ILE A O 1
ATOM 2747 N N . HIS B 1 7 ? 110.055 17.284 106.466 1.00 21.81 6 HIS A N 1
ATOM 2748 C CA . HIS B 1 7 ? 109.706 17.637 107.833 1.00 22.79 6 HIS A CA 1
ATOM 2749 C C . HIS B 1 7 ? 108.731 18.795 107.736 1.00 27.21 6 HIS A C 1
ATOM 2750 O O . HIS B 1 7 ? 109.053 19.817 107.126 1.00 23.06 6 HIS A O 1
ATOM 2757 N N . VAL B 1 8 ? 107.534 18.624 108.287 1.00 26.15 7 VAL A N 1
ATOM 2758 C CA . VAL B 1 8 ? 106.507 19.660 108.264 1.00 21.99 7 VAL A CA 1
ATOM 2759 C C . VAL B 1 8 ? 106.342 20.183 109.679 1.00 23.73 7 VAL A C 1
ATOM 2760 O O . VAL B 1 8 ? 106.263 19.394 110.627 1.00 26.34 7 VAL A O 1
ATOM 2764 N N . ASP B 1 9 ? 106.274 21.508 109.826 1.00 22.24 8 ASP A N 1
ATOM 2765 C CA . ASP B 1 9 ? 106.215 22.121 111.149 1.00 23.72 8 ASP A CA 1
ATOM 2766 C C . ASP B 1 9 ? 105.290 23.331 111.106 1.00 27.00 8 ASP A C 1
ATOM 2767 O O . ASP B 1 9 ? 105.469 24.218 110.270 1.00 31.33 8 ASP A O 1
ATOM 2772 N N . MET B 1 10 ? 104.317 23.372 112.011 1.00 27.64 9 MET A N 1
ATOM 2773 C CA . MET B 1 10 ? 103.394 24.498 112.042 1.00 23.61 9 MET A CA 1
ATOM 2774 C C . MET B 1 10 ? 104.118 25.751 112.528 1.00 22.64 9 MET A C 1
ATOM 2775 O O . MET B 1 10 ? 105.016 25.684 113.367 1.00 24.93 9 MET A O 1
ATOM 2780 N N . ASP B 1 11 ? 103.697 26.912 112.012 1.00 22.76 10 ASP A N 1
ATOM 2781 C CA . ASP B 1 11 ? 104.289 28.198 112.376 1.00 25.82 10 ASP A CA 1
ATOM 2782 C C . ASP B 1 11 ? 103.618 28.754 113.629 1.00 24.30 10 ASP A C 1
ATOM 2783 O O . ASP B 1 11 ? 102.390 28.863 113.672 1.00 26.94 10 ASP A O 1
ATOM 2788 N N . CYS B 1 12 ? 104.421 29.088 114.643 1.00 27.14 11 CYS A N 1
ATOM 2789 C CA . CYS B 1 12 ? 103.938 29.694 115.894 1.00 27.70 11 CYS A CA 1
ATOM 2790 C C . CYS B 1 12 ? 102.676 28.999 116.410 1.00 25.37 11 CYS A C 1
ATOM 2791 O O . CYS B 1 12 ? 101.680 29.634 116.754 1.00 28.58 11 CYS A O 1
ATOM 2794 N N . PHE B 1 13 ? 102.753 27.668 116.507 1.00 24.72 12 PHE A N 1
ATOM 2795 C CA . PHE B 1 13 ? 101.550 26.832 116.505 1.00 28.01 12 PHE A CA 1
ATOM 2796 C C . PHE B 1 13 ? 100.465 27.314 117.476 1.00 24.34 12 PHE A C 1
ATOM 2797 O O . PHE B 1 13 ? 99.357 27.641 117.044 1.00 27.13 12 PHE A O 1
ATOM 2805 N N . PHE B 1 14 ? 100.737 27.326 118.792 1.00 28.75 13 PHE A N 1
ATOM 2806 C CA . PHE B 1 14 ? 99.673 27.698 119.733 1.00 27.22 13 PHE A CA 1
ATOM 2807 C C . PHE B 1 14 ? 99.169 29.109 119.456 1.00 29.21 13 PHE A C 1
ATOM 2808 O O . PHE B 1 14 ? 97.963 29.372 119.521 1.00 31.25 13 PHE A O 1
ATOM 2816 N N . ALA B 1 15 ? 100.084 30.031 119.153 1.00 27.96 14 ALA A N 1
ATOM 2817 C CA . ALA B 1 15 ? 99.686 31.417 118.907 1.00 31.32 14 ALA A CA 1
ATOM 2818 C C . ALA B 1 15 ? 98.878 31.551 117.623 1.00 36.83 14 ALA A C 1
ATOM 2819 O O . ALA B 1 15 ? 97.956 32.373 117.554 1.00 33.83 14 ALA A O 1
ATOM 2821 N N . ALA B 1 16 ? 99.212 30.756 116.600 1.00 31.88 15 ALA A N 1
ATOM 2822 C CA . ALA B 1 16 ? 98.483 30.825 115.338 1.00 27.10 15 ALA A CA 1
ATOM 2823 C C . ALA B 1 16 ? 97.043 30.372 115.518 1.00 27.35 15 ALA A C 1
ATOM 2824 O O . ALA B 1 16 ? 96.119 30.976 114.959 1.00 30.52 15 ALA A O 1
ATOM 2826 N N . VAL B 1 17 ? 96.837 29.291 116.269 1.00 32.75 16 VAL A N 1
ATOM 2827 C CA . VAL B 1 17 ? 95.480 28.835 116.550 1.00 32.65 16 VAL A CA 1
ATOM 2828 C C . VAL B 1 17 ? 94.699 29.942 117.239 1.00 34.66 16 VAL A C 1
ATOM 2829 O O . VAL B 1 17 ? 93.557 30.243 116.874 1.00 36.68 16 VAL A O 1
ATOM 2833 N N . GLU B 1 18 ? 95.315 30.585 118.232 1.00 31.23 17 GLU A N 1
ATOM 2834 C CA . GLU B 1 18 ? 94.610 31.631 118.962 1.00 37.34 17 GLU A CA 1
ATOM 2835 C C . GLU B 1 18 ? 94.313 32.825 118.071 1.00 36.35 17 GLU A C 1
ATOM 2836 O O . GLU B 1 18 ? 93.211 33.380 118.129 1.00 40.20 17 GLU A O 1
ATOM 2842 N N . MET B 1 19 ? 95.274 33.238 117.236 1.00 31.90 18 MET A N 1
ATOM 2843 C CA . MET B 1 19 ? 95.020 34.382 116.362 1.00 38.32 18 MET A CA 1
ATOM 2844 C C . MET B 1 19 ? 93.955 34.056 115.320 1.00 42.07 18 MET A C 1
ATOM 2845 O O . MET B 1 19 ? 93.148 34.923 114.957 1.00 41.88 18 MET A O 1
ATOM 2850 N N . ARG B 1 20 ? 93.939 32.817 114.824 1.00 42.36 19 ARG A N 1
ATOM 2851 C CA . ARG B 1 20 ? 92.895 32.416 113.883 1.00 39.68 19 ARG A CA 1
ATOM 2852 C C . ARG B 1 20 ? 91.515 32.528 114.518 1.00 39.86 19 ARG A C 1
ATOM 2853 O O . ARG B 1 20 ? 90.590 33.098 113.930 1.00 47.27 19 ARG A O 1
ATOM 2861 N N . ASP B 1 21 ? 91.363 31.996 115.727 1.00 39.56 20 ASP A N 1
ATOM 2862 C CA . ASP B 1 21 ? 90.067 31.959 116.385 1.00 45.46 20 ASP A CA 1
ATOM 2863 C C . ASP B 1 21 ? 89.672 33.291 117.011 1.00 52.78 20 ASP A C 1
ATOM 2864 O O . ASP B 1 21 ? 88.508 33.453 117.388 1.00 55.33 20 ASP A O 1
ATOM 2869 N N . ASN B 1 22 ? 90.599 34.240 117.130 1.00 45.26 21 ASN A N 1
ATOM 2870 C CA . ASN B 1 22 ? 90.279 35.590 117.597 1.00 46.23 21 ASN A CA 1
ATOM 2871 C C . ASN B 1 22 ? 91.139 36.566 116.810 1.00 47.43 21 ASN A C 1
ATOM 2872 O O . ASN B 1 22 ? 92.272 36.876 117.201 1.00 40.51 21 ASN A O 1
ATOM 2877 N N . PRO B 1 23 ? 90.627 37.071 115.683 1.00 49.98 22 PRO A N 1
ATOM 2878 C CA . PRO B 1 23 ? 91.445 37.936 114.812 1.00 55.06 22 PRO A CA 1
ATOM 2879 C C . PRO B 1 23 ? 91.926 39.215 115.473 1.00 49.81 22 PRO A C 1
ATOM 2880 O O . PRO B 1 23 ? 92.836 39.862 114.942 1.00 52.11 22 PRO A O 1
ATOM 2884 N N . ALA B 1 24 ? 91.346 39.610 116.606 1.00 50.69 23 ALA A N 1
ATOM 2885 C CA . ALA B 1 24 ? 91.818 40.802 117.299 1.00 48.65 23 ALA A CA 1
ATOM 2886 C C . ALA B 1 24 ? 93.221 40.638 117.874 1.00 53.82 23 ALA A C 1
ATOM 2887 O O . ALA B 1 24 ? 93.784 41.622 118.368 1.00 45.43 23 ALA A O 1
ATOM 2889 N N . LEU B 1 25 ? 93.796 39.431 117.829 1.00 40.52 24 LEU A N 1
ATOM 2890 C CA . LEU B 1 25 ? 95.148 39.197 118.317 1.00 45.83 24 LEU A CA 1
ATOM 2891 C C . LEU B 1 25 ? 96.194 39.187 117.208 1.00 48.62 24 LEU A C 1
ATOM 2892 O O . LEU B 1 25 ? 97.378 38.991 117.501 1.00 48.81 24 LEU A O 1
ATOM 2897 N N . ARG B 1 26 ? 95.789 39.414 115.953 1.00 43.18 25 ARG A N 1
ATOM 2898 C CA . ARG B 1 26 ? 96.698 39.316 114.807 1.00 48.06 25 ARG A CA 1
ATOM 2899 C C . ARG B 1 26 ? 97.936 40.193 114.956 1.00 44.84 25 ARG A C 1
ATOM 2900 O O . ARG B 1 26 ? 99.068 39.719 114.804 1.00 40.53 25 ARG A O 1
ATOM 2908 N N . ASP B 1 27 ? 97.735 41.488 115.197 1.00 42.88 26 ASP A N 1
ATOM 2909 C CA . ASP B 1 27 ? 98.787 42.486 115.056 1.00 48.37 26 ASP A CA 1
ATOM 2910 C C . ASP B 1 27 ? 99.373 42.942 116.380 1.00 49.78 26 ASP A C 1
ATOM 2911 O O . ASP B 1 27 ? 100.226 43.836 116.383 1.00 56.46 26 ASP A O 1
ATOM 2916 N N . ILE B 1 28 ? 98.939 42.367 117.496 1.00 41.86 27 ILE A N 1
ATOM 2917 C CA . ILE B 1 28 ? 99.436 42.772 118.808 1.00 37.65 27 ILE A CA 1
ATOM 2918 C C . ILE B 1 28 ? 100.299 41.649 119.371 1.00 36.12 27 ILE A C 1
ATOM 2919 O O . ILE B 1 28 ? 100.113 40.487 118.989 1.00 38.53 27 ILE A O 1
ATOM 2924 N N . PRO B 1 29 ? 101.233 41.938 120.279 1.00 40.06 28 PRO A N 1
ATOM 2925 C CA . PRO B 1 29 ? 102.072 40.871 120.850 1.00 31.28 28 PRO A CA 1
ATOM 2926 C C . PRO B 1 29 ? 101.264 39.996 121.798 1.00 29.34 28 PRO A C 1
ATOM 2927 O O . PRO B 1 29 ? 100.671 40.479 122.769 1.00 35.60 28 PRO A O 1
ATOM 2931 N N . ILE B 1 30 ? 101.243 38.695 121.513 1.00 34.38 29 ILE A N 1
ATOM 2932 C CA . ILE B 1 30 ? 100.570 37.726 122.365 1.00 31.89 29 ILE A CA 1
ATOM 2933 C C . ILE B 1 30 ? 101.530 36.583 122.662 1.00 31.82 29 ILE A C 1
ATOM 2934 O O . ILE B 1 30 ? 102.465 36.303 121.908 1.00 35.00 29 ILE A O 1
ATOM 2939 N N . ALA B 1 31 ? 101.273 35.918 123.782 1.00 28.53 30 ALA A N 1
ATOM 2940 C CA . ALA B 1 31 ? 101.968 34.690 124.121 1.00 24.35 30 ALA A CA 1
ATOM 2941 C C . ALA B 1 31 ? 100.999 33.765 124.841 1.00 28.36 30 ALA A C 1
ATOM 2942 O O . ALA B 1 31 ? 100.055 34.214 125.495 1.00 29.54 30 ALA A O 1
ATOM 2944 N N . ILE B 1 32 ? 101.237 32.467 124.706 1.00 24.70 31 ILE A N 1
ATOM 2945 C CA . ILE B 1 32 ? 100.594 31.465 125.541 1.00 25.69 31 ILE A CA 1
ATOM 2946 C C . ILE B 1 32 ? 101.588 31.110 126.635 1.00 27.62 31 ILE A C 1
ATOM 2947 O O . ILE B 1 32 ? 102.743 30.772 126.344 1.00 28.76 31 ILE A O 1
ATOM 2952 N N . GLY B 1 33 ? 101.156 31.215 127.885 1.00 26.27 32 GLY A N 1
ATOM 2953 C CA . GLY B 1 33 ? 101.995 30.806 128.996 1.00 32.50 32 GLY A CA 1
ATOM 2954 C C . GLY B 1 33 ? 101.286 31.091 130.298 1.00 35.47 32 GLY A C 1
ATOM 2955 O O . GLY B 1 33 ? 100.175 31.625 130.321 1.00 34.06 32 GLY A O 1
ATOM 2956 N N . GLY B 1 34 ? 101.943 30.721 131.393 1.00 33.95 33 GLY A N 1
ATOM 2957 C CA . GLY B 1 34 ? 101.403 30.976 132.715 1.00 32.57 33 GLY A CA 1
ATOM 2958 C C . GLY B 1 34 ? 101.797 32.348 133.240 1.00 29.17 33 GLY A C 1
ATOM 2959 O O . GLY B 1 34 ? 102.821 32.906 132.865 1.00 33.27 33 GLY A O 1
ATOM 2960 N N . SER B 1 35 ? 100.982 32.876 134.147 1.00 30.25 34 SER A N 1
ATOM 2961 C CA . SER B 1 35 ? 101.229 34.211 134.669 1.00 35.02 34 SER A CA 1
ATOM 2962 C C . SER B 1 35 ? 102.486 34.236 135.526 1.00 39.82 34 SER A C 1
ATOM 2963 O O . SER B 1 35 ? 102.969 33.209 136.013 1.00 34.89 34 SER A O 1
ATOM 2966 N N . ARG B 1 36 ? 103.010 35.442 135.723 1.00 38.93 35 ARG A N 1
ATOM 2967 C CA . ARG B 1 36 ? 104.122 35.600 136.648 1.00 39.84 35 ARG A CA 1
ATOM 2968 C C . ARG B 1 36 ? 103.749 35.089 138.032 1.00 35.60 35 ARG A C 1
ATOM 2969 O O . ARG B 1 36 ? 104.536 34.391 138.684 1.00 38.75 35 ARG A O 1
ATOM 2977 N N . GLU B 1 37 ? 102.536 35.409 138.487 1.00 39.94 36 GLU A N 1
ATOM 2978 C CA . GLU B 1 37 ? 102.129 35.031 139.834 1.00 40.10 36 GLU A CA 1
ATOM 2979 C C . GLU B 1 37 ? 102.086 33.524 139.995 1.00 35.31 36 GLU A C 1
ATOM 2980 O O . GLU B 1 37 ? 102.300 33.012 141.099 1.00 40.59 36 GLU A O 1
ATOM 2986 N N . ARG B 1 38 ? 101.803 32.805 138.915 1.00 30.04 37 ARG A N 1
ATOM 2987 C CA . ARG B 1 38 ? 101.811 31.348 138.915 1.00 31.37 37 ARG A CA 1
ATOM 2988 C C . ARG B 1 38 ? 103.186 30.784 138.597 1.00 34.60 37 ARG A C 1
ATOM 2989 O O . ARG B 1 38 ? 103.304 29.577 138.353 1.00 34.72 37 ARG A O 1
ATOM 2997 N N . ARG B 1 39 ? 104.218 31.632 138.604 1.00 31.23 38 ARG A N 1
ATOM 2998 C CA . ARG B 1 39 ? 105.601 31.222 138.357 1.00 26.41 38 ARG A CA 1
ATOM 2999 C C . ARG B 1 39 ? 105.741 30.543 136.997 1.00 34.16 38 ARG A C 1
ATOM 3000 O O . ARG B 1 39 ? 106.455 29.557 136.838 1.00 31.06 38 ARG A O 1
ATOM 3008 N N . GLY B 1 40 ? 105.092 31.130 135.979 1.00 30.17 39 GLY A N 1
ATOM 3009 C CA . GLY B 1 40 ? 104.998 30.489 134.683 1.00 33.72 39 GLY A CA 1
ATOM 3010 C C . GLY B 1 40 ? 106.105 30.861 133.715 1.00 25.87 39 GLY A C 1
ATOM 3011 O O . GLY B 1 40 ? 106.967 31.703 133.987 1.00 27.64 39 GLY A O 1
ATOM 3012 N N . VAL B 1 41 ? 106.090 30.177 132.570 1.00 24.58 40 VAL A N 1
ATOM 3013 C CA . VAL B 1 41 ? 106.959 30.479 131.441 1.00 28.33 40 VAL A CA 1
ATOM 3014 C C . VAL B 1 41 ? 106.108 30.620 130.182 1.00 24.76 40 VAL A C 1
ATOM 3015 O O . VAL B 1 41 ? 104.918 30.298 130.158 1.00 32.18 40 VAL A O 1
ATOM 3019 N N . ILE B 1 42 ? 106.755 31.101 129.126 1.00 26.65 41 ILE A N 1
ATOM 3020 C CA . ILE B 1 42 ? 106.143 31.251 127.808 1.00 23.90 41 ILE A CA 1
ATOM 3021 C C . ILE B 1 42 ? 106.202 29.919 127.077 1.00 25.70 41 ILE A C 1
ATOM 3022 O O . ILE B 1 42 ? 107.283 29.338 126.929 1.00 27.65 41 ILE A O 1
ATOM 3027 N N . SER B 1 43 ? 105.043 29.441 126.594 1.00 24.11 42 SER A N 1
ATOM 3028 C CA . SER B 1 43 ? 105.032 28.272 125.717 1.00 19.77 42 SER A CA 1
ATOM 3029 C C . SER B 1 43 ? 105.422 28.666 124.302 1.00 24.09 42 SER A C 1
ATOM 3030 O O . SER B 1 43 ? 106.222 27.986 123.655 1.00 25.81 42 SER A O 1
ATOM 3033 N N . THR B 1 44 ? 104.887 29.781 123.822 1.00 25.39 43 THR A N 1
ATOM 3034 C CA . THR B 1 44 ? 105.278 30.319 122.530 1.00 25.24 43 THR A CA 1
ATOM 3035 C C . THR B 1 44 ? 104.680 31.709 122.413 1.00 26.45 43 THR A C 1
ATOM 3036 O O . THR B 1 44 ? 103.860 32.125 123.234 1.00 25.05 43 THR A O 1
ATOM 3040 N N . ALA B 1 45 ? 105.080 32.408 121.354 1.00 26.51 44 ALA A N 1
ATOM 3041 C CA . ALA B 1 45 ? 104.679 33.782 121.138 1.00 26.64 44 ALA A CA 1
ATOM 3042 C C . ALA B 1 45 ? 104.547 34.021 119.643 1.00 28.13 44 ALA A C 1
ATOM 3043 O O . ALA B 1 45 ? 105.178 33.331 118.834 1.00 31.89 44 ALA A O 1
ATOM 3045 N N . ASN B 1 46 ? 103.705 34.985 119.282 1.00 29.19 45 ASN A N 1
ATOM 3046 C CA . ASN B 1 46 ? 103.544 35.333 117.880 1.00 30.98 45 ASN A CA 1
ATOM 3047 C C . ASN B 1 46 ? 104.641 36.313 117.460 1.00 31.28 45 ASN A C 1
ATOM 3048 O O . ASN B 1 46 ? 105.421 36.798 118.282 1.00 29.70 45 ASN A O 1
ATOM 3053 N N . TYR B 1 47 ? 104.720 36.586 116.159 1.00 32.72 46 TYR A N 1
ATOM 3054 C CA . TYR B 1 47 ? 105.830 37.398 115.665 1.00 31.54 46 TYR A CA 1
ATOM 3055 C C . TYR B 1 47 ? 105.847 38.809 116.238 1.00 29.75 46 TYR A C 1
ATOM 3056 O O . TYR B 1 47 ? 106.950 39.308 116.527 1.00 33.17 46 TYR A O 1
ATOM 3065 N N . PRO B 1 48 ? 104.712 39.502 116.422 1.00 31.98 47 PRO A N 1
ATOM 3066 C CA . PRO B 1 48 ? 104.769 40.801 117.113 1.00 35.70 47 PRO A CA 1
ATOM 3067 C C . PRO B 1 48 ? 105.433 40.733 118.476 1.00 38.89 47 PRO A C 1
ATOM 3068 O O . PRO B 1 48 ? 106.136 41.674 118.864 1.00 34.31 47 PRO A O 1
ATOM 3072 N N . ALA B 1 49 ? 105.252 39.632 119.209 1.00 32.22 48 ALA A N 1
ATOM 3073 C CA . ALA B 1 49 ? 105.901 39.510 120.508 1.00 31.50 48 ALA A CA 1
ATOM 3074 C C . ALA B 1 49 ? 107.360 39.106 120.358 1.00 31.47 48 ALA A C 1
ATOM 3075 O O . ALA B 1 49 ? 108.215 39.556 121.126 1.00 29.35 48 ALA A O 1
ATOM 3077 N N . ARG B 1 50 ? 107.664 38.270 119.365 1.00 28.94 49 ARG A N 1
ATOM 3078 C CA . ARG B 1 50 ? 109.040 37.831 119.169 1.00 27.88 49 ARG A CA 1
ATOM 3079 C C . ARG B 1 50 ? 109.965 38.991 118.832 1.00 27.75 49 ARG A C 1
ATOM 3080 O O . ARG B 1 50 ? 111.146 38.964 119.195 1.00 35.49 49 ARG A O 1
ATOM 3088 N N . LYS B 1 51 ? 109.460 40.031 118.165 1.00 29.80 50 LYS A N 1
ATOM 3089 C CA . LYS B 1 51 ? 110.373 41.111 117.808 1.00 33.08 50 LYS A CA 1
ATOM 3090 C C . LYS B 1 51 ? 110.867 41.862 119.038 1.00 28.03 50 LYS A C 1
ATOM 3091 O O . LYS B 1 51 ? 111.908 42.520 118.966 1.00 36.47 50 LYS A O 1
ATOM 3097 N N . PHE B 1 52 ? 110.160 41.759 120.167 1.00 33.15 51 PHE A N 1
ATOM 3098 C CA . PHE B 1 52 ? 110.631 42.293 121.444 1.00 35.79 51 PHE A CA 1
ATOM 3099 C C . PHE B 1 52 ? 111.573 41.336 122.171 1.00 40.60 51 PHE A C 1
ATOM 3100 O O . PHE B 1 52 ? 112.090 41.681 123.241 1.00 40.32 51 PHE A O 1
ATOM 3108 N N . GLY B 1 53 ? 111.790 40.141 121.638 1.00 40.83 52 GLY A N 1
ATOM 3109 C CA . GLY B 1 53 ? 112.659 39.171 122.268 1.00 37.11 52 GLY A CA 1
ATOM 3110 C C . GLY B 1 53 ? 111.957 38.049 123.003 1.00 36.19 52 GLY A C 1
ATOM 3111 O O . GLY B 1 53 ? 112.641 37.204 123.586 1.00 34.01 52 GLY A O 1
ATOM 3112 N N . VAL B 1 54 ? 110.622 38.020 123.008 1.00 33.53 53 VAL A N 1
ATOM 3113 C CA . VAL B 1 54 ? 109.896 36.967 123.714 1.00 29.26 53 VAL A CA 1
ATOM 3114 C C . VAL B 1 54 ? 110.102 35.651 122.981 1.00 32.91 53 VAL A C 1
ATOM 3115 O O . VAL B 1 54 ? 109.981 35.582 121.750 1.00 28.86 53 VAL A O 1
ATOM 3119 N N . ARG B 1 55 ? 110.427 34.603 123.735 1.00 30.68 54 ARG A N 1
ATOM 3120 C CA . ARG B 1 55 ? 110.774 33.296 123.191 1.00 32.46 54 ARG A CA 1
ATOM 3121 C C . ARG B 1 55 ? 110.099 32.221 124.031 1.00 30.58 54 ARG A C 1
ATOM 3122 O O . ARG B 1 55 ? 109.808 32.439 125.209 1.00 27.10 54 ARG A O 1
ATOM 3130 N N . SER B 1 56 ? 109.875 31.049 123.420 1.00 28.10 55 SER A N 1
ATOM 3131 C CA . SER B 1 56 ? 109.507 29.869 124.191 1.00 21.98 55 SER A CA 1
ATOM 3132 C C . SER B 1 56 ? 110.507 29.629 125.310 1.00 25.80 55 SER A C 1
ATOM 3133 O O . SER B 1 56 ? 111.709 29.878 125.162 1.00 28.90 55 SER A O 1
ATOM 3136 N N . ALA B 1 57 ? 109.983 29.177 126.446 1.00 24.33 56 ALA A N 1
ATOM 3137 C CA . ALA B 1 57 ? 110.686 28.762 127.661 1.00 32.29 56 ALA A CA 1
ATOM 3138 C C . ALA B 1 57 ? 111.154 29.962 128.474 1.00 33.22 56 ALA A C 1
ATOM 3139 O O . ALA B 1 57 ? 111.736 29.779 129.550 1.00 33.22 56 ALA A O 1
ATOM 3141 N N . MET B 1 58 ? 110.883 31.1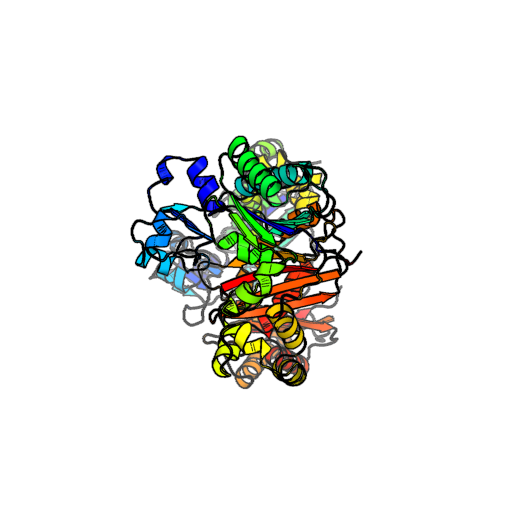73 128.029 1.00 26.07 57 MET A N 1
ATOM 3142 C CA . MET B 1 58 ? 111.284 32.347 128.785 1.00 29.05 57 MET A CA 1
ATOM 3143 C C . MET B 1 58 ? 110.369 32.516 129.992 1.00 27.39 57 MET A C 1
ATOM 3144 O O . MET B 1 58 ? 109.143 32.396 129.857 1.00 27.48 57 MET A O 1
ATOM 3149 N N . PRO B 1 59 ? 110.913 32.765 131.183 1.00 28.42 58 PRO A N 1
ATOM 3150 C CA . PRO B 1 59 ? 110.059 33.083 132.328 1.00 24.54 58 PRO A CA 1
ATOM 3151 C C . PRO B 1 59 ? 109.138 34.245 131.994 1.00 30.61 58 PRO A C 1
ATOM 3152 O O . PRO B 1 59 ? 109.560 35.235 131.399 1.00 34.36 58 PRO A O 1
ATOM 3156 N N . THR B 1 60 ? 107.859 34.105 132.358 1.00 24.84 59 THR A N 1
ATOM 3157 C CA . THR B 1 60 ? 106.876 35.119 131.977 1.00 30.46 59 THR A CA 1
ATOM 3158 C C . THR B 1 60 ? 107.233 36.494 132.538 1.00 36.66 59 THR A C 1
ATOM 3159 O O . THR B 1 60 ? 106.916 37.518 131.919 1.00 34.90 59 THR A O 1
ATOM 3163 N N . GLY B 1 61 ? 107.906 36.536 133.692 1.00 42.75 60 GLY A N 1
ATOM 3164 C CA . GLY B 1 61 ? 108.360 37.810 134.232 1.00 38.09 60 GLY A CA 1
ATOM 3165 C C . GLY B 1 61 ? 109.373 38.503 133.340 1.00 37.13 60 GLY A C 1
ATOM 3166 O O . GLY B 1 61 ? 109.390 39.734 133.239 1.00 36.36 60 GLY A O 1
ATOM 3167 N N . MET B 1 62 ? 110.233 37.727 132.680 1.00 36.26 61 MET A N 1
ATOM 3168 C CA . MET B 1 62 ? 111.169 38.325 131.733 1.00 41.01 61 MET A CA 1
ATOM 3169 C C . MET B 1 62 ? 110.461 38.747 130.452 1.00 40.76 61 MET A C 1
ATOM 3170 O O . MET B 1 62 ? 110.760 39.811 129.895 1.00 37.79 61 MET A O 1
ATOM 3175 N N . ALA B 1 63 ? 109.502 37.943 129.983 1.00 31.80 62 ALA A N 1
ATOM 3176 C CA . ALA B 1 63 ? 108.756 38.311 128.779 1.00 25.50 62 ALA A CA 1
ATOM 3177 C C . ALA B 1 63 ? 107.978 39.611 128.970 1.00 32.57 62 ALA A C 1
ATOM 3178 O O . ALA B 1 63 ? 107.866 40.418 128.037 1.00 33.06 62 ALA A O 1
ATOM 3180 N N . LEU B 1 64 ? 107.444 39.844 130.171 1.00 39.53 63 LEU A N 1
ATOM 3181 C CA . LEU B 1 64 ? 106.684 41.071 130.403 1.00 40.38 63 LEU A CA 1
ATOM 3182 C C . LEU B 1 64 ? 107.592 42.287 130.496 1.00 38.79 63 LEU A C 1
ATOM 3183 O O . LEU B 1 64 ? 107.167 43.402 130.163 1.00 36.81 63 LEU A O 1
ATOM 3188 N N . LYS B 1 65 ? 108.835 42.106 130.944 1.00 36.06 64 LYS A N 1
ATOM 3189 C CA . LYS B 1 65 ? 109.753 43.238 130.976 1.00 46.97 64 LYS A CA 1
ATOM 3190 C C . LYS B 1 65 ? 110.225 43.587 129.571 1.00 47.12 64 LYS A C 1
ATOM 3191 O O . LYS B 1 65 ? 110.398 44.766 129.244 1.00 40.11 64 LYS A O 1
ATOM 3193 N N . LEU B 1 66 ? 110.422 42.576 128.721 1.00 41.56 65 LEU A N 1
ATOM 3194 C CA . LEU B 1 66 ? 110.824 42.834 127.340 1.00 39.90 65 LEU A CA 1
ATOM 3195 C C . LEU B 1 66 ? 109.681 43.421 126.526 1.00 37.87 65 LEU A C 1
ATOM 3196 O O . LEU B 1 66 ? 109.916 44.210 125.601 1.00 36.73 65 LEU A O 1
ATOM 3201 N N . CYS B 1 67 ? 108.447 43.057 126.861 1.00 37.82 66 CYS A N 1
ATOM 3202 C CA . CYS B 1 67 ? 107.274 43.379 126.049 1.00 34.89 66 CYS A CA 1
ATOM 3203 C C . CYS B 1 67 ? 106.134 43.754 126.984 1.00 38.30 66 CYS A C 1
ATOM 3204 O O . CYS B 1 67 ? 105.226 42.954 127.242 1.00 34.10 66 CYS A O 1
ATOM 3207 N N . PRO B 1 68 ? 106.149 44.980 127.514 1.00 39.69 67 PRO A N 1
ATOM 3208 C CA . PRO B 1 68 ? 105.142 45.357 128.521 1.00 37.06 67 PRO A CA 1
ATOM 3209 C C . PRO B 1 68 ? 103.707 45.242 128.038 1.00 40.33 67 PRO A C 1
ATOM 3210 O O . PRO B 1 68 ? 102.806 45.062 128.865 1.00 41.85 67 PRO A O 1
ATOM 3214 N N . HIS B 1 69 ? 103.459 45.335 126.734 1.00 39.10 68 HIS A N 1
ATOM 3215 C CA . HIS B 1 69 ? 102.106 45.247 126.200 1.00 33.89 68 HIS A CA 1
ATOM 3216 C C . HIS B 1 69 ? 101.693 43.815 125.873 1.00 32.54 68 HIS A C 1
ATOM 3217 O O . HIS B 1 69 ? 100.653 43.613 125.235 1.00 40.24 68 HIS A O 1
ATOM 3224 N N . LEU B 1 70 ? 102.480 42.830 126.297 1.00 31.45 69 LEU A N 1
ATOM 3225 C CA . LEU B 1 70 ? 102.197 41.437 125.971 1.00 30.47 69 LEU A CA 1
ATOM 3226 C C . LEU B 1 70 ? 100.823 41.023 126.486 1.00 37.97 69 LEU A C 1
ATOM 3227 O O . LEU B 1 70 ? 100.462 41.301 127.635 1.00 37.70 69 LEU A O 1
ATOM 3232 N N . THR B 1 71 ? 100.049 40.384 125.618 1.00 35.87 70 THR A N 1
ATOM 3233 C CA . THR B 1 71 ? 98.776 39.785 125.988 1.00 33.06 70 THR A CA 1
ATOM 3234 C C . THR B 1 71 ? 99.022 38.310 126.257 1.00 33.52 70 THR A C 1
ATOM 3235 O O . THR B 1 71 ? 99.503 37.595 125.375 1.00 33.44 70 THR A O 1
ATOM 3239 N N . LEU B 1 72 ? 98.715 37.863 127.470 1.00 33.13 71 LEU A N 1
ATOM 3240 C CA . LEU B 1 72 ? 99.069 36.522 127.915 1.00 30.97 71 LEU A CA 1
ATOM 3241 C C . LEU B 1 72 ? 97.831 35.628 127.887 1.00 31.74 71 LEU A C 1
ATOM 3242 O O . LEU B 1 72 ? 96.820 35.938 128.529 1.00 34.80 71 LEU A O 1
ATOM 3247 N N . LEU B 1 73 ? 97.916 34.511 127.145 1.00 35.97 72 LEU A N 1
ATOM 3248 C CA . LEU B 1 73 ? 96.792 33.598 126.989 1.00 40.31 72 LEU A CA 1
ATOM 3249 C C . LEU B 1 73 ? 97.054 32.281 127.718 1.00 40.58 72 LEU A C 1
ATOM 3250 O O . LEU B 1 73 ? 98.203 31.830 127.806 1.00 36.19 72 LEU A O 1
ATOM 3255 N N . PRO B 1 74 ? 96.006 31.640 128.256 1.00 40.50 73 PRO A N 1
ATOM 3256 C CA . PRO B 1 74 ? 96.215 30.403 129.026 1.00 41.91 73 PRO A CA 1
ATOM 3257 C C . PRO B 1 74 ? 96.441 29.174 128.171 1.00 38.47 73 PRO A C 1
ATOM 3258 O O . PRO B 1 74 ? 97.003 28.190 128.669 1.00 40.92 73 PRO A O 1
ATOM 3262 N N . GLY B 1 75 ? 96.017 29.187 126.913 1.00 32.94 74 GLY A N 1
ATOM 3263 C CA . GLY B 1 75 ? 96.177 28.021 126.071 1.00 38.89 74 GLY A CA 1
ATOM 3264 C C . GLY B 1 75 ? 94.943 27.142 126.080 1.00 44.29 74 GLY A C 1
ATOM 3265 O O . GLY B 1 75 ? 94.328 26.942 127.130 1.00 42.21 74 GLY A O 1
ATOM 3266 N N . ARG B 1 76 ? 94.570 26.614 124.919 1.00 37.28 75 ARG A N 1
ATOM 3267 C CA . ARG B 1 76 ? 93.392 25.762 124.769 1.00 39.99 75 ARG A CA 1
ATOM 3268 C C . ARG B 1 76 ? 93.861 24.443 124.160 1.00 35.07 75 ARG A C 1
ATOM 3269 O O . ARG B 1 76 ? 93.852 24.278 122.938 1.00 36.83 75 ARG A O 1
ATOM 3277 N N . PHE B 1 77 ? 94.272 23.504 125.020 1.00 39.82 76 PHE A N 1
ATOM 3278 C CA . PHE B 1 77 ? 94.898 22.274 124.534 1.00 39.55 76 PHE A CA 1
ATOM 3279 C C . PHE B 1 77 ? 93.997 21.523 123.558 1.00 39.85 76 PHE A C 1
ATOM 3280 O O . PHE B 1 77 ? 94.482 20.943 122.579 1.00 39.22 76 PHE A O 1
ATOM 3288 N N . ASP B 1 78 ? 92.686 21.499 123.810 1.00 36.73 77 ASP A N 1
ATOM 3289 C CA . ASP B 1 78 ? 91.822 20.735 122.919 1.00 42.66 77 ASP A CA 1
ATOM 3290 C C . ASP B 1 78 ? 91.743 21.372 121.537 1.00 38.71 77 ASP A C 1
ATOM 3291 O O . ASP B 1 78 ? 91.576 20.660 120.539 1.00 36.47 77 ASP A O 1
ATOM 3296 N N . ALA B 1 79 ? 91.888 22.697 121.449 1.00 37.25 78 ALA A N 1
ATOM 3297 C CA . ALA B 1 79 ? 91.999 23.327 120.136 1.00 42.17 78 ALA A CA 1
ATOM 3298 C C . ALA B 1 79 ? 93.297 22.925 119.445 1.00 37.99 78 ALA A C 1
ATOM 3299 O O . ALA B 1 79 ? 93.319 22.708 118.227 1.00 33.47 78 ALA A O 1
ATOM 3301 N N . TYR B 1 80 ? 94.385 22.803 120.212 1.00 30.80 79 TYR A N 1
ATOM 3302 C CA . TYR B 1 80 ? 95.664 22.435 119.616 1.00 28.04 79 TYR A CA 1
ATOM 3303 C C . TYR B 1 80 ? 95.677 20.966 119.219 1.00 30.87 79 TYR A C 1
ATOM 3304 O O . TYR B 1 80 ? 96.250 20.598 118.185 1.00 34.20 79 TYR A O 1
ATOM 3313 N N . LYS B 1 81 ? 95.040 20.110 120.020 1.00 31.08 80 LYS A N 1
ATOM 3314 C CA . LYS B 1 81 ? 94.973 18.695 119.666 1.00 36.46 80 LYS A CA 1
ATOM 3315 C C . LYS B 1 81 ? 94.123 18.486 118.418 1.00 33.57 80 LYS A C 1
ATOM 3316 O O . LYS B 1 81 ? 94.454 17.650 117.568 1.00 33.99 80 LYS A O 1
ATOM 3322 N N . GLU B 1 82 ? 93.032 19.248 118.285 1.00 35.71 81 GLU A N 1
ATOM 3323 C CA . GLU B 1 82 ? 92.179 19.136 117.104 1.00 42.38 81 GLU A CA 1
ATOM 3324 C C . GLU B 1 82 ? 92.947 19.486 115.834 1.00 39.24 81 GLU A C 1
ATOM 3325 O O . GLU B 1 82 ? 92.889 18.753 114.838 1.00 38.11 81 GLU A O 1
ATOM 3331 N N . ALA B 1 83 ? 93.668 20.611 115.847 1.00 31.96 82 ALA A N 1
ATOM 3332 C CA . ALA B 1 83 ? 94.469 20.985 114.684 1.00 32.16 82 ALA A CA 1
ATOM 3333 C C . ALA B 1 83 ? 95.546 19.941 114.407 1.00 33.14 82 ALA A C 1
ATOM 3334 O O . ALA B 1 83 ? 95.818 19.609 113.246 1.00 36.28 82 ALA A O 1
ATOM 3336 N N . SER B 1 84 ? 96.162 19.407 115.462 1.00 33.06 83 SER A N 1
ATOM 3337 C CA . SER B 1 84 ? 97.194 18.392 115.274 1.00 29.78 83 SER A CA 1
ATOM 3338 C C . SER B 1 84 ? 96.625 17.125 114.641 1.00 32.95 83 SER A C 1
ATOM 3339 O O . SER B 1 84 ? 97.266 16.518 113.772 1.00 29.60 83 SER A O 1
ATOM 3342 N N . ASN B 1 85 ? 95.424 16.705 115.065 1.00 29.76 84 ASN A N 1
ATOM 3343 C CA . ASN B 1 85 ? 94.803 15.532 114.448 1.00 36.87 84 ASN A CA 1
ATOM 3344 C C . ASN B 1 85 ? 94.532 15.785 112.976 1.00 37.62 84 ASN A C 1
ATOM 3345 O O . ASN B 1 85 ? 94.741 14.904 112.130 1.00 31.38 84 ASN A O 1
ATOM 3350 N N . HIS B 1 86 ? 94.067 16.992 112.656 1.00 31.47 85 HIS A N 1
ATOM 3351 C CA . HIS B 1 86 ? 93.750 17.338 111.278 1.00 34.38 85 HIS A CA 1
ATOM 3352 C C . HIS B 1 86 ? 94.996 17.306 110.392 1.00 32.65 85 HIS A C 1
ATOM 3353 O O . HIS B 1 86 ? 94.957 16.761 109.282 1.00 33.97 85 HIS A O 1
ATOM 3360 N N . ILE B 1 87 ? 96.119 17.869 110.859 1.00 31.83 86 ILE A N 1
ATOM 3361 C CA . ILE B 1 87 ? 97.285 17.885 109.973 1.00 25.95 86 ILE A CA 1
ATOM 3362 C C . ILE B 1 87 ? 97.838 16.474 109.791 1.00 26.87 86 ILE A C 1
ATOM 3363 O O . ILE B 1 87 ? 98.323 16.133 108.709 1.00 31.06 86 ILE A O 1
ATOM 3368 N N . ARG B 1 88 ? 97.768 15.631 110.827 1.00 29.25 87 ARG A N 1
ATOM 3369 C CA . ARG B 1 88 ? 98.224 14.250 110.677 1.00 29.65 87 ARG A CA 1
ATOM 3370 C C . ARG B 1 88 ? 97.349 13.501 109.685 1.00 36.27 87 ARG A C 1
ATOM 3371 O O . ARG B 1 88 ? 97.842 12.660 108.924 1.00 32.39 87 ARG A O 1
ATOM 3379 N N . GLU B 1 89 ? 96.047 13.791 109.683 1.00 28.02 88 GLU A N 1
ATOM 3380 C CA . GLU B 1 89 ? 95.164 13.179 108.696 1.00 29.13 88 GLU A CA 1
ATOM 3381 C C . GLU B 1 89 ? 95.486 13.666 107.288 1.00 29.39 88 GLU A C 1
ATOM 3382 O O . GLU B 1 89 ? 95.361 12.902 106.324 1.00 32.98 88 GLU A O 1
ATOM 3388 N N . ILE B 1 90 ? 95.887 14.928 107.151 1.00 33.69 89 ILE A N 1
ATOM 3389 C CA . ILE B 1 90 ? 96.313 15.439 105.854 1.00 33.48 89 ILE A CA 1
ATOM 3390 C C . ILE B 1 90 ? 97.585 14.736 105.397 1.00 30.56 89 ILE A C 1
ATOM 3391 O O . ILE B 1 90 ? 97.705 14.332 104.232 1.00 34.30 89 ILE A O 1
ATOM 3396 N N . PHE B 1 91 ? 98.559 14.587 106.301 1.00 26.88 90 PHE A N 1
ATOM 3397 C CA . PHE B 1 91 ? 99.764 13.838 105.956 1.00 34.94 90 PHE A CA 1
ATOM 3398 C C . PHE B 1 91 ? 99.413 12.458 105.414 1.00 30.67 90 PHE A C 1
ATOM 3399 O O . PHE B 1 91 ? 100.033 11.980 104.457 1.00 29.26 90 PHE A O 1
ATOM 3407 N N . SER B 1 92 ? 98.400 11.814 106.005 1.00 29.03 91 SER A N 1
ATOM 3408 C CA . SER B 1 92 ? 98.057 10.441 105.649 1.00 32.55 91 SER A CA 1
ATOM 3409 C C . SER B 1 92 ? 97.465 10.334 104.254 1.00 33.14 91 SER A C 1
ATOM 3410 O O . SER B 1 92 ? 97.391 9.229 103.707 1.00 31.90 91 SER A O 1
ATOM 3413 N N . ARG B 1 93 ? 97.034 11.448 103.665 1.00 37.55 92 ARG A N 1
ATOM 3414 C CA . ARG B 1 93 ? 96.588 11.394 102.281 1.00 39.71 92 ARG A CA 1
ATOM 3415 C C . ARG B 1 93 ? 97.752 11.208 101.320 1.00 38.01 92 ARG A C 1
ATOM 3416 O O . ARG B 1 93 ? 97.532 10.817 100.168 1.00 38.35 92 ARG A O 1
ATOM 3424 N N . TYR B 1 94 ? 98.978 11.495 101.761 1.00 31.07 93 TYR A N 1
ATOM 3425 C CA . TYR B 1 94 ? 100.149 11.440 100.896 1.00 36.15 93 TYR A CA 1
ATOM 3426 C C . TYR B 1 94 ? 101.013 10.211 101.123 1.00 38.81 93 TYR A C 1
ATOM 3427 O O . TYR B 1 94 ? 101.601 9.697 100.167 1.00 39.95 93 TYR A O 1
ATOM 3436 N N . THR B 1 95 ? 101.091 9.715 102.353 1.00 36.86 94 THR A N 1
ATOM 3437 C CA . THR B 1 95 ? 101.888 8.533 102.631 1.00 37.26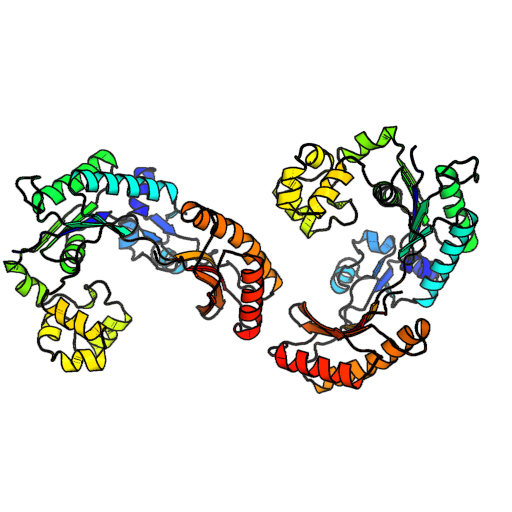 94 THR A CA 1
ATOM 3438 C C . THR B 1 95 ? 101.454 7.970 103.974 1.00 36.87 94 THR A C 1
ATOM 3439 O O . THR B 1 95 ? 100.910 8.685 104.816 1.00 37.36 94 THR A O 1
ATOM 3443 N N . SER B 1 96 ? 101.673 6.672 104.158 1.00 32.27 95 SER A N 1
ATOM 3444 C CA . SER B 1 96 ? 101.501 6.099 105.487 1.00 31.32 95 SER A CA 1
ATOM 3445 C C . SER B 1 96 ? 102.756 6.216 106.335 1.00 32.15 95 SER A C 1
ATOM 3446 O O . SER B 1 96 ? 102.709 5.931 107.541 1.00 34.69 95 SER A O 1
ATOM 3449 N N . ARG B 1 97 ? 103.867 6.657 105.742 1.00 30.25 96 ARG A N 1
ATOM 3450 C CA . ARG B 1 97 ? 105.149 6.725 106.442 1.00 27.39 96 ARG A CA 1
ATOM 3451 C C . ARG B 1 97 ? 105.264 8.084 107.123 1.00 32.07 96 ARG A C 1
ATOM 3452 O O . ARG B 1 97 ? 105.906 9.013 106.634 1.00 30.73 96 ARG A O 1
ATOM 3460 N N . ILE B 1 98 ? 104.645 8.174 108.298 1.00 28.40 97 ILE A N 1
ATOM 3461 C CA . ILE B 1 98 ? 104.539 9.418 109.049 1.00 27.82 97 ILE A CA 1
ATOM 3462 C C . ILE B 1 98 ? 105.062 9.168 110.453 1.00 30.41 97 ILE A C 1
ATOM 3463 O O . ILE B 1 98 ? 104.590 8.254 111.138 1.00 29.90 97 ILE A O 1
ATOM 3468 N N . GLU B 1 99 ? 106.021 9.980 110.888 1.00 25.66 98 GLU A N 1
ATOM 3469 C CA . GLU B 1 99 ? 106.524 9.919 112.259 1.00 24.08 98 GLU A CA 1
ATOM 3470 C C . GLU B 1 99 ? 106.278 11.264 112.933 1.00 29.50 98 GLU A C 1
ATOM 3471 O O . GLU B 1 99 ? 107.117 12.178 112.840 1.00 26.06 98 GLU A O 1
ATOM 3477 N N . PRO B 1 100 ? 105.156 11.430 113.636 1.00 27.94 99 PRO A N 1
ATOM 3478 C CA . PRO B 1 100 ? 104.975 12.649 114.432 1.00 26.33 99 PRO A CA 1
ATOM 3479 C C . PRO B 1 100 ? 106.056 12.763 115.497 1.00 30.71 99 PRO A C 1
ATOM 3480 O O . PRO B 1 100 ? 106.442 11.776 116.136 1.00 31.25 99 PRO A O 1
ATOM 3484 N N . LEU B 1 101 ? 106.548 13.985 115.675 1.00 25.43 100 LEU A N 1
ATOM 3485 C CA . LEU B 1 101 ? 107.540 14.298 116.693 1.00 27.76 100 LEU A CA 1
ATOM 3486 C C . LEU B 1 101 ? 106.965 15.085 117.858 1.00 28.92 100 LEU A C 1
ATOM 3487 O O . LEU B 1 101 ? 107.556 15.083 118.942 1.00 33.08 100 LEU A O 1
ATOM 3492 N N . SER B 1 102 ? 105.825 15.732 117.660 1.00 28.30 101 SER A N 1
ATOM 3493 C CA . SER B 1 102 ? 105.117 16.522 118.659 1.00 27.26 101 SER A CA 1
ATOM 3494 C C . SER B 1 102 ? 103.775 16.848 118.028 1.00 24.30 101 SER A C 1
ATOM 3495 O O . SER B 1 102 ? 103.493 16.428 116.903 1.00 28.33 101 SER A O 1
ATOM 3498 N N . LEU B 1 103 ? 102.957 17.631 118.730 1.00 26.08 102 LEU A N 1
ATOM 3499 C CA . LEU B 1 103 ? 101.644 17.947 118.174 1.00 29.97 102 LEU A CA 1
ATOM 3500 C C . LEU B 1 103 ? 101.753 18.540 116.773 1.00 28.08 102 LEU A C 1
ATOM 3501 O O . LEU B 1 103 ? 100.984 18.169 115.878 1.00 24.63 102 LEU A O 1
ATOM 3506 N N . ASP B 1 104 ? 102.706 19.452 116.556 1.00 27.76 103 ASP A N 1
ATOM 3507 C CA . ASP B 1 104 ? 102.673 20.297 115.366 1.00 27.41 103 ASP A CA 1
ATOM 3508 C C . ASP B 1 104 ? 103.704 19.930 114.308 1.00 28.66 103 ASP A C 1
ATOM 3509 O O . ASP B 1 104 ? 103.944 20.732 113.401 1.00 26.84 103 ASP A O 1
ATOM 3514 N N . GLU B 1 105 ? 104.313 18.745 114.371 1.00 25.95 104 GLU A N 1
ATOM 3515 C CA . GLU B 1 105 ? 105.349 18.456 113.388 1.00 26.11 104 GLU A CA 1
ATOM 3516 C C . GLU B 1 105 ? 105.455 16.956 113.167 1.00 25.12 104 GLU A C 1
ATOM 3517 O O . GLU B 1 105 ? 105.079 16.156 114.024 1.00 23.24 104 GLU A O 1
ATOM 3523 N N . ALA B 1 106 ? 105.976 16.593 112.000 1.00 22.85 105 ALA A N 1
ATOM 3524 C CA . ALA B 1 106 ? 106.157 15.193 111.634 1.00 21.91 105 ALA A CA 1
ATOM 3525 C C . ALA B 1 106 ? 107.218 15.086 110.549 1.00 26.40 105 ALA A C 1
ATOM 3526 O O . ALA B 1 106 ? 107.388 15.997 109.739 1.00 23.41 105 ALA A O 1
ATOM 3528 N N . TYR B 1 107 ? 107.913 13.949 110.531 1.00 24.20 106 TYR A N 1
ATOM 3529 C CA . TYR B 1 107 ? 108.634 13.502 109.345 1.00 22.08 106 TYR A CA 1
ATOM 3530 C C . TYR B 1 107 ? 107.709 12.679 108.476 1.00 25.03 106 TYR A C 1
ATOM 3531 O O . TYR B 1 107 ? 106.944 11.850 108.982 1.00 24.87 106 TYR A O 1
ATOM 3540 N N . LEU B 1 108 ? 107.839 12.865 107.163 1.00 24.08 107 LEU A N 1
ATOM 3541 C CA . LEU B 1 108 ? 107.217 12.025 106.152 1.00 26.65 107 LEU A CA 1
ATOM 3542 C C . LEU B 1 108 ? 108.308 11.443 105.268 1.00 29.51 107 LEU A C 1
ATOM 3543 O O . LEU B 1 108 ? 109.229 12.157 104.865 1.00 27.71 107 LEU A O 1
ATOM 3548 N N . ASP B 1 109 ? 108.213 10.144 104.957 1.00 26.42 108 ASP A N 1
ATOM 3549 C CA . ASP B 1 109 ? 109.094 9.540 103.968 1.00 25.73 108 ASP A CA 1
ATOM 3550 C C . ASP B 1 109 ? 108.286 9.355 102.688 1.00 35.63 108 ASP A C 1
ATOM 3551 O O . ASP B 1 109 ? 107.404 8.487 102.622 1.00 32.83 108 ASP A O 1
ATOM 3556 N N . VAL B 1 110 ? 108.598 10.159 101.667 1.00 26.80 109 VAL A N 1
ATOM 3557 C CA . VAL B 1 110 ? 107.884 10.076 100.397 1.00 28.77 109 VAL A CA 1
ATOM 3558 C C . VAL B 1 110 ? 108.799 9.525 99.309 1.00 35.06 109 VAL A C 1
ATOM 3559 O O . VAL B 1 110 ? 108.602 9.804 98.122 1.00 38.60 109 VAL A O 1
ATOM 3563 N N . THR B 1 111 ? 109.784 8.707 99.699 1.00 30.42 110 THR A N 1
ATOM 3564 C CA . THR B 1 111 ? 110.682 8.104 98.713 1.00 29.96 110 THR A CA 1
ATOM 3565 C C . THR B 1 111 ? 109.907 7.327 97.655 1.00 33.48 110 THR A C 1
ATOM 3566 O O . THR B 1 111 ? 110.240 7.384 96.465 1.00 39.34 110 THR A O 1
ATOM 3570 N N . ASP B 1 112 ? 108.867 6.602 98.062 1.00 36.86 111 ASP A N 1
ATOM 3571 C CA . ASP B 1 112 ? 108.136 5.728 97.149 1.00 55.74 111 ASP A CA 1
ATOM 3572 C C . ASP B 1 112 ? 106.780 6.301 96.743 1.00 63.47 111 ASP A C 1
ATOM 3573 O O . ASP B 1 112 ? 105.879 5.550 96.353 1.00 60.08 111 ASP A O 1
ATOM 3578 N N . SER B 1 113 ? 106.624 7.620 96.793 1.00 58.71 112 SER A N 1
ATOM 3579 C CA . SER B 1 113 ? 105.341 8.254 96.532 1.00 58.28 112 SER A CA 1
ATOM 3580 C C . SER B 1 113 ? 105.107 8.470 95.040 1.00 54.57 112 SER A C 1
ATOM 3581 O O . SER B 1 113 ? 106.014 8.875 94.306 1.00 53.89 112 SER A O 1
ATOM 3584 N N . VAL B 1 114 ? 103.871 8.212 94.604 1.00 42.04 113 VAL A N 1
ATOM 3585 C CA . VAL B 1 114 ? 103.451 8.503 93.237 1.00 51.13 113 VAL A CA 1
ATOM 3586 C C . VAL B 1 114 ? 102.718 9.832 93.125 1.00 46.23 113 VAL A C 1
ATOM 3587 O O . VAL B 1 114 ? 102.287 10.201 92.025 1.00 51.85 113 VAL A O 1
ATOM 3591 N N . HIS B 1 115 ? 102.561 10.562 94.226 1.00 38.60 114 HIS A N 1
ATOM 3592 C CA . HIS B 1 115 ? 101.967 11.888 94.164 1.00 38.92 114 HIS A CA 1
ATOM 3593 C C . HIS B 1 115 ? 102.933 12.871 93.516 1.00 42.84 114 HIS A C 1
ATOM 3594 O O . HIS B 1 115 ? 104.154 12.763 93.667 1.00 35.13 114 HIS A O 1
ATOM 3601 N N . CYS B 1 116 ? 102.368 13.849 92.803 1.00 39.93 115 CYS A N 1
ATOM 3602 C CA . CYS B 1 116 ? 103.142 14.944 92.219 1.00 35.68 115 CYS A CA 1
ATOM 3603 C C . CYS B 1 116 ? 104.343 14.422 91.433 1.00 37.46 115 CYS A C 1
ATOM 3604 O O . CYS B 1 116 ? 105.447 14.966 91.510 1.00 41.57 115 CYS A O 1
ATOM 3607 N N . HIS B 1 117 ? 104.128 13.331 90.695 1.00 40.18 116 HIS A N 1
ATOM 3608 C CA . HIS B 1 117 ? 105.183 12.674 89.919 1.00 37.66 116 HIS A CA 1
ATOM 3609 C C . HIS B 1 117 ? 106.430 12.415 90.761 1.00 40.66 116 HIS A C 1
ATOM 3610 O O . HIS B 1 117 ? 107.557 12.472 90.261 1.00 44.37 116 HIS A O 1
ATOM 3617 N N . GLY B 1 118 ? 106.232 12.127 92.049 1.00 34.67 117 GLY A N 1
ATOM 3618 C CA . GLY B 1 118 ? 107.330 11.812 92.935 1.00 39.05 117 GLY A CA 1
ATOM 3619 C C . GLY B 1 118 ? 108.166 12.986 93.383 1.00 44.67 117 GLY A C 1
ATOM 3620 O O . GLY B 1 118 ? 109.239 12.773 93.954 1.00 40.84 117 GLY A O 1
ATOM 3621 N N . SER B 1 119 ? 107.718 14.220 93.150 1.00 46.92 118 SER A N 1
ATOM 3622 C CA . SER B 1 119 ? 108.469 15.399 93.583 1.00 36.29 118 SER A CA 1
ATOM 3623 C C . SER B 1 119 ? 108.177 15.672 95.050 1.00 34.99 118 SER A C 1
ATOM 3624 O O . SER B 1 119 ? 107.060 16.057 95.408 1.00 34.77 118 SER A O 1
ATOM 3627 N N . ALA B 1 120 ? 109.182 15.482 95.909 1.00 29.58 119 ALA A N 1
ATOM 3628 C CA . ALA B 1 120 ? 109.011 15.842 97.307 1.00 29.88 119 ALA A CA 1
ATOM 3629 C C . ALA B 1 120 ? 108.817 17.345 97.468 1.00 31.15 119 ALA A C 1
ATOM 3630 O O . ALA B 1 120 ? 108.170 17.783 98.421 1.00 28.99 119 ALA A O 1
ATOM 3632 N N . THR B 1 121 ? 109.354 18.141 96.544 1.00 30.45 120 THR A N 1
ATOM 3633 C CA . THR B 1 121 ? 109.132 19.585 96.597 1.00 33.33 120 THR A CA 1
ATOM 3634 C C . THR B 1 121 ? 107.658 19.914 96.419 1.00 33.91 120 THR A C 1
ATOM 3635 O O . THR B 1 121 ? 107.086 20.705 97.180 1.00 32.18 120 THR A O 1
ATOM 3639 N N . LEU B 1 122 ? 107.027 19.327 95.402 1.00 30.04 121 LEU A N 1
ATOM 3640 C CA . LEU B 1 122 ? 105.626 19.646 95.153 1.00 32.10 121 LEU A CA 1
ATOM 3641 C C . LEU B 1 122 ? 104.721 19.017 96.203 1.00 34.44 121 LEU A C 1
ATOM 3642 O O . LEU B 1 122 ? 103.702 19.610 96.571 1.00 33.46 121 LEU A O 1
ATOM 3647 N N . ILE B 1 123 ? 105.073 17.826 96.698 1.00 29.89 122 ILE A N 1
ATOM 3648 C CA . ILE B 1 123 ? 104.308 17.226 97.788 1.00 28.14 122 ILE A CA 1
ATOM 3649 C C . ILE B 1 123 ? 104.317 18.143 99.006 1.00 35.49 122 ILE A C 1
ATOM 3650 O O . ILE B 1 123 ? 103.281 18.377 99.643 1.00 28.99 122 ILE A O 1
ATOM 3655 N N . ALA B 1 124 ? 105.489 18.685 99.350 1.00 29.70 123 ALA A N 1
ATOM 3656 C CA . ALA B 1 124 ? 105.553 19.553 100.520 1.00 28.28 123 ALA A CA 1
ATOM 3657 C C . ALA B 1 124 ? 104.731 20.824 100.307 1.00 25.82 123 ALA A C 1
ATOM 3658 O O . ALA B 1 124 ? 104.058 21.296 101.232 1.00 32.61 123 ALA A O 1
ATOM 3660 N N . GLN B 1 125 ? 104.734 21.370 99.086 1.00 28.95 124 GLN A N 1
ATOM 3661 C CA . GLN B 1 125 ? 103.895 22.538 98.809 1.00 32.47 124 GLN A CA 1
ATOM 3662 C C . GLN B 1 125 ? 102.412 22.197 98.913 1.00 32.14 124 GLN A C 1
ATOM 3663 O O . GLN B 1 125 ? 101.625 22.985 99.453 1.00 33.56 124 GLN A O 1
ATOM 3669 N N . GLU B 1 126 ? 102.008 21.031 98.395 1.00 32.97 125 GLU A N 1
ATOM 3670 C CA . GLU B 1 126 ? 100.597 20.660 98.448 1.00 34.47 125 GLU A CA 1
ATOM 3671 C C . GLU B 1 126 ? 100.140 20.469 99.885 1.00 29.90 125 GLU A C 1
ATOM 3672 O O . GLU B 1 126 ? 99.022 20.856 100.248 1.00 33.72 125 GLU A O 1
ATOM 3678 N N . ILE B 1 127 ? 100.991 19.873 100.720 1.00 27.51 126 ILE A N 1
ATOM 3679 C CA . ILE B 1 127 ? 100.626 19.672 102.116 1.00 28.76 126 ILE A CA 1
ATOM 3680 C C . ILE B 1 127 ? 100.451 21.014 102.807 1.00 28.91 126 ILE A C 1
ATOM 3681 O O . ILE B 1 127 ? 99.451 21.255 103.493 1.00 31.10 126 ILE A O 1
ATOM 3686 N N . ARG B 1 128 ? 101.423 21.907 102.632 1.00 30.01 127 ARG A N 1
ATOM 3687 C CA . ARG B 1 128 ? 101.330 23.229 103.245 1.00 27.26 127 ARG A CA 1
ATOM 3688 C C . ARG B 1 128 ? 100.079 23.964 102.780 1.00 32.77 127 ARG A C 1
ATOM 3689 O O . ARG B 1 128 ? 99.371 24.581 103.588 1.00 28.87 127 ARG A O 1
ATOM 3697 N N . GLN B 1 129 ? 99.798 23.916 101.478 1.00 28.47 128 GLN A N 1
ATOM 3698 C CA . GLN B 1 129 ? 98.609 24.582 100.949 1.00 28.29 128 GLN A CA 1
ATOM 3699 C C . GLN B 1 129 ? 97.326 23.937 101.465 1.00 38.14 128 GLN A C 1
ATOM 3700 O O . GLN B 1 129 ? 96.349 24.635 101.769 1.00 32.93 128 GLN A O 1
ATOM 3706 N N . THR B 1 130 ? 97.289 22.604 101.542 1.00 28.60 129 THR A N 1
ATOM 3707 C CA . THR B 1 130 ? 96.110 21.945 102.102 1.00 33.53 129 THR A CA 1
ATOM 3708 C C . THR B 1 130 ? 95.901 22.333 103.565 1.00 36.81 129 THR A C 1
ATOM 3709 O O . THR B 1 130 ? 94.771 22.605 103.988 1.00 37.65 129 THR A O 1
ATOM 3713 N N . ILE B 1 131 ? 96.977 22.362 104.355 1.00 34.57 130 ILE A N 1
ATOM 3714 C CA . ILE B 1 131 ? 96.840 22.754 105.757 1.00 26.99 130 ILE A CA 1
ATOM 3715 C C . ILE B 1 131 ? 96.248 24.153 105.859 1.00 30.15 130 ILE A C 1
ATOM 3716 O O . ILE B 1 131 ? 95.337 24.402 106.660 1.00 33.56 130 ILE A O 1
ATOM 3721 N N . PHE B 1 132 ? 96.728 25.076 105.027 1.00 30.39 131 PHE A N 1
ATOM 3722 C CA . PHE B 1 132 ? 96.220 26.445 105.078 1.00 35.84 131 PHE A CA 1
ATOM 3723 C C . PHE B 1 132 ? 94.771 26.516 104.620 1.00 33.84 131 PHE A C 1
ATOM 3724 O O . PHE B 1 132 ? 93.967 27.244 105.210 1.00 34.57 131 PHE A O 1
ATOM 3732 N N . ASN B 1 133 ? 94.421 25.778 103.565 1.00 33.15 132 ASN A N 1
ATOM 3733 C CA . ASN B 1 133 ? 93.044 25.812 103.076 1.00 35.82 132 ASN A CA 1
ATOM 3734 C C . ASN B 1 133 ? 92.072 25.215 104.093 1.00 40.65 132 ASN A C 1
ATOM 3735 O O . ASN B 1 133 ? 90.946 25.703 104.238 1.00 42.96 132 ASN A O 1
ATOM 3740 N N . GLU B 1 134 ? 92.479 24.163 104.807 1.00 34.69 133 GLU A N 1
ATOM 3741 C CA . GLU B 1 134 ? 91.538 23.443 105.660 1.00 32.45 133 GLU A CA 1
ATOM 3742 C C . GLU B 1 134 ? 91.568 23.896 107.113 1.00 36.44 133 GLU A C 1
ATOM 3743 O O . GLU B 1 134 ? 90.542 23.806 107.797 1.00 42.95 133 GLU A O 1
ATOM 3749 N N . LEU B 1 135 ? 92.709 24.385 107.604 1.00 32.17 134 LEU A N 1
ATOM 3750 C CA . LEU B 1 135 ? 92.821 24.833 108.983 1.00 29.35 134 LEU A CA 1
ATOM 3751 C C . LEU B 1 135 ? 93.005 26.334 109.128 1.00 29.39 134 LEU A C 1
ATOM 3752 O O . LEU B 1 135 ? 92.939 26.832 110.258 1.00 32.03 134 LEU A O 1
ATOM 3757 N N . GLN B 1 136 ? 93.263 27.057 108.033 1.00 30.60 135 GLN A N 1
ATOM 3758 C CA . GLN B 1 136 ? 93.572 28.488 108.085 1.00 37.52 135 GLN A CA 1
ATOM 3759 C C . GLN B 1 136 ? 94.779 28.752 108.982 1.00 42.16 135 GLN A C 1
ATOM 3760 O O . GLN B 1 136 ? 94.833 29.741 109.717 1.00 31.17 135 GLN A O 1
ATOM 3766 N N . LEU B 1 137 ? 95.743 27.836 108.934 1.00 37.82 136 LEU A N 1
ATOM 3767 C CA . LEU B 1 137 ? 97.013 27.948 109.632 1.00 29.25 136 LEU A CA 1
ATOM 3768 C C . LEU B 1 137 ? 98.122 27.669 108.631 1.00 32.63 136 LEU A C 1
ATOM 3769 O O . LEU B 1 137 ? 97.948 26.873 107.703 1.00 34.31 136 LEU A O 1
ATOM 3774 N N . THR B 1 138 ? 99.275 28.294 108.832 1.00 27.78 137 THR A N 1
ATOM 3775 C CA . THR B 1 138 ? 100.387 28.066 107.924 1.00 32.08 137 THR A CA 1
ATOM 3776 C C . THR B 1 138 ? 101.414 27.128 108.544 1.00 29.63 137 THR A C 1
ATOM 3777 O O . THR B 1 138 ? 101.565 27.037 109.767 1.00 28.62 137 THR A O 1
ATOM 3781 N N . ALA B 1 139 ? 102.107 26.417 107.669 1.00 27.67 138 ALA A N 1
ATOM 3782 C CA . ALA B 1 139 ? 103.169 25.504 108.043 1.00 24.83 138 ALA A CA 1
ATOM 3783 C C . ALA B 1 139 ? 104.389 25.808 107.189 1.00 27.42 138 ALA A C 1
ATOM 3784 O O . ALA B 1 139 ? 104.275 26.364 106.092 1.00 27.28 138 ALA A O 1
ATOM 3786 N N . SER B 1 140 ? 105.561 25.471 107.715 1.00 25.84 139 SER A N 1
ATOM 3787 C CA . SER B 1 140 ? 106.783 25.463 106.927 1.00 22.84 139 SER A CA 1
ATOM 3788 C C . SER B 1 140 ? 107.228 24.019 106.738 1.00 24.71 139 SER A C 1
ATOM 3789 O O . SER B 1 140 ? 106.765 23.115 107.436 1.00 25.92 139 SER A O 1
ATOM 3792 N N . ALA B 1 141 ? 108.111 23.797 105.768 1.00 22.24 140 ALA A N 1
ATOM 3793 C CA . ALA B 1 141 ? 108.529 22.432 105.473 1.00 22.16 140 ALA A CA 1
ATOM 3794 C C . ALA B 1 141 ? 109.971 22.413 104.990 1.00 28.05 140 ALA A C 1
ATOM 3795 O O . ALA B 1 141 ? 110.470 23.382 104.412 1.00 26.63 140 ALA A O 1
ATOM 3797 N N . GLY B 1 142 ? 110.627 21.292 105.226 1.00 26.00 141 GLY A N 1
ATOM 3798 C CA . GLY B 1 142 ? 111.975 21.076 104.732 1.00 22.91 141 GLY A CA 1
ATOM 3799 C C . GLY B 1 142 ? 112.048 19.741 104.026 1.00 30.49 141 GLY A C 1
ATOM 3800 O O . GLY B 1 142 ? 111.398 18.776 104.430 1.00 25.40 141 GLY A O 1
ATOM 3801 N N . VAL B 1 143 ? 112.842 19.696 102.963 1.00 23.07 142 VAL A N 1
ATOM 3802 C CA . VAL B 1 143 ? 112.987 18.494 102.148 1.00 23.65 142 VAL A CA 1
ATOM 3803 C C . VAL B 1 143 ? 114.467 18.165 102.051 1.00 24.14 142 VAL A C 1
ATOM 3804 O O . VAL B 1 143 ? 115.265 19.029 101.678 1.00 28.69 142 VAL A O 1
ATOM 3808 N N . ALA B 1 144 ? 114.841 16.927 102.367 1.00 24.35 143 ALA A N 1
ATOM 3809 C CA . ALA B 1 144 ? 116.256 16.575 102.393 1.00 25.43 143 ALA A CA 1
ATOM 3810 C C . ALA B 1 144 ? 116.386 15.056 102.278 1.00 28.79 143 ALA A C 1
ATOM 3811 O O . ALA B 1 144 ? 115.388 14.329 102.384 1.00 28.05 143 ALA A O 1
ATOM 3813 N N . PRO B 1 145 ? 117.601 14.544 102.023 1.00 27.71 144 PRO A N 1
ATOM 3814 C CA . PRO B 1 145 ? 117.774 13.087 101.892 1.00 27.17 144 PRO A CA 1
ATOM 3815 C C . PRO B 1 145 ? 117.773 12.335 103.210 1.00 26.57 144 PRO A C 1
ATOM 3816 O O . PRO B 1 145 ? 117.712 11.098 103.185 1.00 26.42 144 PRO A O 1
ATOM 3820 N N . VAL B 1 146 ? 117.861 13.025 104.348 1.00 24.16 145 VAL A N 1
ATOM 3821 C CA . VAL B 1 146 ? 117.904 12.411 105.669 1.00 23.72 145 VAL A CA 1
ATOM 3822 C C . VAL B 1 146 ? 117.119 13.282 106.645 1.00 25.93 145 VAL A C 1
ATOM 3823 O O . VAL B 1 146 ? 116.857 14.465 106.389 1.00 23.75 145 VAL A O 1
ATOM 3827 N N . LYS B 1 147 ? 116.780 12.684 107.798 1.00 24.90 146 LYS A N 1
ATOM 3828 C CA . LYS B 1 147 ? 115.925 13.344 108.786 1.00 23.35 146 LYS A CA 1
ATOM 3829 C C . LYS B 1 147 ? 116.483 14.684 109.243 1.00 22.81 146 LYS A C 1
ATOM 3830 O O . LYS B 1 147 ? 115.780 15.699 109.196 1.00 22.12 146 LYS A O 1
ATOM 3836 N N . PHE B 1 148 ? 117.719 14.704 109.771 1.00 21.46 147 PHE A N 1
ATOM 3837 C CA . PHE B 1 148 ? 118.125 15.907 110.508 1.00 21.56 147 PHE A CA 1
ATOM 3838 C C . PHE B 1 148 ? 118.238 17.109 109.578 1.00 22.92 147 PHE A C 1
ATOM 3839 O O . PHE B 1 148 ? 117.918 18.245 109.974 1.00 20.83 147 PHE A O 1
ATOM 3847 N N . LEU B 1 149 ? 118.620 16.882 108.328 1.00 23.08 148 LEU A N 1
ATOM 3848 C CA . LEU B 1 149 ? 118.670 17.998 107.384 1.00 21.87 148 LEU A CA 1
ATOM 3849 C C . LEU B 1 149 ? 117.276 18.451 106.954 1.00 25.90 148 LEU A C 1
ATOM 3850 O O . LEU B 1 149 ? 117.070 19.638 106.671 1.00 24.31 148 LEU A O 1
ATOM 3855 N N . ALA B 1 150 ? 116.306 17.543 106.876 1.00 24.05 149 ALA A N 1
ATOM 3856 C CA . ALA B 1 150 ? 114.956 17.996 106.548 1.00 21.58 149 ALA A CA 1
ATOM 3857 C C . ALA B 1 150 ? 114.404 18.861 107.663 1.00 25.73 149 ALA A C 1
ATOM 3858 O O . ALA B 1 150 ? 113.736 19.869 107.405 1.00 25.86 149 ALA A O 1
ATOM 3860 N N . LYS B 1 151 ? 114.694 18.491 108.914 1.00 22.69 150 LYS A N 1
ATOM 3861 C CA . LYS B 1 151 ? 114.236 19.298 110.040 1.00 21.39 150 LYS A CA 1
ATOM 3862 C C . LYS B 1 151 ? 114.906 20.663 110.060 1.00 26.19 150 LYS A C 1
ATOM 3863 O O . LYS B 1 151 ? 114.237 21.682 110.277 1.00 25.92 150 LYS A O 1
ATOM 3869 N N . ILE B 1 152 ? 116.225 20.714 109.844 1.00 22.89 151 ILE A N 1
ATOM 3870 C CA . ILE B 1 152 ? 116.893 22.016 109.739 1.00 22.84 151 ILE A CA 1
ATOM 3871 C C . ILE B 1 152 ? 116.289 22.830 108.604 1.00 24.52 151 ILE A C 1
ATOM 3872 O O . ILE B 1 152 ? 116.038 24.039 108.745 1.00 24.02 151 ILE A O 1
ATOM 3877 N N . ALA B 1 153 ? 116.052 22.187 107.456 1.00 22.65 152 ALA A N 1
ATOM 3878 C CA . ALA B 1 153 ? 115.540 22.922 106.303 1.00 23.27 152 ALA A CA 1
ATOM 3879 C C . ALA B 1 153 ? 114.159 23.510 106.571 1.00 26.60 152 ALA A C 1
ATOM 3880 O O . ALA B 1 153 ? 113.817 24.559 106.010 1.00 25.76 152 ALA A O 1
ATOM 3882 N N . SER B 1 154 ? 113.343 22.873 107.425 1.00 21.10 153 SER A N 1
ATOM 3883 C CA . SER B 1 154 ? 112.014 23.437 107.645 1.00 21.20 153 SER A CA 1
ATOM 3884 C C . SER B 1 154 ? 112.073 24.793 108.342 1.00 28.01 153 SER A C 1
ATOM 3885 O O . SER B 1 154 ? 111.110 25.564 108.256 1.00 27.14 153 SER A O 1
ATOM 3888 N N . ASP B 1 155 ? 113.182 25.114 108.994 1.00 27.02 154 ASP A N 1
ATOM 3889 C CA . ASP B 1 155 ? 113.293 26.390 109.686 1.00 33.73 154 ASP A CA 1
ATOM 3890 C C . ASP B 1 155 ? 113.838 27.509 108.805 1.00 39.02 154 ASP A C 1
ATOM 3891 O O . ASP B 1 155 ? 113.800 28.674 109.214 1.00 39.42 154 ASP A O 1
ATOM 3896 N N . MET B 1 156 ? 114.315 27.204 107.600 1.00 29.19 155 MET A N 1
ATOM 3897 C CA . MET B 1 156 ? 115.117 28.186 106.878 1.00 36.79 155 MET A CA 1
ATOM 3898 C C . MET B 1 156 ? 114.300 29.193 106.076 1.00 37.43 155 MET A C 1
ATOM 3899 O O . MET B 1 156 ? 114.806 30.286 105.800 1.00 38.55 155 MET A O 1
ATOM 3904 N N . ASN B 1 157 ? 113.066 28.861 105.691 1.00 32.48 156 ASN A N 1
ATOM 3905 C CA . ASN B 1 157 ? 112.133 29.810 105.088 1.00 26.70 156 ASN A CA 1
ATOM 3906 C C . ASN B 1 157 ? 110.850 29.914 105.900 1.00 29.12 156 ASN A C 1
ATOM 3907 O O . ASN B 1 157 ? 109.771 30.130 105.349 1.00 39.41 156 ASN A O 1
ATOM 3912 N N . LYS B 1 158 ? 110.953 29.750 107.208 1.00 24.44 157 LYS A N 1
ATOM 3913 C CA . LYS B 1 158 ? 109.811 29.902 108.088 1.00 24.95 157 LYS A CA 1
ATOM 3914 C C . LYS B 1 158 ? 109.584 31.398 108.323 1.00 24.89 157 LYS A C 1
ATOM 3915 O O . LYS B 1 158 ? 110.540 32.148 108.402 1.00 28.32 157 LYS A O 1
ATOM 3921 N N . PRO B 1 159 ? 108.326 31.849 108.426 1.00 24.37 158 PRO A N 1
ATOM 3922 C CA . PRO B 1 159 ? 107.066 31.118 108.348 1.00 26.19 158 PRO A CA 1
ATOM 3923 C C . PRO B 1 159 ? 106.548 31.006 106.925 1.00 27.58 158 PRO A C 1
ATOM 3924 O O . PRO B 1 159 ? 106.971 31.762 106.037 1.00 27.83 158 PRO A O 1
ATOM 3928 N N . ASN B 1 160 ? 105.644 30.050 106.731 1.00 27.43 159 ASN A N 1
ATOM 3929 C CA . ASN B 1 160 ? 104.913 29.896 105.486 1.00 29.32 159 ASN A CA 1
ATOM 3930 C C . ASN B 1 160 ? 105.862 29.766 104.298 1.00 32.55 159 ASN A C 1
ATOM 3931 O O . ASN B 1 160 ? 105.727 30.447 103.283 1.00 27.29 159 ASN A O 1
ATOM 3936 N N . GLY B 1 161 ? 106.842 28.879 104.435 1.00 28.95 160 GLY A N 1
ATOM 3937 C CA . GLY B 1 161 ? 107.768 28.673 103.339 1.00 28.16 160 GLY A CA 1
ATOM 3938 C C . GLY B 1 161 ? 108.408 27.311 103.469 1.00 32.13 160 GLY A C 1
ATOM 3939 O O . GLY B 1 161 ? 108.190 26.585 104.441 1.00 28.15 160 GLY A O 1
ATOM 3940 N N . GLN B 1 162 ? 109.220 26.969 102.481 1.00 26.60 161 GLN A N 1
ATOM 3941 C CA . GLN B 1 162 ? 109.912 25.694 102.555 1.00 29.08 161 GLN A CA 1
ATOM 3942 C C . GLN B 1 162 ? 111.286 25.831 101.922 1.00 31.26 161 GLN A C 1
ATOM 3943 O O . GLN B 1 162 ? 111.603 26.834 101.271 1.00 27.45 161 GLN A O 1
ATOM 3949 N N . PHE B 1 163 ? 112.104 24.804 102.134 1.00 25.15 162 PHE A N 1
ATOM 3950 C CA . PHE B 1 163 ? 113.472 24.801 101.649 1.00 27.53 162 PHE A CA 1
ATOM 3951 C C . PHE B 1 163 ? 113.890 23.368 101.358 1.00 28.67 162 PHE A C 1
ATOM 3952 O O . PHE B 1 163 ? 113.616 22.458 102.150 1.00 24.64 162 PHE A O 1
ATOM 3960 N N . VAL B 1 164 ? 114.571 23.174 100.230 1.00 28.95 163 VAL A N 1
ATOM 3961 C CA . VAL B 1 164 ? 114.917 21.842 99.743 1.00 30.73 163 VAL A CA 1
ATOM 3962 C C . VAL B 1 164 ? 116.433 21.731 99.659 1.00 33.59 163 VAL A C 1
ATOM 3963 O O . VAL B 1 164 ? 117.100 22.629 99.131 1.00 31.02 163 VAL A O 1
ATOM 3967 N N . ILE B 1 165 ? 116.971 20.628 100.174 1.00 25.32 164 ILE A N 1
ATOM 3968 C CA . ILE B 1 165 ? 118.389 20.310 100.078 1.00 26.97 164 ILE A CA 1
ATOM 3969 C C . ILE B 1 165 ? 118.519 19.034 99.255 1.00 34.64 164 ILE A C 1
ATOM 3970 O O . ILE B 1 165 ? 118.028 17.974 99.663 1.00 28.76 164 ILE A O 1
ATOM 3975 N N . THR B 1 166 ? 119.177 19.129 98.106 1.00 37.18 165 THR A N 1
ATOM 3976 C CA . THR B 1 166 ? 119.426 17.937 97.312 1.00 31.64 165 THR A CA 1
ATOM 3977 C C . THR B 1 166 ? 120.699 17.244 97.780 1.00 32.89 165 THR A C 1
ATOM 3978 O O . THR B 1 166 ? 121.545 17.850 98.444 1.00 31.20 165 THR A O 1
ATOM 3982 N N . PRO B 1 167 ? 120.867 15.965 97.449 1.00 35.43 166 PRO A N 1
ATOM 3983 C CA . PRO B 1 167 ? 122.140 15.299 97.785 1.00 33.57 166 PRO A CA 1
ATOM 3984 C C . PRO B 1 167 ? 123.366 16.035 97.264 1.00 31.91 166 PRO A C 1
ATOM 3985 O O . PRO B 1 167 ? 124.391 16.081 97.956 1.00 34.45 166 PRO A O 1
ATOM 3989 N N . ALA B 1 168 ? 123.284 16.634 96.069 1.00 29.75 167 ALA A N 1
ATOM 3990 C CA . ALA B 1 168 ? 124.419 17.380 95.531 1.00 29.43 167 ALA A CA 1
ATOM 3991 C C . ALA B 1 168 ? 124.773 18.595 96.386 1.00 32.29 167 ALA A C 1
ATOM 3992 O O . ALA B 1 168 ? 125.936 19.020 96.403 1.00 34.52 167 ALA A O 1
ATOM 3994 N N . GLU B 1 169 ? 123.795 19.177 97.076 1.00 35.41 168 GLU A N 1
ATOM 3995 C CA . GLU B 1 169 ? 124.019 20.390 97.855 1.00 29.06 168 GLU A CA 1
ATOM 3996 C C . GLU B 1 169 ? 124.439 20.114 99.295 1.00 30.74 168 GLU A C 1
ATOM 3997 O O . GLU B 1 169 ? 124.792 21.058 100.011 1.00 29.35 168 GLU A O 1
ATOM 4003 N N . VAL B 1 170 ? 124.403 18.860 99.745 1.00 25.75 169 VAL A N 1
ATOM 4004 C CA . VAL B 1 170 ? 124.666 18.582 101.159 1.00 26.64 169 VAL A CA 1
ATOM 4005 C C . VAL B 1 170 ? 126.071 18.997 101.582 1.00 26.62 169 VAL A C 1
ATOM 4006 O O . VAL B 1 170 ? 126.207 19.641 102.632 1.00 29.37 169 VAL A O 1
ATOM 4010 N N . PRO B 1 171 ? 127.139 18.683 100.838 1.00 28.28 170 PRO A N 1
ATOM 4011 C CA . PRO B 1 171 ? 128.478 19.078 101.319 1.00 28.33 170 PRO A CA 1
ATOM 4012 C C . PRO B 1 171 ? 128.626 20.575 101.549 1.00 30.13 170 PRO A C 1
ATOM 4013 O O . PRO B 1 171 ? 129.098 20.993 102.618 1.00 29.67 170 PRO A O 1
ATOM 4017 N N . ALA B 1 172 ? 128.231 21.394 100.571 1.00 27.03 171 ALA A N 1
ATOM 4018 C CA . ALA B 1 172 ? 128.290 22.843 100.759 1.00 26.41 171 ALA A CA 1
ATOM 4019 C C . ALA B 1 172 ? 127.424 23.278 101.929 1.00 29.72 171 ALA A C 1
ATOM 4020 O O . ALA B 1 172 ? 127.809 24.171 102.699 1.00 31.16 171 ALA A O 1
ATOM 4022 N N . PHE B 1 173 ? 126.245 22.664 102.075 1.00 27.53 172 PHE A N 1
ATOM 4023 C CA . PHE B 1 173 ? 125.351 23.043 103.160 1.00 26.59 172 PHE A CA 1
ATOM 4024 C C . PHE B 1 173 ? 125.978 22.742 104.513 1.00 31.47 172 PHE A C 1
ATOM 4025 O O . PHE B 1 173 ? 125.832 23.521 105.459 1.00 30.21 172 PHE A O 1
ATOM 4033 N N . LEU B 1 174 ? 126.683 21.615 104.621 1.00 25.47 173 LEU A N 1
ATOM 4034 C CA . LEU B 1 174 ? 127.273 21.223 105.899 1.00 26.22 173 LEU A CA 1
ATOM 4035 C C . LEU B 1 174 ? 128.455 22.103 106.293 1.00 26.56 173 LEU A C 1
ATOM 4036 O O . LEU B 1 174 ? 128.703 22.294 107.484 1.00 26.30 173 LEU A O 1
ATOM 4041 N N . GLN B 1 175 ? 129.207 22.615 105.317 1.00 25.94 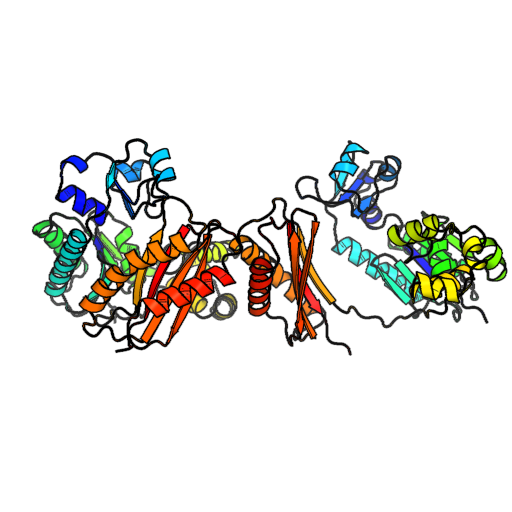174 GLN A N 1
ATOM 4042 C CA . GLN B 1 175 ? 130.532 23.159 105.612 1.00 33.83 174 GLN A CA 1
ATOM 4043 C C . GLN B 1 175 ? 130.495 24.221 106.709 1.00 31.89 174 GLN A C 1
ATOM 4044 O O . GLN B 1 175 ? 131.367 24.243 107.586 1.00 29.51 174 GLN A O 1
ATOM 4050 N N . THR B 1 176 ? 129.502 25.112 106.680 1.00 28.74 175 THR A N 1
ATOM 4051 C CA . THR B 1 176 ? 129.420 26.171 107.685 1.00 30.77 175 THR A CA 1
ATOM 4052 C C . THR B 1 176 ? 128.166 26.039 108.544 1.00 31.05 175 THR A C 1
ATOM 4053 O O . THR B 1 176 ? 127.774 26.993 109.231 1.00 29.56 175 THR A O 1
ATOM 4057 N N . LEU B 1 177 ? 127.564 24.859 108.561 1.00 24.51 176 LEU A N 1
ATOM 4058 C CA . LEU B 1 177 ? 126.367 24.642 109.356 1.00 24.93 176 LEU A CA 1
ATOM 4059 C C . LEU B 1 177 ? 126.754 24.621 110.828 1.00 26.22 176 LEU A C 1
ATOM 4060 O O . LEU B 1 177 ? 127.580 23.796 111.233 1.00 24.87 176 LEU A O 1
ATOM 4065 N N . PRO B 1 178 ? 126.227 25.519 111.647 1.00 25.41 177 PRO A N 1
ATOM 4066 C CA . PRO B 1 178 ? 126.566 25.488 113.075 1.00 22.81 177 PRO A CA 1
ATOM 4067 C C . PRO B 1 178 ? 126.086 24.189 113.708 1.00 26.29 177 PRO A C 1
ATOM 4068 O O . PRO B 1 178 ? 124.962 23.738 113.465 1.00 23.22 177 PRO A O 1
ATOM 4072 N N . LEU B 1 179 ? 126.958 23.587 114.522 1.00 27.20 178 LEU A N 1
ATOM 4073 C CA . LEU B 1 179 ? 126.603 22.341 115.198 1.00 31.18 178 LEU A CA 1
ATOM 4074 C C . LEU B 1 179 ? 125.336 22.502 116.027 1.00 28.40 178 LEU A C 1
ATOM 4075 O O . LEU B 1 179 ? 124.515 21.584 116.096 1.00 23.23 178 LEU A O 1
ATOM 4080 N N . ALA B 1 180 ? 125.148 23.676 116.645 1.00 23.13 179 ALA A N 1
ATOM 4081 C CA . ALA B 1 180 ? 123.967 23.906 117.470 1.00 26.86 179 ALA A CA 1
ATOM 4082 C C . ALA B 1 180 ? 122.669 23.790 116.681 1.00 27.63 179 ALA A C 1
ATOM 4083 O O . ALA B 1 180 ? 121.607 23.618 117.286 1.00 28.02 179 ALA A O 1
ATOM 4085 N N . LYS B 1 181 ? 122.722 23.863 115.348 1.00 24.44 180 LYS A N 1
ATOM 4086 C CA . LYS B 1 181 ? 121.515 23.675 114.554 1.00 24.34 180 LYS A CA 1
ATOM 4087 C C . LYS B 1 181 ? 121.079 22.223 114.491 1.00 30.09 180 LYS A C 1
ATOM 4088 O O . LYS B 1 181 ? 119.918 21.959 114.156 1.00 27.64 180 LYS A O 1
ATOM 4094 N N . ILE B 1 182 ? 121.977 21.289 114.790 1.00 25.89 181 ILE A N 1
ATOM 4095 C CA . ILE B 1 182 ? 121.649 19.866 114.741 1.00 29.12 181 ILE A CA 1
ATOM 4096 C C . ILE B 1 182 ? 120.714 19.550 115.899 1.00 28.42 181 ILE A C 1
ATOM 4097 O O . ILE B 1 182 ? 121.054 19.830 117.058 1.00 25.29 181 ILE A O 1
ATOM 4102 N N . PRO B 1 183 ? 119.535 18.987 115.642 1.00 25.63 182 PRO A N 1
ATOM 4103 C CA . PRO B 1 183 ? 118.661 18.602 116.751 1.00 25.97 182 PRO A CA 1
ATOM 4104 C C . PRO B 1 183 ? 119.391 17.619 117.649 1.00 30.11 182 PRO A C 1
ATOM 4105 O O . PRO B 1 183 ? 119.995 16.653 117.174 1.00 32.48 182 PRO A O 1
ATOM 4109 N N . GLY B 1 184 ? 119.357 17.889 118.946 1.00 26.26 183 GLY A N 1
ATOM 4110 C CA . GLY B 1 184 ? 120.061 17.098 119.925 1.00 28.36 183 GLY A CA 1
ATOM 4111 C C . GLY B 1 184 ? 121.377 17.689 120.367 1.00 29.07 183 GLY A C 1
ATOM 4112 O O . GLY B 1 184 ? 121.919 17.259 121.392 1.00 30.90 183 GLY A O 1
ATOM 4113 N N . VAL B 1 185 ? 121.906 18.654 119.619 1.00 25.51 184 VAL A N 1
ATOM 4114 C CA . VAL B 1 185 ? 123.027 19.467 120.070 1.00 28.40 184 VAL A CA 1
ATOM 4115 C C . VAL B 1 185 ? 122.430 20.706 120.732 1.00 25.11 184 VAL A C 1
ATOM 4116 O O . VAL B 1 185 ? 122.030 21.658 120.059 1.00 26.98 184 VAL A O 1
ATOM 4120 N N . GLY B 1 186 ? 122.341 20.685 122.060 1.00 24.96 185 GLY A N 1
ATOM 4121 C CA . GLY B 1 186 ? 121.782 21.782 122.816 1.00 25.03 185 GLY A CA 1
ATOM 4122 C C . GLY B 1 186 ? 122.839 22.724 123.355 1.00 29.59 185 GLY A C 1
ATOM 4123 O O . GLY B 1 186 ? 123.999 22.713 122.928 1.00 27.55 185 GLY A O 1
ATOM 4124 N N . LYS B 1 187 ? 122.433 23.528 124.347 1.00 27.20 186 LYS A N 1
ATOM 4125 C CA . LYS B 1 187 ? 123.295 24.590 124.859 1.00 36.96 186 LYS A CA 1
ATOM 4126 C C . LYS B 1 187 ? 124.548 24.026 125.519 1.00 31.80 186 LYS A C 1
ATOM 4127 O O . LYS B 1 187 ? 125.650 24.548 125.312 1.00 34.29 186 LYS A O 1
ATOM 4133 N N . VAL B 1 188 ? 124.403 22.962 126.314 1.00 29.84 187 VAL A N 1
ATOM 4134 C CA . VAL B 1 188 ? 125.556 22.403 127.018 1.00 33.17 187 VAL A CA 1
ATOM 4135 C C . VAL B 1 188 ? 126.541 21.794 126.024 1.00 33.88 187 VAL A C 1
ATOM 4136 O O . VAL B 1 188 ? 127.749 22.057 126.077 1.00 30.47 187 VAL A O 1
ATOM 4140 N N . SER B 1 189 ? 126.033 20.990 125.083 1.00 25.12 188 SER A N 1
ATOM 4141 C CA . SER B 1 189 ? 126.904 20.370 124.089 1.00 27.32 188 SER A CA 1
ATOM 4142 C C . SER B 1 189 ? 127.558 21.414 123.194 1.00 29.21 188 SER A C 1
ATOM 4143 O O . SER B 1 189 ? 128.762 21.337 122.922 1.00 29.89 188 SER A O 1
ATOM 4146 N N . ALA B 1 190 ? 126.780 22.390 122.713 1.00 27.78 189 ALA A N 1
ATOM 4147 C CA . ALA B 1 190 ? 127.343 23.412 121.832 1.00 29.05 189 ALA A CA 1
ATOM 4148 C C . ALA B 1 190 ? 128.475 24.167 122.517 1.00 33.55 189 ALA A C 1
ATOM 4149 O O . ALA B 1 190 ? 129.485 24.501 121.883 1.00 29.26 189 ALA A O 1
ATOM 4151 N N . ALA B 1 191 ? 128.333 24.433 123.816 1.00 32.66 190 ALA A N 1
ATOM 4152 C CA . ALA B 1 191 ? 129.374 25.175 124.519 1.00 34.72 190 ALA A CA 1
ATOM 4153 C C . ALA B 1 191 ? 130.612 24.314 124.735 1.00 32.71 190 ALA A C 1
ATOM 4154 O O . ALA B 1 191 ? 131.743 24.801 124.616 1.00 31.05 190 ALA A O 1
ATOM 4156 N N . LYS B 1 192 ? 130.423 23.029 125.049 1.00 32.49 191 LYS A N 1
ATOM 4157 C CA . LYS B 1 192 ? 131.560 22.122 125.176 1.00 30.96 191 LYS A CA 1
ATOM 4158 C C . LYS B 1 192 ? 132.315 22.009 123.856 1.00 30.92 191 LYS A C 1
ATOM 4159 O O . LYS B 1 192 ? 133.551 21.966 123.834 1.00 34.61 191 LYS A O 1
ATOM 4165 N N . LEU B 1 193 ? 131.584 21.963 122.745 1.00 26.91 192 LEU A N 1
ATOM 4166 C CA . LEU B 1 193 ? 132.215 21.912 121.430 1.00 26.29 192 LEU A CA 1
ATOM 4167 C C . LEU B 1 193 ? 132.969 23.202 121.139 1.00 26.73 192 LEU A C 1
ATOM 4168 O O . LEU B 1 193 ? 134.125 23.178 120.697 1.00 30.40 192 LEU A O 1
ATOM 4173 N N . GLU B 1 194 ? 132.323 24.342 121.404 1.00 27.37 193 GLU A N 1
ATOM 4174 C CA . GLU B 1 194 ? 132.951 25.648 121.225 1.00 28.76 193 GLU A CA 1
ATOM 4175 C C . GLU B 1 194 ? 134.221 25.772 122.060 1.00 33.35 193 GLU A C 1
ATOM 4176 O O . GLU B 1 194 ? 135.227 26.324 121.596 1.00 37.52 193 GLU A O 1
ATOM 4182 N N . ALA B 1 195 ? 134.198 25.252 123.292 1.00 42.27 194 ALA A N 1
ATOM 4183 C CA . ALA B 1 195 ? 135.372 25.336 124.162 1.00 45.45 194 ALA A CA 1
ATOM 4184 C C . ALA B 1 195 ? 136.572 24.607 123.574 1.00 41.73 194 ALA A C 1
ATOM 4185 O O . ALA B 1 195 ? 137.717 24.956 123.882 1.00 38.70 194 ALA A O 1
ATOM 4187 N N . MET B 1 196 ? 136.344 23.597 122.735 1.00 36.57 195 MET A N 1
ATOM 4188 C CA . MET B 1 196 ? 137.443 22.909 122.077 1.00 40.74 195 MET A CA 1
ATOM 4189 C C . MET B 1 196 ? 137.583 23.315 120.613 1.00 35.73 195 MET A C 1
ATOM 4190 O O . MET B 1 196 ? 138.192 22.586 119.828 1.00 38.60 195 MET A O 1
ATOM 4195 N N . GLY B 1 197 ? 137.052 24.476 120.241 1.00 32.85 196 GLY A N 1
ATOM 4196 C CA . GLY B 1 197 ? 137.260 25.010 118.910 1.00 32.48 196 GLY A CA 1
ATOM 4197 C C . GLY B 1 197 ? 136.390 24.430 117.818 1.00 38.45 196 GLY A C 1
ATOM 4198 O O . GLY B 1 197 ? 136.744 24.543 116.640 1.00 36.52 196 GLY A O 1
ATOM 4199 N N . LEU B 1 198 ? 135.255 23.824 118.156 1.00 32.06 197 LEU A N 1
ATOM 4200 C CA . LEU B 1 198 ? 134.381 23.197 117.167 1.00 26.62 197 LEU A CA 1
ATOM 4201 C C . LEU B 1 198 ? 133.053 23.947 117.135 1.00 29.31 197 LEU A C 1
ATOM 4202 O O . LEU B 1 198 ? 132.277 23.889 118.094 1.00 31.14 197 LEU A O 1
ATOM 4207 N N . ARG B 1 199 ? 132.795 24.657 116.039 1.00 28.71 198 ARG A N 1
ATOM 4208 C CA . ARG B 1 199 ? 131.546 25.395 115.896 1.00 27.24 198 ARG A CA 1
ATOM 4209 C C . ARG B 1 199 ? 130.658 24.889 114.772 1.00 28.10 198 ARG A C 1
ATOM 4210 O O . ARG B 1 199 ? 129.432 24.981 114.883 1.00 25.73 198 ARG A O 1
ATOM 4218 N N . THR B 1 200 ? 131.234 24.385 113.690 1.00 24.58 199 THR A N 1
ATOM 4219 C CA . THR B 1 200 ? 130.480 24.023 112.502 1.00 29.10 199 THR A CA 1
ATOM 4220 C C . THR B 1 200 ? 130.694 22.556 112.179 1.00 24.89 199 THR A C 1
ATOM 4221 O O . THR B 1 200 ? 131.655 21.936 112.637 1.00 24.44 199 THR A O 1
ATOM 4225 N N . CYS B 1 201 ? 129.818 22.029 111.325 1.00 23.57 200 CYS A N 1
ATOM 4226 C CA . CYS B 1 201 ? 130.030 20.677 110.816 1.00 23.57 200 CYS A CA 1
ATOM 4227 C C . CYS B 1 201 ? 131.363 20.568 110.090 1.00 30.61 200 CYS A C 1
ATOM 4228 O O . CYS B 1 201 ? 132.028 19.529 110.152 1.00 26.31 200 CYS A O 1
ATOM 4231 N N . GLY B 1 202 ? 131.767 21.630 109.388 1.00 28.12 201 GLY A N 1
ATOM 4232 C CA . GLY B 1 202 ? 133.067 21.614 108.735 1.00 31.10 201 GLY A CA 1
ATOM 4233 C C . GLY B 1 202 ? 134.214 21.455 109.718 1.00 33.15 201 GLY A C 1
ATOM 4234 O O . GLY B 1 202 ? 135.203 20.776 109.427 1.00 32.06 201 GLY A O 1
ATOM 4235 N N . ASP B 1 203 ? 134.094 22.072 110.899 1.00 29.58 202 ASP A N 1
ATOM 4236 C CA . ASP B 1 203 ? 135.096 21.881 111.947 1.00 28.66 202 ASP A CA 1
ATOM 4237 C C . ASP B 1 203 ? 135.183 20.416 112.362 1.00 28.17 202 ASP A C 1
ATOM 4238 O O . ASP B 1 203 ? 136.278 19.855 112.481 1.00 32.50 202 ASP A O 1
ATOM 4243 N N . VAL B 1 204 ? 134.028 19.779 112.590 1.00 27.15 203 VAL A N 1
ATOM 4244 C CA . VAL B 1 204 ? 134.027 18.407 113.093 1.00 29.51 203 VAL A CA 1
ATOM 4245 C C . VAL B 1 204 ? 134.511 17.443 112.023 1.00 31.30 203 VAL A C 1
ATOM 4246 O O . VAL B 1 204 ? 135.104 16.403 112.336 1.00 29.25 203 VAL A O 1
ATOM 4250 N N . GLN B 1 205 ? 134.285 17.764 110.751 1.00 29.55 204 GLN A N 1
ATOM 4251 C CA . GLN B 1 205 ? 134.811 16.914 109.687 1.00 29.95 204 GLN A CA 1
ATOM 4252 C C . GLN B 1 205 ? 136.331 16.785 109.767 1.00 34.81 204 GLN A C 1
ATOM 4253 O O . GLN B 1 205 ? 136.895 15.786 109.309 1.00 36.20 204 GLN A O 1
ATOM 4259 N N . LYS B 1 206 ? 137.007 17.775 110.344 1.00 32.37 205 LYS A N 1
ATOM 4260 C CA . LYS B 1 206 ? 138.456 17.735 110.498 1.00 44.89 205 LYS A CA 1
ATOM 4261 C C . LYS B 1 206 ? 138.913 16.924 111.709 1.00 46.16 205 LYS A C 1
ATOM 4262 O O . LYS B 1 206 ? 140.123 16.842 111.952 1.00 44.18 205 LYS A O 1
ATOM 4268 N N . CYS B 1 207 ? 137.988 16.328 112.461 1.00 40.99 206 CYS A N 1
ATOM 4269 C CA . CYS B 1 207 ? 138.291 15.625 113.702 1.00 40.44 206 CYS A CA 1
ATOM 4270 C C . CYS B 1 207 ? 138.331 14.118 113.500 1.00 37.70 206 CYS A C 1
ATOM 4271 O O . CYS B 1 207 ? 137.623 13.560 112.658 1.00 46.20 206 CYS A O 1
ATOM 4274 N N . ASP B 1 208 ? 139.133 13.461 114.330 1.00 36.23 207 ASP A N 1
ATOM 4275 C CA . ASP B 1 208 ? 139.206 12.006 114.348 1.00 42.27 207 ASP A CA 1
ATOM 4276 C C . ASP B 1 208 ? 137.996 11.419 115.080 1.00 36.15 207 ASP A C 1
ATOM 4277 O O . ASP B 1 208 ? 137.609 11.896 116.148 1.00 33.72 207 ASP A O 1
ATOM 4282 N N . LEU B 1 209 ? 137.382 10.386 114.491 1.00 33.57 208 LEU A N 1
ATOM 4283 C CA . LEU B 1 209 ? 136.241 9.751 115.149 1.00 29.13 208 LEU A CA 1
ATOM 4284 C C . LEU B 1 209 ? 136.623 9.221 116.526 1.00 29.92 208 LEU A C 1
ATOM 4285 O O . LEU B 1 209 ? 135.836 9.315 117.479 1.00 29.53 208 LEU A O 1
ATOM 4290 N N . VAL B 1 210 ? 137.828 8.658 116.653 1.00 34.55 209 VAL A N 1
ATOM 4291 C CA . VAL B 1 210 ? 138.253 8.098 117.935 1.00 34.45 209 VAL A CA 1
ATOM 4292 C C . VAL B 1 210 ? 138.291 9.185 119.000 1.00 32.07 209 VAL A C 1
ATOM 4293 O O . VAL B 1 210 ? 137.854 8.971 120.137 1.00 33.56 209 VAL A O 1
ATOM 4297 N N . MET B 1 211 ? 138.781 10.377 118.641 1.00 31.93 210 MET A N 1
ATOM 4298 C CA . MET B 1 211 ? 138.793 11.484 119.594 1.00 35.86 210 MET A CA 1
ATOM 4299 C C . MET B 1 211 ? 137.381 11.837 120.038 1.00 37.72 210 MET A C 1
ATOM 4300 O O . MET B 1 211 ? 137.135 12.037 121.233 1.00 33.82 210 MET A O 1
ATOM 4305 N N . LEU B 1 212 ? 136.432 11.888 119.088 1.00 34.35 211 LEU A N 1
ATOM 4306 C CA . LEU B 1 212 ? 135.060 12.272 119.418 1.00 34.20 211 LEU A CA 1
ATOM 4307 C C . LEU B 1 212 ? 134.379 11.228 120.295 1.00 33.26 211 LEU A C 1
ATOM 4308 O O . LEU B 1 212 ? 133.651 11.581 121.232 1.00 34.56 211 LEU A O 1
ATOM 4313 N N . LEU B 1 213 ? 134.614 9.937 120.017 1.00 30.92 212 LEU A N 1
ATOM 4314 C CA . LEU B 1 213 ? 134.110 8.878 120.890 1.00 31.48 212 LEU A CA 1
ATOM 4315 C C . LEU B 1 213 ? 134.668 9.019 122.303 1.00 39.61 212 LEU A C 1
ATOM 4316 O O . LEU B 1 213 ? 133.940 8.855 123.289 1.00 38.10 212 LEU A O 1
ATOM 4321 N N . LYS B 1 214 ? 135.959 9.328 122.419 1.00 33.31 213 LYS A N 1
ATOM 4322 C CA . LYS B 1 214 ? 136.574 9.448 123.739 1.00 43.52 213 LYS A CA 1
ATOM 4323 C C . LYS B 1 214 ? 136.020 10.640 124.508 1.00 46.04 213 LYS A C 1
ATOM 4324 O O . LYS B 1 214 ? 135.748 10.541 125.711 1.00 49.90 213 LYS A O 1
ATOM 4330 N N . ARG B 1 215 ? 135.867 11.779 123.835 1.00 40.31 214 ARG A N 1
ATOM 4331 C CA . ARG B 1 215 ? 135.413 12.994 124.505 1.00 42.48 214 ARG A CA 1
ATOM 4332 C C . ARG B 1 215 ? 133.909 13.002 124.749 1.00 47.65 214 ARG A C 1
ATOM 4333 O O . ARG B 1 215 ? 133.454 13.589 125.738 1.00 46.61 214 ARG A O 1
ATOM 4341 N N . PHE B 1 216 ? 133.124 12.372 123.870 1.00 36.99 215 PHE A N 1
ATOM 4342 C CA . PHE B 1 216 ? 131.672 12.479 123.932 1.00 39.21 215 PHE A CA 1
ATOM 4343 C C . PHE B 1 216 ? 130.928 11.155 124.016 1.00 40.05 215 PHE A C 1
ATOM 4344 O O . PHE B 1 216 ? 129.703 11.178 124.175 1.00 37.90 215 PHE A O 1
ATOM 4352 N N . GLY B 1 217 ? 131.603 10.012 123.907 1.00 45.60 216 GLY A N 1
ATOM 4353 C CA . GLY B 1 217 ? 130.860 8.764 123.924 1.00 43.75 216 GLY A CA 1
ATOM 4354 C C . GLY B 1 217 ? 130.032 8.581 122.662 1.00 47.67 216 GLY A C 1
ATOM 4355 O O . GLY B 1 217 ? 130.412 9.017 121.568 1.00 40.46 216 GLY A O 1
ATOM 4356 N N . LYS B 1 218 ? 128.868 7.932 122.821 1.00 40.17 217 LYS A N 1
ATOM 4357 C CA . LYS B 1 218 ? 127.986 7.687 121.676 1.00 42.25 217 LYS A CA 1
ATOM 4358 C C . LYS B 1 218 ? 127.643 8.979 120.948 1.00 38.83 217 LYS A C 1
ATOM 4359 O O . LYS B 1 218 ? 127.570 9.008 119.712 1.00 38.68 217 LYS A O 1
ATOM 4365 N N . PHE B 1 219 ? 127.383 10.045 121.704 1.00 34.76 218 PHE A N 1
ATOM 4366 C CA . PHE B 1 219 ? 127.132 11.349 121.105 1.00 34.84 218 PHE A CA 1
ATOM 4367 C C . PHE B 1 219 ? 128.248 11.741 120.146 1.00 27.81 218 PHE A C 1
ATOM 4368 O O . PHE B 1 219 ? 128.000 12.418 119.143 1.00 28.29 218 PHE A O 1
ATOM 4376 N N . GLY B 1 220 ? 129.483 11.331 120.439 1.00 29.01 219 GLY A N 1
ATOM 4377 C CA . GLY B 1 220 ? 130.583 11.649 119.552 1.00 28.30 219 GLY A CA 1
ATOM 4378 C C . GLY B 1 220 ? 130.446 10.981 118.199 1.00 25.72 219 GLY A C 1
ATOM 4379 O O . GLY B 1 220 ? 130.853 11.551 117.185 1.00 27.54 219 GLY A O 1
ATOM 4380 N N . ARG B 1 221 ? 129.872 9.771 118.164 1.00 25.83 220 ARG A N 1
ATOM 4381 C CA . ARG B 1 221 ? 129.617 9.118 116.884 1.00 25.58 220 ARG A CA 1
ATOM 4382 C C . ARG B 1 221 ? 128.526 9.843 116.113 1.00 24.62 220 ARG A C 1
ATOM 4383 O O . ARG B 1 221 ? 128.632 10.019 114.894 1.00 24.38 220 ARG A O 1
ATOM 4391 N N . ILE B 1 222 ? 127.480 10.298 116.809 1.00 27.50 221 ILE A N 1
ATOM 4392 C CA . ILE B 1 222 ? 126.411 11.037 116.136 1.00 25.86 221 ILE A CA 1
ATOM 4393 C C . ILE B 1 222 ? 126.958 12.333 115.548 1.00 23.96 221 ILE A C 1
ATOM 4394 O O . ILE B 1 222 ? 126.688 12.666 114.391 1.00 24.07 221 ILE A O 1
ATOM 4399 N N . LEU B 1 223 ? 127.748 13.078 116.332 1.00 25.79 222 LEU A N 1
ATOM 4400 C CA . LEU B 1 223 ? 128.368 14.300 115.809 1.00 27.02 222 LEU A CA 1
ATOM 4401 C C . LEU B 1 223 ? 129.181 14.009 114.553 1.00 27.61 222 LEU A C 1
ATOM 4402 O O . LEU B 1 223 ? 129.090 14.738 113.555 1.00 25.33 222 LEU A O 1
ATOM 4407 N N . TRP B 1 224 ? 129.982 12.938 114.589 1.00 24.16 223 TRP A N 1
ATOM 4408 C CA . TRP B 1 224 ? 130.817 12.577 113.446 1.00 24.54 223 TRP A CA 1
ATOM 4409 C C . TRP B 1 224 ? 129.966 12.256 112.225 1.00 27.51 223 TRP A C 1
ATOM 4410 O O . TRP B 1 224 ? 130.268 12.700 111.111 1.00 26.33 223 TRP A O 1
ATOM 4421 N N . GLU B 1 225 ? 128.900 11.469 112.413 1.00 26.46 224 GLU A N 1
ATOM 4422 C CA . GLU B 1 225 ? 128.017 11.131 111.298 1.00 25.26 224 GLU A CA 1
ATOM 4423 C C . GLU B 1 225 ? 127.336 12.380 110.742 1.00 28.21 224 GLU A C 1
ATOM 4424 O O . GLU B 1 225 ? 127.458 12.701 109.550 1.00 27.37 224 GLU A O 1
ATOM 4430 N N . ARG B 1 226 ? 126.601 13.095 111.596 1.00 27.51 225 ARG A N 1
ATOM 4431 C CA . ARG B 1 226 ? 125.812 14.230 111.122 1.00 22.42 225 ARG A CA 1
ATOM 4432 C C . ARG B 1 226 ? 126.683 15.289 110.460 1.00 26.82 225 ARG A C 1
ATOM 4433 O O . ARG B 1 226 ? 126.232 15.969 109.532 1.00 29.25 225 ARG A O 1
ATOM 4441 N N . SER B 1 227 ? 127.922 15.464 110.929 1.00 24.96 226 SER A N 1
ATOM 4442 C CA . SER B 1 227 ? 128.772 16.501 110.344 1.00 26.46 226 SER A CA 1
ATOM 4443 C C . SER B 1 227 ? 129.142 16.178 108.908 1.00 32.46 226 SER A C 1
ATOM 4444 O O . SER B 1 227 ? 129.596 17.062 108.172 1.00 35.36 226 SER A O 1
ATOM 4447 N N . GLN B 1 228 ? 128.953 14.928 108.507 1.00 26.68 227 GLN A N 1
ATOM 4448 C CA . GLN B 1 228 ? 129.116 14.492 107.132 1.00 34.88 227 GLN A CA 1
ATOM 4449 C C . GLN B 1 228 ? 127.794 14.280 106.429 1.00 29.06 227 GLN A C 1
ATOM 4450 O O . GLN B 1 228 ? 127.783 13.832 105.280 1.00 33.44 227 GLN A O 1
ATOM 4456 N N . GLY B 1 229 ? 126.681 14.569 107.085 1.00 29.54 228 GLY A N 1
ATOM 4457 C CA . GLY B 1 229 ? 125.412 14.335 106.446 1.00 27.73 228 GLY A CA 1
ATOM 4458 C C . GLY B 1 229 ? 124.917 12.917 106.531 1.00 25.32 228 GLY A C 1
ATOM 4459 O O . GLY B 1 229 ? 123.925 12.590 105.877 1.00 29.29 228 GLY A O 1
ATOM 4460 N N . ILE B 1 230 ? 125.569 12.069 107.320 1.00 27.94 229 ILE A N 1
ATOM 4461 C CA . ILE B 1 230 ? 125.100 10.703 107.533 1.00 29.35 229 ILE A CA 1
ATOM 4462 C C . ILE B 1 230 ? 124.032 10.706 108.617 1.00 24.75 229 ILE A C 1
ATOM 4463 O O . ILE B 1 230 ? 124.231 11.257 109.706 1.00 23.58 229 ILE A O 1
ATOM 4468 N N . ASP B 1 231 ? 122.891 10.085 108.316 1.00 23.91 230 ASP A N 1
ATOM 4469 C CA . ASP B 1 231 ? 121.777 10.022 109.259 1.00 22.50 230 ASP A CA 1
ATOM 4470 C C . ASP B 1 231 ? 120.862 8.923 108.724 1.00 22.58 230 ASP A C 1
ATOM 4471 O O . ASP B 1 231 ? 119.962 9.190 107.931 1.00 25.27 230 ASP A O 1
ATOM 4476 N N . GLU B 1 232 ? 121.121 7.693 109.156 1.00 25.48 231 GLU A N 1
ATOM 4477 C CA . GLU B 1 232 ? 120.398 6.563 108.592 1.00 24.14 231 GLU A CA 1
ATOM 4478 C C . GLU B 1 232 ? 119.125 6.229 109.359 1.00 31.02 231 GLU A C 1
ATOM 4479 O O . GLU B 1 232 ? 118.510 5.187 109.101 1.00 35.47 231 GLU A O 1
ATOM 4485 N N . ARG B 1 233 ? 118.692 7.098 110.265 1.00 27.15 232 ARG A N 1
ATOM 4486 C CA . ARG B 1 233 ? 117.481 6.835 111.030 1.00 27.59 232 ARG A CA 1
ATOM 4487 C C . ARG B 1 233 ? 116.272 6.780 110.107 1.00 27.32 232 ARG A C 1
ATOM 4488 O O . ARG B 1 233 ? 116.003 7.720 109.356 1.00 27.64 232 ARG A O 1
ATOM 4496 N N . ASP B 1 234 ? 115.550 5.662 110.153 1.00 24.20 233 ASP A N 1
ATOM 4497 C CA . ASP B 1 234 ? 114.384 5.464 109.308 1.00 26.78 233 ASP A CA 1
ATOM 4498 C C . ASP B 1 234 ? 113.167 6.164 109.892 1.00 25.06 233 ASP A C 1
ATOM 4499 O O . ASP B 1 234 ? 112.966 6.173 111.112 1.00 28.58 233 ASP A O 1
ATOM 4504 N N . VAL B 1 235 ? 112.325 6.722 109.015 1.00 21.81 234 VAL A N 1
ATOM 4505 C CA . VAL B 1 235 ? 111.037 7.242 109.461 1.00 19.16 234 VAL A CA 1
ATOM 4506 C C . VAL B 1 235 ? 110.212 6.097 110.022 1.00 30.77 234 VAL A C 1
ATOM 4507 O O . VAL B 1 235 ? 110.019 5.068 109.361 1.00 29.17 234 VAL A O 1
ATOM 4511 N N . ASN B 1 236 ? 109.728 6.259 111.253 1.00 24.64 235 ASN A N 1
ATOM 4512 C CA . ASN B 1 236 ? 109.091 5.164 111.994 1.00 28.08 235 ASN A CA 1
ATOM 4513 C C . ASN B 1 236 ? 107.670 5.580 112.344 1.00 28.95 235 ASN A C 1
ATOM 4514 O O . ASN B 1 236 ? 107.463 6.474 113.173 1.00 28.41 235 ASN A O 1
ATOM 4519 N N . SER B 1 237 ? 106.687 4.935 111.722 1.00 24.12 236 SER A N 1
ATOM 4520 C CA . SER B 1 237 ? 105.293 5.276 111.960 1.00 22.74 236 SER A CA 1
ATOM 4521 C C . SER B 1 237 ? 104.674 4.478 113.102 1.00 28.11 236 SER A C 1
ATOM 4522 O O . SER B 1 237 ? 103.462 4.575 113.311 1.00 30.37 236 SER A O 1
ATOM 4525 N N . GLU B 1 238 ? 105.471 3.705 113.843 1.00 30.55 237 GLU A N 1
ATOM 4526 C CA . GLU B 1 238 ? 104.945 2.779 114.844 1.00 30.89 237 GLU A CA 1
ATOM 4527 C C . GLU B 1 238 ? 105.406 3.112 116.263 1.00 36.34 237 GLU A C 1
ATOM 4528 O O . GLU B 1 238 ? 105.362 2.244 117.140 1.00 29.85 237 GLU A O 1
ATOM 4534 N N . ARG B 1 239 ? 105.838 4.347 116.526 1.00 27.49 238 ARG A N 1
ATOM 4535 C CA . ARG B 1 239 ? 106.278 4.682 117.879 1.00 28.67 238 ARG A CA 1
ATOM 4536 C C . ARG B 1 239 ? 105.086 4.822 118.823 1.00 30.03 238 ARG A C 1
ATOM 4537 O O . ARG B 1 239 ? 104.023 5.315 118.438 1.00 29.34 238 ARG A O 1
ATOM 4545 N N . LEU B 1 240 ? 105.266 4.379 120.072 1.00 30.13 239 LEU A N 1
ATOM 4546 C CA . LEU B 1 240 ? 104.235 4.494 121.096 1.00 31.37 239 LEU A CA 1
ATOM 4547 C C . LEU B 1 240 ? 104.801 5.204 122.320 1.00 30.96 239 LEU A C 1
ATOM 4548 O O . LEU B 1 240 ? 105.979 5.049 122.654 1.00 28.24 239 LEU A O 1
ATOM 4553 N N . ARG B 1 241 ? 103.954 5.979 122.986 1.00 32.98 240 ARG A N 1
ATOM 4554 C CA . ARG B 1 241 ? 104.345 6.617 124.237 1.00 30.63 240 ARG A CA 1
ATOM 4555 C C . ARG B 1 241 ? 104.787 5.570 125.262 1.00 28.58 240 ARG A C 1
ATOM 4556 O O . ARG B 1 241 ? 104.212 4.482 125.350 1.00 34.42 240 ARG A O 1
ATOM 4564 N N . LYS B 1 242 ? 105.825 5.899 126.039 1.00 34.37 241 LYS A N 1
ATOM 4565 C CA . LYS B 1 242 ? 106.408 4.980 127.007 1.00 33.36 241 LYS A CA 1
ATOM 4566 C C . LYS B 1 242 ? 106.186 5.380 128.457 1.00 31.85 241 LYS A C 1
ATOM 4567 O O . LYS B 1 242 ? 106.520 4.599 129.352 1.00 31.66 241 LYS A O 1
ATOM 4573 N N . SER B 1 243 ? 105.661 6.574 128.714 1.00 30.92 242 SER A N 1
ATOM 4574 C CA . SER B 1 243 ? 105.495 7.065 130.068 1.00 29.58 242 SER A CA 1
ATOM 4575 C C . SER B 1 243 ? 104.315 8.024 130.093 1.00 29.42 242 SER A C 1
ATOM 4576 O O . SER B 1 243 ? 103.872 8.523 129.057 1.00 30.10 242 SER A O 1
ATOM 4579 N N . VAL B 1 244 ? 103.788 8.246 131.291 1.00 28.69 243 VAL A N 1
ATOM 4580 C CA . VAL B 1 244 ? 102.702 9.196 131.524 1.00 33.81 243 VAL A CA 1
ATOM 4581 C C . VAL B 1 244 ? 102.975 9.858 132.860 1.00 29.06 243 VAL A C 1
ATOM 4582 O O . VAL B 1 244 ? 103.196 9.169 133.863 1.00 27.83 243 VAL A O 1
ATOM 4586 N N . GLY B 1 245 ? 102.959 11.189 132.877 1.00 26.57 244 GLY A N 1
ATOM 4587 C CA . GLY B 1 245 ? 103.204 11.926 134.097 1.00 25.46 244 GLY A CA 1
ATOM 4588 C C . GLY B 1 245 ? 102.217 13.067 134.244 1.00 25.54 244 GLY A C 1
ATOM 4589 O O . GLY B 1 245 ? 101.635 13.549 133.270 1.00 28.04 244 GLY A O 1
ATOM 4590 N N . VAL B 1 246 ? 102.027 13.482 135.489 1.00 26.33 245 VAL A N 1
ATOM 4591 C CA . VAL B 1 246 ? 101.258 14.681 135.814 1.00 26.89 245 VAL A CA 1
ATOM 4592 C C . VAL B 1 246 ? 102.024 15.405 136.912 1.00 23.91 245 VAL A C 1
ATOM 4593 O O . VAL B 1 246 ? 102.408 14.788 137.913 1.00 27.96 245 VAL A O 1
ATOM 4597 N N . GLU B 1 247 ? 102.285 16.697 136.715 1.00 23.65 246 GLU A N 1
ATOM 4598 C CA . GLU B 1 247 ? 103.004 17.465 137.731 1.00 22.84 246 GLU A CA 1
ATOM 4599 C C . GLU B 1 247 ? 102.507 18.903 137.753 1.00 23.40 246 GLU A C 1
ATOM 4600 O O . GLU B 1 247 ? 102.067 19.438 136.730 1.00 23.74 246 GLU A O 1
ATOM 4606 N N . ARG B 1 248 ? 102.620 19.537 138.920 1.00 24.44 247 ARG A N 1
ATOM 4607 C CA . ARG B 1 248 ? 102.227 20.932 139.096 1.00 25.78 247 ARG A CA 1
ATOM 4608 C C . ARG B 1 248 ? 103.263 21.711 139.892 1.00 22.70 247 ARG A C 1
ATOM 4609 O O . ARG B 1 248 ? 103.727 21.254 140.941 1.00 23.25 247 ARG A O 1
ATOM 4617 N N . THR B 1 249 ? 103.558 22.921 139.421 1.00 22.75 248 THR A N 1
ATOM 4618 C CA . THR B 1 249 ? 104.370 23.887 140.157 1.00 22.52 248 THR A CA 1
ATOM 4619 C C . THR B 1 249 ? 103.436 24.826 140.913 1.00 28.38 248 THR A C 1
ATOM 4620 O O . THR B 1 249 ? 102.540 25.430 140.312 1.00 26.43 248 THR A O 1
ATOM 4624 N N . MET B 1 250 ? 103.637 24.933 142.228 1.00 26.88 249 MET A N 1
ATOM 4625 C CA . MET B 1 250 ? 102.791 25.771 143.070 1.00 32.45 249 MET A CA 1
ATOM 4626 C C . MET B 1 250 ? 103.253 27.227 143.040 1.00 27.92 249 MET A C 1
ATOM 4627 O O . MET B 1 250 ? 104.418 27.538 142.776 1.00 24.90 249 MET A O 1
ATOM 4632 N N . ALA B 1 251 ? 102.319 28.128 143.351 1.00 31.38 250 ALA A N 1
ATOM 4633 C CA . ALA B 1 251 ? 102.662 29.549 143.371 1.00 31.52 250 ALA A CA 1
ATOM 4634 C C . ALA B 1 251 ? 103.503 29.920 144.591 1.00 33.53 250 ALA A C 1
ATOM 4635 O O . ALA B 1 251 ? 104.283 30.879 144.534 1.00 29.00 250 ALA A O 1
ATOM 4637 N N . GLU B 1 252 ? 103.365 29.181 145.692 1.00 27.38 251 GLU A N 1
ATOM 4638 C CA . GLU B 1 252 ? 104.202 29.329 146.877 1.00 30.68 251 GLU A CA 1
ATOM 4639 C C . GLU B 1 252 ? 104.854 27.989 147.160 1.00 25.93 251 GLU A C 1
ATOM 4640 O O . GLU B 1 252 ? 104.212 26.949 147.004 1.00 28.21 251 GLU A O 1
ATOM 4646 N N . ASP B 1 253 ? 106.115 28.008 147.595 1.00 24.14 252 ASP A N 1
ATOM 4647 C CA . ASP B 1 253 ? 106.740 26.756 148.021 1.00 26.39 252 ASP A CA 1
ATOM 4648 C C . ASP B 1 253 ? 105.974 26.174 149.201 1.00 26.05 252 ASP A C 1
ATOM 4649 O O . ASP B 1 253 ? 105.462 26.907 150.048 1.00 24.53 252 ASP A O 1
ATOM 4654 N N . ILE B 1 254 ? 105.891 24.856 149.259 1.00 26.73 253 ILE A N 1
ATOM 4655 C CA . ILE B 1 254 ? 105.266 24.195 150.396 1.00 23.40 253 ILE A CA 1
ATOM 4656 C C . ILE B 1 254 ? 106.351 23.692 151.329 1.00 24.25 253 ILE A C 1
ATOM 4657 O O . ILE B 1 254 ? 107.469 23.377 150.907 1.00 26.61 253 ILE A O 1
ATOM 4662 N N . HIS B 1 255 ? 106.015 23.630 152.622 1.00 23.31 254 HIS A N 1
ATOM 4663 C CA . HIS B 1 255 ? 106.955 23.230 153.652 1.00 24.07 254 HIS A CA 1
ATOM 4664 C C . HIS B 1 255 ? 106.403 22.175 154.597 1.00 23.60 254 HIS A C 1
ATOM 4665 O O . HIS B 1 255 ? 107.085 21.824 155.564 1.00 23.80 254 HIS A O 1
ATOM 4672 N N . HIS B 1 256 ? 105.200 21.660 154.356 1.00 24.66 255 HIS A N 1
ATOM 4673 C CA . HIS B 1 256 ? 104.580 20.701 155.258 1.00 24.28 255 HIS A CA 1
ATOM 4674 C C . HIS B 1 256 ? 104.202 19.451 154.477 1.00 25.63 255 HIS A C 1
ATOM 4675 O O . HIS B 1 256 ? 103.671 19.541 153.364 1.00 24.94 255 HIS A O 1
ATOM 4682 N N . TRP B 1 257 ? 104.493 18.285 155.064 1.00 26.21 256 TRP A N 1
ATOM 4683 C CA . TRP B 1 257 ? 104.129 17.026 154.423 1.00 23.84 256 TRP A CA 1
ATOM 4684 C C . TRP B 1 257 ? 102.646 16.991 154.074 1.00 24.27 256 TRP A C 1
ATOM 4685 O O . TRP B 1 257 ? 102.265 16.493 153.009 1.00 26.03 256 TRP A O 1
ATOM 4696 N N . SER B 1 258 ? 101.794 17.531 154.949 1.00 25.24 257 SER A N 1
ATOM 4697 C CA . SER B 1 258 ? 100.353 17.471 154.685 1.00 26.10 257 SER A CA 1
ATOM 4698 C C . SER B 1 258 ? 99.996 18.169 153.374 1.00 26.89 257 SER A C 1
ATOM 4699 O O . SER B 1 258 ? 99.064 17.748 152.680 1.00 29.00 257 SER A O 1
ATOM 4702 N N . GLU B 1 259 ? 100.737 19.225 153.017 1.00 27.15 258 GLU A N 1
ATOM 4703 C CA . GLU B 1 259 ? 100.488 19.934 151.765 1.00 28.14 258 GLU A CA 1
ATOM 4704 C C . GLU B 1 259 ? 100.903 19.091 150.575 1.00 28.96 258 GLU A C 1
ATOM 4705 O O . GLU B 1 259 ? 100.239 19.092 149.534 1.00 25.51 258 GLU A O 1
ATOM 4711 N N . CYS B 1 260 ? 102.016 18.374 150.710 1.00 23.93 259 CYS A N 1
ATOM 4712 C CA . CYS B 1 260 ? 102.455 17.482 149.648 1.00 24.39 259 CYS A CA 1
ATOM 4713 C C . CYS B 1 260 ? 101.418 16.391 149.413 1.00 23.99 259 CYS A C 1
ATOM 4714 O O . CYS B 1 260 ? 101.021 16.125 148.273 1.00 25.20 259 CYS A O 1
ATOM 4717 N N . GLU B 1 261 ? 100.963 15.757 150.499 1.00 24.10 260 GLU A N 1
ATOM 4718 C CA . GLU B 1 261 ? 99.971 14.695 150.386 1.00 27.60 260 GLU A CA 1
ATOM 4719 C C . GLU B 1 261 ? 98.705 15.221 149.726 1.00 25.99 260 GLU A C 1
ATOM 4720 O O . GLU B 1 261 ? 98.112 14.554 148.872 1.00 29.74 260 GLU A O 1
ATOM 4726 N N . ALA B 1 262 ? 98.299 16.438 150.080 1.00 26.95 261 ALA A N 1
ATOM 4727 C CA . ALA B 1 262 ? 97.067 16.991 149.517 1.00 28.12 261 ALA A CA 1
ATOM 4728 C C . ALA B 1 262 ? 97.212 17.255 148.022 1.00 32.32 261 ALA A C 1
ATOM 4729 O O . ALA B 1 262 ? 96.257 17.070 147.260 1.00 31.29 261 ALA A O 1
ATOM 4731 N N . ILE B 1 263 ? 98.402 17.681 147.581 1.00 30.36 262 ILE A N 1
ATOM 4732 C CA . ILE B 1 263 ? 98.631 17.870 146.151 1.00 25.97 262 ILE A CA 1
ATOM 4733 C C . ILE B 1 263 ? 98.605 16.532 145.425 1.00 29.04 262 ILE A C 1
ATOM 4734 O O . ILE B 1 263 ? 98.036 16.417 144.332 1.00 30.30 262 ILE A O 1
ATOM 4739 N N . ILE B 1 264 ? 99.195 15.494 146.024 1.00 25.45 263 ILE A N 1
ATOM 4740 C CA . ILE B 1 264 ? 99.156 14.169 145.406 1.00 24.79 263 ILE A CA 1
ATOM 4741 C C . ILE B 1 264 ? 97.719 13.707 145.231 1.00 28.00 263 ILE A C 1
ATOM 4742 O O . ILE B 1 264 ? 97.365 13.107 144.209 1.00 29.20 263 ILE A O 1
ATOM 4747 N N . GLU B 1 265 ? 96.867 13.982 146.225 1.00 29.55 264 GLU A N 1
ATOM 4748 C CA . GLU B 1 265 ? 95.461 13.594 146.128 1.00 30.29 264 GLU A CA 1
ATOM 4749 C C . GLU B 1 265 ? 94.775 14.280 144.961 1.00 32.43 264 GLU A C 1
ATOM 4750 O O . GLU B 1 265 ? 93.846 13.716 144.369 1.00 34.64 264 GLU A O 1
ATOM 4756 N N . ARG B 1 266 ? 95.200 15.499 144.632 1.00 32.19 265 ARG A N 1
ATOM 4757 C CA . ARG B 1 266 ? 94.638 16.210 143.493 1.00 37.61 265 ARG A CA 1
ATOM 4758 C C . ARG B 1 266 ? 95.250 15.752 142.178 1.00 42.17 265 ARG A C 1
ATOM 4759 O O . ARG B 1 266 ? 94.565 15.760 141.149 1.00 40.96 265 ARG A O 1
ATOM 4767 N N . LEU B 1 267 ? 96.520 15.344 142.184 1.00 27.06 266 LEU A N 1
ATOM 4768 C CA . LEU B 1 267 ? 97.151 14.889 140.947 1.00 26.70 266 LEU A CA 1
ATOM 4769 C C . LEU B 1 267 ? 96.717 13.481 140.551 1.00 33.63 266 LEU A C 1
ATOM 4770 O O . LEU B 1 267 ? 96.630 13.179 139.355 1.00 29.58 266 LEU A O 1
ATOM 4775 N N . TYR B 1 268 ? 96.469 12.606 141.521 1.00 28.52 267 TYR A N 1
ATOM 4776 C CA . TYR B 1 268 ? 96.243 11.202 141.191 1.00 33.63 267 TYR A CA 1
ATOM 4777 C C . TYR B 1 268 ? 95.062 10.987 140.253 1.00 34.46 267 TYR A C 1
ATOM 4778 O O . TYR B 1 268 ? 95.210 10.221 139.284 1.00 39.34 267 TYR A O 1
ATOM 4787 N N . PRO B 1 269 ? 93.885 11.590 140.470 1.00 39.38 268 PRO A N 1
ATOM 4788 C CA . PRO B 1 269 ? 92.766 11.319 139.549 1.00 47.43 268 PRO A CA 1
ATOM 4789 C C . PRO B 1 269 ? 93.102 11.652 138.112 1.00 41.31 268 PRO A C 1
ATOM 4790 O O . PRO B 1 269 ? 92.698 10.925 137.197 1.00 38.10 268 PRO A O 1
ATOM 4794 N N . GLU B 1 270 ? 93.859 12.728 137.897 1.00 37.21 269 GLU A N 1
ATOM 4795 C CA . GLU B 1 270 ? 94.223 13.123 136.541 1.00 35.83 269 GLU A CA 1
ATOM 4796 C C . GLU B 1 270 ? 95.173 12.111 135.904 1.00 33.79 269 GLU A C 1
ATOM 4797 O O . GLU B 1 270 ? 95.034 11.785 134.720 1.00 34.56 269 GLU A O 1
ATOM 4803 N N . LEU B 1 271 ? 96.159 11.619 136.666 1.00 32.38 270 LEU A N 1
ATOM 4804 C CA . LEU B 1 271 ? 97.054 10.595 136.133 1.00 30.09 270 LEU A CA 1
ATOM 4805 C C . LEU B 1 271 ? 96.281 9.328 135.779 1.00 31.15 270 LEU A C 1
ATOM 4806 O O . LEU B 1 271 ? 96.504 8.732 134.718 1.00 35.28 270 LEU A O 1
ATOM 4811 N N . GLU B 1 272 ? 95.363 8.904 136.654 1.00 32.12 271 GLU A N 1
ATOM 4812 C CA . GLU B 1 272 ? 94.563 7.711 136.366 1.00 33.65 271 GLU A CA 1
ATOM 4813 C C . GLU B 1 272 ? 93.733 7.901 135.103 1.00 37.81 271 GLU A C 1
ATOM 4814 O O . GLU B 1 272 ? 93.647 6.992 134.269 1.00 38.06 271 GLU A O 1
ATOM 4820 N N . ARG B 1 273 ? 93.114 9.077 134.948 1.00 35.17 272 ARG A N 1
ATOM 4821 C CA . ARG B 1 273 ? 92.354 9.378 133.737 1.00 47.46 272 ARG A CA 1
ATOM 4822 C C . ARG B 1 273 ? 93.208 9.197 132.489 1.00 42.19 272 ARG A C 1
ATOM 4823 O O . ARG B 1 273 ? 92.801 8.532 131.524 1.00 37.82 272 ARG A O 1
ATOM 4831 N N . ARG B 1 274 ? 94.396 9.808 132.488 1.00 37.33 273 ARG A N 1
ATOM 4832 C CA . ARG B 1 274 ? 95.229 9.805 131.292 1.00 41.06 273 ARG A CA 1
ATOM 4833 C C . ARG B 1 274 ? 95.818 8.429 131.039 1.00 39.32 273 ARG A C 1
ATOM 4834 O O . ARG B 1 274 ? 95.972 8.017 129.882 1.00 43.19 273 ARG A O 1
ATOM 4842 N N . LEU B 1 275 ? 96.160 7.704 132.108 1.00 34.21 274 LEU A N 1
ATOM 4843 C CA . LEU B 1 275 ? 96.625 6.334 131.929 1.00 38.46 274 LEU A CA 1
ATOM 4844 C C . LEU B 1 275 ? 95.507 5.450 131.394 1.00 42.14 274 LEU A C 1
ATOM 4845 O O . LEU B 1 275 ? 95.745 4.569 130.553 1.00 40.23 274 LEU A O 1
ATOM 4850 N N . ALA B 1 276 ? 94.273 5.686 131.856 1.00 40.63 275 ALA A N 1
ATOM 4851 C CA . ALA B 1 276 ? 93.159 4.826 131.458 1.00 49.34 275 ALA A CA 1
ATOM 4852 C C . ALA B 1 276 ? 92.877 4.908 129.962 1.00 61.32 275 ALA A C 1
ATOM 4853 O O . ALA B 1 276 ? 92.434 3.921 129.362 1.00 59.87 275 ALA A O 1
ATOM 4855 N N . LYS B 1 277 ? 93.129 6.062 129.342 1.00 58.37 276 LYS A N 1
ATOM 4856 C CA . LYS B 1 277 ? 92.847 6.197 127.919 1.00 59.65 276 LYS A CA 1
ATOM 4857 C C . LYS B 1 277 ? 93.775 5.343 127.067 1.00 61.25 276 LYS A C 1
ATOM 4858 O O . LYS B 1 277 ? 93.395 4.957 125.959 1.00 61.62 276 LYS A O 1
ATOM 4864 N N . VAL B 1 278 ? 94.970 5.030 127.561 1.00 56.04 277 VAL A N 1
ATOM 4865 C CA . VAL B 1 278 ? 95.929 4.241 126.802 1.00 59.11 277 VAL A CA 1
ATOM 4866 C C . VAL B 1 278 ? 96.117 2.844 127.374 1.00 60.79 277 VAL A C 1
ATOM 4867 O O . VAL B 1 278 ? 96.669 1.978 126.678 1.00 63.97 277 VAL A O 1
ATOM 4871 N N . LYS B 1 279 ? 95.671 2.591 128.602 1.00 51.51 278 LYS A N 1
ATOM 4872 C CA . LYS B 1 279 ? 95.838 1.290 129.249 1.00 47.59 278 LYS A CA 1
ATOM 4873 C C . LYS B 1 279 ? 94.684 1.097 130.217 1.00 47.31 278 LYS A C 1
ATOM 4874 O O . LYS B 1 279 ? 94.804 1.360 131.418 1.00 42.95 278 LYS A O 1
ATOM 4880 N N . PRO B 1 280 ? 93.535 0.633 129.719 1.00 47.48 279 PRO A N 1
ATOM 4881 C CA . PRO B 1 280 ? 92.323 0.582 130.560 1.00 50.53 279 PRO A CA 1
ATOM 4882 C C . PRO B 1 280 ? 92.476 -0.188 131.866 1.00 55.29 279 PRO A C 1
ATOM 4883 O O . PRO B 1 280 ? 91.821 0.164 132.860 1.00 48.30 279 PRO A O 1
ATOM 4887 N N . ASP B 1 281 ? 93.310 -1.224 131.909 1.00 45.64 280 ASP A N 1
ATOM 4888 C CA . ASP B 1 281 ? 93.453 -2.019 133.120 1.00 49.46 280 ASP A CA 1
ATOM 4889 C C . ASP B 1 281 ? 94.540 -1.483 134.046 1.00 51.23 280 ASP A C 1
ATOM 4890 O O . ASP B 1 281 ? 94.847 -2.133 135.053 1.00 44.45 280 ASP A O 1
ATOM 4895 N N . LEU B 1 282 ? 95.125 -0.324 133.711 1.00 41.40 281 LEU A N 1
ATOM 4896 C CA . LEU B 1 282 ? 96.095 0.419 134.521 1.00 39.12 281 LEU A CA 1
ATOM 4897 C C . LEU B 1 282 ? 97.364 -0.374 134.824 1.00 38.96 281 LEU A C 1
ATOM 4898 O O . LEU B 1 282 ? 98.115 -0.007 135.728 1.00 37.04 281 LEU A O 1
ATOM 4903 N N . LEU B 1 283 ? 97.632 -1.455 134.098 1.00 43.90 282 LEU A N 1
ATOM 4904 C CA . LEU B 1 283 ? 98.830 -2.245 134.349 1.00 43.20 282 LEU A CA 1
ATOM 4905 C C . LEU B 1 283 ? 100.055 -1.521 133.792 1.00 44.18 282 LEU A C 1
ATOM 4906 O O . LEU B 1 283 ? 100.026 -1.006 132.668 1.00 43.61 282 LEU A O 1
ATOM 4911 N N . ILE B 1 284 ? 101.126 -1.466 134.590 1.00 36.94 283 ILE A N 1
ATOM 4912 C CA . ILE B 1 284 ? 102.312 -0.668 134.281 1.00 35.44 283 ILE A CA 1
ATOM 4913 C C . ILE B 1 284 ? 103.565 -1.460 134.643 1.00 35.45 283 ILE A C 1
ATOM 4914 O O . ILE B 1 284 ? 103.502 -2.556 135.204 1.00 36.50 283 ILE A O 1
ATOM 4919 N N . ALA B 1 285 ? 104.718 -0.897 134.292 1.00 34.44 284 ALA A N 1
ATOM 4920 C CA . ALA B 1 285 ? 106.024 -1.418 134.681 1.00 37.82 284 ALA A CA 1
ATOM 4921 C C . ALA B 1 285 ? 106.570 -0.770 135.943 1.00 37.94 284 ALA A C 1
ATOM 4922 O O . ALA B 1 285 ? 107.122 -1.471 136.796 1.00 32.95 284 ALA A O 1
ATOM 4924 N N . ARG B 1 286 ? 106.456 0.557 136.060 1.00 33.23 285 ARG A N 1
ATOM 4925 C CA . ARG B 1 286 ? 107.004 1.319 137.178 1.00 34.61 285 ARG A CA 1
ATOM 4926 C C . ARG B 1 286 ? 106.061 2.470 137.510 1.00 36.30 285 ARG A C 1
ATOM 4927 O O . ARG B 1 286 ? 105.300 2.936 136.663 1.00 29.06 285 ARG A O 1
ATOM 4935 N N . GLN B 1 287 ? 106.131 2.955 138.750 1.00 29.37 286 GLN A N 1
ATOM 4936 C CA . GLN B 1 287 ? 105.503 4.239 139.054 1.00 28.16 286 GLN A CA 1
ATOM 4937 C C . GLN B 1 287 ? 106.318 4.936 140.126 1.00 30.08 286 GLN A C 1
ATOM 4938 O O . GLN B 1 287 ? 107.105 4.309 140.831 1.00 25.87 286 GLN A O 1
ATOM 4944 N N . GLY B 1 288 ? 106.140 6.246 140.236 1.00 26.99 287 GLY A N 1
ATOM 4945 C CA . GLY B 1 288 ? 106.879 6.961 141.253 1.00 23.91 287 GLY A CA 1
ATOM 4946 C C . GLY B 1 288 ? 106.516 8.427 141.262 1.00 24.62 287 GLY A C 1
ATOM 4947 O O . GLY B 1 288 ? 105.510 8.841 140.690 1.00 25.83 287 GLY A O 1
ATOM 4948 N N . VAL B 1 289 ? 107.354 9.205 141.944 1.00 22.40 288 VAL A N 1
ATOM 4949 C CA . VAL B 1 289 ? 107.027 10.592 142.251 1.00 21.75 288 VAL A CA 1
ATOM 4950 C C . VAL B 1 289 ? 108.201 11.485 141.900 1.00 22.66 288 VAL A C 1
ATOM 4951 O O . VAL B 1 289 ? 109.340 11.040 141.704 1.00 21.15 288 VAL A O 1
ATOM 4955 N N . LYS B 1 290 ? 107.907 12.772 141.826 1.00 20.78 289 LYS A N 1
ATOM 4956 C CA . LYS B 1 290 ? 108.917 13.788 141.587 1.00 20.35 289 LYS A CA 1
ATOM 4957 C C . LYS B 1 290 ? 108.706 14.934 142.560 1.00 21.25 289 LYS A C 1
ATOM 4958 O O . LYS B 1 290 ? 107.571 15.330 142.818 1.00 21.98 289 LYS A O 1
ATOM 4964 N N . LEU B 1 291 ? 109.805 15.444 143.119 1.00 20.14 290 LEU A N 1
ATOM 4965 C CA . LEU B 1 291 ? 109.815 16.693 143.869 1.00 19.58 290 LEU A CA 1
ATOM 4966 C C . LEU B 1 291 ? 110.874 17.607 143.285 1.00 20.09 290 LEU A C 1
ATOM 4967 O O . LEU B 1 291 ? 111.991 17.167 142.997 1.00 21.83 290 LEU A O 1
ATOM 4972 N N . LYS B 1 292 ? 110.527 18.883 143.135 1.00 19.56 291 LYS A N 1
ATOM 4973 C CA . LYS B 1 292 ? 111.491 19.919 142.776 1.00 20.56 291 LYS A CA 1
ATOM 4974 C C . LYS B 1 292 ? 111.540 20.939 143.905 1.00 23.63 291 LYS A C 1
ATOM 4975 O O . LYS B 1 292 ? 110.493 21.354 144.407 1.00 19.89 291 LYS A O 1
ATOM 4981 N N . PHE B 1 293 ? 112.748 21.340 144.308 1.00 22.45 292 PHE A N 1
ATOM 4982 C CA . PHE B 1 293 ? 112.924 22.144 145.508 1.00 20.19 292 PHE A CA 1
ATOM 4983 C C . PHE B 1 293 ? 113.143 23.608 145.150 1.00 22.68 292 PHE A C 1
ATOM 4984 O O . PHE B 1 293 ? 113.290 23.973 143.981 1.00 25.49 292 PHE A O 1
ATOM 4992 N N . ASP B 1 294 ? 113.181 24.450 146.195 1.00 24.33 293 ASP A N 1
ATOM 4993 C CA . ASP B 1 294 ? 113.246 25.893 146.002 1.00 26.31 293 ASP A CA 1
ATOM 4994 C C . ASP B 1 294 ? 114.515 26.324 145.280 1.00 32.96 293 ASP A C 1
ATOM 4995 O O . ASP B 1 294 ? 114.531 27.398 144.673 1.00 27.85 293 ASP A O 1
ATOM 5000 N N . ASP B 1 295 ? 115.566 25.509 145.307 1.00 25.08 294 ASP A N 1
ATOM 5001 C CA . ASP B 1 295 ? 116.793 25.815 144.585 1.00 24.61 294 ASP A CA 1
ATOM 5002 C C . ASP B 1 295 ? 116.798 25.271 143.159 1.00 29.07 294 ASP A C 1
ATOM 5003 O O . ASP B 1 295 ? 117.848 25.288 142.505 1.00 26.81 294 ASP A O 1
ATOM 5008 N N . PHE B 1 296 ? 115.658 24.775 142.673 1.00 22.52 295 PHE A N 1
ATOM 5009 C CA . PHE B 1 296 ? 115.482 24.178 141.352 1.00 27.09 295 PHE A CA 1
ATOM 5010 C C . PHE B 1 296 ? 116.150 22.813 141.223 1.00 26.68 295 PHE A C 1
ATOM 5011 O O . PHE B 1 296 ? 116.081 22.222 140.147 1.00 28.63 295 PHE A O 1
ATOM 5019 N N . GLN B 1 297 ? 116.784 22.286 142.270 1.00 29.81 296 GLN A N 1
ATOM 5020 C CA . GLN B 1 297 ? 117.159 20.882 142.238 1.00 24.14 296 GLN A CA 1
ATOM 5021 C C . GLN B 1 297 ? 115.896 20.033 142.216 1.00 26.42 296 GLN A C 1
ATOM 5022 O O . GLN B 1 297 ? 114.841 20.431 142.725 1.00 24.36 296 GLN A O 1
ATOM 5028 N N . GLN B 1 298 ? 115.991 18.855 141.615 1.00 28.73 297 GLN A N 1
ATOM 5029 C CA . GLN B 1 298 ? 114.827 17.987 141.628 1.00 22.62 297 GLN A CA 1
ATOM 5030 C C . GLN B 1 298 ? 115.264 16.541 141.815 1.00 25.62 297 GLN A C 1
ATOM 5031 O O . GLN B 1 298 ? 116.417 16.172 141.574 1.00 24.68 297 GLN A O 1
ATOM 5037 N N . THR B 1 299 ? 114.334 15.729 142.297 1.00 23.07 298 THR A N 1
ATOM 5038 C CA . THR B 1 299 ? 114.612 14.317 142.506 1.00 20.49 298 THR A CA 1
ATOM 5039 C C . THR B 1 299 ? 113.405 13.521 142.052 1.00 26.07 298 THR A C 1
ATOM 5040 O O . THR B 1 299 ? 112.273 14.016 142.070 1.00 22.18 298 THR A O 1
ATOM 5044 N N . THR B 1 300 ? 113.666 12.291 141.606 1.00 22.87 299 THR A N 1
ATOM 5045 C CA . THR B 1 300 ? 112.616 11.365 141.228 1.00 21.03 299 THR A CA 1
ATOM 5046 C C . THR B 1 300 ? 112.839 10.074 142.009 1.00 21.66 299 THR A C 1
ATOM 5047 O O . THR B 1 300 ? 113.981 9.679 142.249 1.00 22.85 299 THR A O 1
ATOM 5051 N N . GLN B 1 301 ? 111.757 9.462 142.471 1.00 23.18 300 GLN A N 1
ATOM 5052 C CA . GLN B 1 301 ? 111.831 8.169 143.157 1.00 22.31 300 GLN A CA 1
ATOM 5053 C C . GLN B 1 301 ? 110.764 7.277 142.552 1.00 24.52 300 GLN A C 1
ATOM 5054 O O . GLN B 1 301 ? 109.568 7.521 142.738 1.00 22.83 300 GLN A O 1
ATOM 5060 N N . GLU B 1 302 ? 111.200 6.246 141.828 1.00 26.08 301 GLU A N 1
ATOM 5061 C CA . GLU B 1 302 ? 110.311 5.351 141.111 1.00 26.13 301 GLU A CA 1
ATOM 5062 C C . GLU B 1 302 ? 110.758 3.918 141.367 1.00 27.39 301 GLU A C 1
ATOM 5063 O O . GLU B 1 302 ? 111.925 3.659 141.674 1.00 26.50 301 GLU A O 1
ATOM 5069 N N . HIS B 1 303 ? 109.827 2.987 141.216 1.00 26.37 302 HIS A N 1
ATOM 5070 C CA . HIS B 1 303 ? 110.139 1.582 141.462 1.00 27.62 302 HIS A CA 1
ATOM 5071 C C . HIS B 1 303 ? 109.268 0.672 140.602 1.00 33.91 302 HIS A C 1
ATOM 5072 O O . HIS B 1 303 ? 108.165 1.033 140.183 1.00 28.74 302 HIS A O 1
ATOM 5079 N N . VAL B 1 304 ? 109.786 -0.536 140.359 1.00 30.07 303 VAL A N 1
ATOM 5080 C CA . VAL B 1 304 ? 108.991 -1.586 139.737 1.00 31.55 303 VAL A CA 1
ATOM 5081 C C . VAL B 1 304 ? 107.643 -1.678 140.439 1.00 38.72 303 VAL A C 1
ATOM 5082 O O . VAL B 1 304 ? 107.569 -1.735 141.671 1.00 31.84 303 VAL A O 1
ATOM 5086 N N . TRP B 1 305 ? 106.564 -1.669 139.654 1.00 32.25 304 TRP A N 1
ATOM 5087 C CA . TRP B 1 305 ? 105.234 -1.725 140.250 1.00 32.63 304 TRP A CA 1
ATOM 5088 C C . TRP B 1 305 ? 104.254 -2.180 139.182 1.00 33.93 304 TRP A C 1
ATOM 5089 O O . TRP B 1 305 ? 104.360 -1.725 138.035 1.00 40.53 304 TRP A O 1
ATOM 5100 N N . PRO B 1 306 ? 103.315 -3.097 139.497 1.00 35.43 305 PRO A N 1
ATOM 5101 C CA . PRO B 1 306 ? 102.547 -3.750 138.426 1.00 39.01 305 PRO A CA 1
ATOM 5102 C C . PRO B 1 306 ? 101.304 -2.993 137.982 1.00 40.18 305 PRO A C 1
ATOM 5103 O O . PRO B 1 306 ? 100.797 -3.250 136.887 1.00 38.86 305 PRO A O 1
ATOM 5107 N N . ARG B 1 307 ? 100.790 -2.090 138.819 1.00 36.89 306 ARG A N 1
ATOM 5108 C CA . ARG B 1 307 ? 99.527 -1.427 138.514 1.00 36.94 306 ARG A CA 1
ATOM 5109 C C . ARG B 1 307 ? 99.473 -0.094 139.248 1.00 37.21 306 ARG A C 1
ATOM 5110 O O . ARG B 1 307 ? 99.877 -0.011 140.409 1.00 39.74 306 ARG A O 1
ATOM 5118 N N . LEU B 1 308 ? 98.969 0.938 138.569 1.00 35.09 307 LEU A N 1
ATOM 5119 C CA . LEU B 1 308 ? 98.860 2.262 139.175 1.00 34.64 307 LEU A CA 1
ATOM 5120 C C . LEU B 1 308 ? 98.162 2.179 140.524 1.00 33.01 307 LEU A C 1
ATOM 5121 O O . LEU B 1 308 ? 97.105 1.553 140.653 1.00 34.54 307 LEU A O 1
ATOM 5126 N N . ASN B 1 309 ? 98.756 2.821 141.530 1.00 31.68 308 ASN A N 1
ATOM 5127 C CA . ASN B 1 309 ? 98.281 2.664 142.901 1.00 34.05 308 ASN A CA 1
ATOM 5128 C C . ASN B 1 309 ? 98.566 3.936 143.685 1.00 34.29 308 ASN A C 1
ATOM 5129 O O . ASN B 1 309 ? 99.733 4.285 143.877 1.00 32.74 308 ASN A O 1
ATOM 5134 N N . LYS B 1 310 ? 97.509 4.601 144.164 1.00 35.84 309 LYS A N 1
ATOM 5135 C CA . LYS B 1 310 ? 97.695 5.866 144.879 1.00 31.65 309 LYS A CA 1
ATOM 5136 C C . LYS B 1 310 ? 98.382 5.659 146.224 1.00 31.74 309 LYS A C 1
ATOM 5137 O O . LYS B 1 310 ? 99.260 6.446 146.609 1.00 29.06 309 LYS A O 1
ATOM 5143 N N . ALA B 1 311 ? 97.984 4.622 146.966 1.00 31.57 310 ALA A N 1
ATOM 5144 C CA . ALA B 1 311 ? 98.563 4.415 148.288 1.00 30.31 310 ALA A CA 1
ATOM 5145 C C . ALA B 1 311 ? 100.070 4.232 148.199 1.00 30.65 310 ALA A C 1
ATOM 5146 O O . ALA B 1 311 ? 100.816 4.754 149.035 1.00 31.30 310 ALA A O 1
ATOM 5148 N N . ASP B 1 312 ? 100.542 3.526 147.167 1.00 29.33 311 ASP A N 1
ATOM 5149 C CA . ASP B 1 312 ? 101.981 3.353 147.017 1.00 28.59 311 ASP A CA 1
ATOM 5150 C C . ASP B 1 312 ? 102.646 4.657 146.590 1.00 28.97 311 ASP A C 1
ATOM 5151 O O . ASP B 1 312 ? 103.751 4.965 147.049 1.00 30.55 311 ASP A O 1
ATOM 5156 N N . LEU B 1 313 ? 101.976 5.446 145.746 1.00 26.81 312 LEU A N 1
ATOM 5157 C CA . LEU B 1 313 ? 102.526 6.752 145.381 1.00 25.58 312 LEU A CA 1
ATOM 5158 C C . LEU B 1 313 ? 102.701 7.638 146.605 1.00 25.76 312 LEU A C 1
ATOM 5159 O O . LEU B 1 313 ? 103.739 8.298 146.756 1.00 24.58 312 LEU A O 1
ATOM 5164 N N . ILE B 1 314 ? 101.704 7.658 147.494 1.00 25.65 313 ILE A N 1
ATOM 5165 C CA . ILE B 1 314 ? 101.789 8.496 148.694 1.00 26.38 313 ILE A CA 1
ATOM 5166 C C . ILE B 1 314 ? 102.883 7.988 149.624 1.00 28.99 313 ILE A C 1
ATOM 5167 O O . ILE B 1 314 ? 103.678 8.770 150.159 1.00 26.68 313 ILE A O 1
ATOM 5172 N N . ALA B 1 315 ? 102.949 6.669 149.822 1.00 25.88 314 ALA A N 1
ATOM 5173 C CA . ALA B 1 315 ? 104.006 6.104 150.660 1.00 25.88 314 ALA A CA 1
ATOM 5174 C C . ALA B 1 315 ? 105.387 6.423 150.099 1.00 30.54 314 ALA A C 1
ATOM 5175 O O . ALA B 1 315 ? 106.324 6.720 150.855 1.00 28.90 314 ALA A O 1
ATOM 5177 N N . THR B 1 316 ? 105.534 6.375 148.772 1.00 24.89 315 THR A N 1
ATOM 5178 C CA . THR B 1 316 ? 106.813 6.697 148.152 1.00 23.88 315 THR A CA 1
ATOM 5179 C C . THR B 1 316 ? 107.149 8.169 148.330 1.00 27.04 315 THR A C 1
ATOM 5180 O O . THR B 1 316 ? 108.279 8.522 148.686 1.00 27.19 315 THR A O 1
ATOM 5184 N N . ALA B 1 317 ? 106.174 9.045 148.086 1.00 23.87 316 ALA A N 1
ATOM 5185 C CA . ALA B 1 317 ? 106.426 10.471 148.259 1.00 23.63 316 ALA A CA 1
ATOM 5186 C C . ALA B 1 317 ? 106.778 10.814 149.699 1.00 24.33 316 ALA A C 1
ATOM 5187 O O . ALA B 1 317 ? 107.548 11.759 149.929 1.00 21.57 316 ALA A O 1
ATOM 5189 N N . ARG B 1 318 ? 106.235 10.073 150.679 1.00 22.80 317 ARG A N 1
ATOM 5190 C CA . ARG B 1 318 ? 106.591 10.367 152.068 1.00 25.00 317 ARG A CA 1
ATOM 5191 C C . ARG B 1 318 ? 108.072 10.112 152.294 1.00 31.10 317 ARG A C 1
ATOM 5192 O O . ARG B 1 318 ? 108.757 10.892 152.978 1.00 25.66 317 ARG A O 1
ATOM 5200 N N . LYS B 1 319 ? 108.582 9.024 151.711 1.00 26.38 318 LYS A N 1
ATOM 5201 C CA . LYS B 1 319 ? 110.004 8.720 151.792 1.00 30.18 318 LYS A CA 1
ATOM 5202 C C . LYS B 1 319 ? 110.827 9.774 151.080 1.00 28.44 318 LYS A C 1
ATOM 5203 O O . LYS B 1 319 ? 111.856 10.219 151.602 1.00 26.64 318 LYS A O 1
ATOM 5209 N N . THR B 1 320 ? 110.400 10.168 149.872 1.00 22.73 319 THR A N 1
ATOM 5210 C CA . THR B 1 320 ? 111.114 11.206 149.138 1.00 21.09 319 THR A CA 1
ATOM 5211 C C . THR B 1 320 ? 111.145 12.500 149.941 1.00 21.99 319 THR A C 1
ATOM 5212 O O . THR B 1 320 ? 112.204 13.119 150.111 1.00 23.18 319 THR A O 1
ATOM 5216 N N . TRP B 1 321 ? 109.979 12.917 150.440 1.00 21.62 320 TRP A N 1
ATOM 5217 C CA . TRP B 1 321 ? 109.879 14.118 151.266 1.00 20.98 320 TRP A CA 1
ATOM 5218 C C . TRP B 1 321 ? 110.775 14.026 152.495 1.00 24.19 320 TRP A C 1
ATOM 5219 O O . TRP B 1 321 ? 111.497 14.981 152.823 1.00 25.04 320 TRP A O 1
ATOM 5230 N N . ASP B 1 322 ? 110.764 12.877 153.170 1.00 23.17 321 ASP A N 1
ATOM 5231 C CA . ASP B 1 322 ? 111.459 12.742 154.446 1.00 24.80 321 ASP A CA 1
ATOM 5232 C C . ASP B 1 322 ? 112.967 12.630 154.254 1.00 31.17 321 ASP A C 1
ATOM 5233 O O . ASP B 1 322 ? 113.738 13.156 155.066 1.00 30.63 321 ASP A O 1
ATOM 5238 N N . GLU B 1 323 ? 113.403 11.975 153.177 1.00 22.24 322 GLU A N 1
ATOM 5239 C CA . GLU B 1 323 ? 114.802 11.599 153.025 1.00 25.26 322 GLU A CA 1
ATOM 5240 C C . GLU B 1 323 ? 115.595 12.508 152.101 1.00 26.76 322 GLU A C 1
ATOM 5241 O O . GLU B 1 323 ? 116.814 12.633 152.270 1.00 26.71 322 GLU A O 1
ATOM 5247 N N . ARG B 1 324 ? 114.954 13.146 151.130 1.00 24.30 323 ARG A N 1
ATOM 5248 C CA . ARG B 1 324 ? 115.693 13.885 150.111 1.00 22.95 323 ARG A CA 1
ATOM 5249 C C . ARG B 1 324 ? 115.420 15.374 150.108 1.00 21.10 323 ARG A C 1
ATOM 5250 O O . ARG B 1 324 ? 116.181 16.118 149.483 1.00 23.73 323 ARG A O 1
ATOM 5258 N N . ARG B 1 325 ? 114.373 15.822 150.797 1.00 24.67 324 ARG A N 1
ATOM 5259 C CA . ARG B 1 325 ? 114.046 17.238 150.796 1.00 24.97 324 ARG A CA 1
ATOM 5260 C C . ARG B 1 325 ? 115.108 18.059 151.511 1.00 26.73 324 ARG A C 1
ATOM 5261 O O . ARG B 1 325 ? 115.357 19.209 151.131 1.00 25.18 324 ARG A O 1
ATOM 5269 N N . GLY B 1 326 ? 115.710 17.512 152.563 1.00 26.25 325 GLY A N 1
ATOM 5270 C CA . GLY B 1 326 ? 116.771 18.239 153.246 1.00 30.69 325 GLY A CA 1
ATOM 5271 C C . GLY B 1 326 ? 116.327 19.548 153.857 1.00 32.21 325 GLY A C 1
ATOM 5272 O O . GLY B 1 326 ? 117.114 20.497 153.910 1.00 36.47 325 GLY A O 1
ATOM 5273 N N . GLY B 1 327 ? 115.082 19.631 154.318 1.00 31.27 326 GLY A N 1
ATOM 5274 C CA . GLY B 1 327 ? 114.593 20.855 154.918 1.00 28.35 326 GLY A CA 1
ATOM 5275 C C . GLY B 1 327 ? 114.253 21.953 153.937 1.00 29.91 326 GLY A C 1
ATOM 5276 O O . GLY B 1 327 ? 113.885 23.055 154.368 1.00 36.27 326 GLY A O 1
ATOM 5277 N N . ARG B 1 328 ? 114.354 21.698 152.637 1.00 27.01 327 ARG A N 1
ATOM 5278 C CA . ARG B 1 328 ? 114.070 22.746 151.666 1.00 23.73 327 ARG A CA 1
ATOM 5279 C C . ARG B 1 328 ? 112.572 22.847 151.393 1.00 26.64 327 ARG A C 1
ATOM 5280 O O . ARG B 1 328 ? 111.804 21.908 151.633 1.00 24.39 327 ARG A O 1
ATOM 5288 N N . GLY B 1 329 ? 112.161 24.014 150.895 1.00 21.86 328 GLY A N 1
ATOM 5289 C CA . GLY B 1 329 ? 110.819 24.157 150.367 1.00 25.31 328 GLY A CA 1
ATOM 5290 C C . GLY B 1 329 ? 110.673 23.431 149.042 1.00 29.24 328 GLY A C 1
ATOM 5291 O O . GLY B 1 329 ? 111.636 23.214 148.306 1.00 23.61 328 GLY A O 1
ATOM 5292 N N . VAL B 1 330 ? 109.443 23.042 148.721 1.00 22.29 329 VAL A N 1
ATOM 5293 C CA . VAL B 1 330 ? 109.164 22.286 147.506 1.00 20.54 329 VAL A CA 1
ATOM 5294 C C . VAL B 1 330 ? 108.304 23.150 146.590 1.00 20.82 329 VAL A C 1
ATOM 5295 O O . VAL B 1 330 ? 107.246 23.632 147.004 1.00 22.22 329 VAL A O 1
ATOM 5299 N N . ARG B 1 331 ? 108.740 23.329 145.339 1.00 20.67 330 ARG A N 1
ATOM 5300 C CA . ARG B 1 331 ? 107.952 24.113 144.393 1.00 21.07 330 ARG A CA 1
ATOM 5301 C C . ARG B 1 331 ? 107.129 23.268 143.437 1.00 25.88 330 ARG A C 1
ATOM 5302 O O . ARG B 1 331 ? 106.174 23.787 142.847 1.00 24.65 330 ARG A O 1
ATOM 5310 N N . LEU B 1 332 ? 107.459 21.987 143.267 1.00 21.86 331 LEU A N 1
ATOM 5311 C CA . LEU B 1 332 ? 106.714 21.145 142.347 1.00 20.60 331 LEU A CA 1
ATOM 5312 C C . LEU B 1 332 ? 106.523 19.768 142.966 1.00 20.40 331 LEU A C 1
ATOM 5313 O O . LEU B 1 332 ? 107.411 19.253 143.650 1.00 22.35 331 LEU A O 1
ATOM 5318 N N . VAL B 1 333 ? 105.371 19.170 142.706 1.00 20.77 332 VAL A N 1
ATOM 5319 C CA . VAL B 1 333 ? 105.133 17.763 143.009 1.00 20.79 332 VAL A CA 1
ATOM 5320 C C . VAL B 1 333 ? 104.644 17.095 141.730 1.00 21.93 332 VAL A C 1
ATOM 5321 O O . VAL B 1 333 ? 103.827 17.665 141.000 1.00 21.61 332 VAL A O 1
ATOM 5325 N N . GLY B 1 334 ? 105.128 15.883 141.459 1.00 21.91 333 GLY A N 1
ATOM 5326 C CA . GLY B 1 334 ? 104.716 15.178 140.263 1.00 21.84 333 GLY A CA 1
ATOM 5327 C C . GLY B 1 334 ? 104.527 13.696 140.517 1.00 25.53 333 GLY A C 1
ATOM 5328 O O . GLY B 1 334 ? 105.121 13.118 141.423 1.00 22.00 333 GLY A O 1
ATOM 5329 N N . LEU B 1 335 ? 103.673 13.095 139.696 1.00 22.66 334 LEU A N 1
ATOM 5330 C CA . LEU B 1 335 ? 103.469 11.654 139.680 1.00 23.26 334 LEU A CA 1
ATOM 5331 C C . LEU B 1 335 ? 103.832 11.108 138.304 1.00 23.69 334 LEU A C 1
ATOM 5332 O O . LEU B 1 335 ? 103.733 11.807 137.289 1.00 26.94 334 LEU A O 1
ATOM 5337 N N . HIS B 1 336 ? 104.214 9.831 138.258 1.00 24.51 335 HIS A N 1
ATOM 5338 C CA . HIS B 1 336 ? 104.780 9.303 137.023 1.00 24.56 335 HIS A CA 1
ATOM 5339 C C . HIS B 1 336 ? 104.571 7.793 136.946 1.00 25.55 335 HIS A C 1
ATOM 5340 O O . HIS B 1 336 ? 104.661 7.098 137.960 1.00 25.56 335 HIS A O 1
ATOM 5347 N N . VAL B 1 337 ? 104.286 7.298 135.741 1.00 26.52 336 VAL A N 1
ATOM 5348 C CA . VAL B 1 337 ? 104.278 5.864 135.475 1.00 27.64 336 VAL A CA 1
ATOM 5349 C C . VAL B 1 337 ? 105.138 5.579 134.253 1.00 28.11 336 VAL A C 1
ATOM 5350 O O . VAL B 1 337 ? 105.270 6.408 133.345 1.00 27.96 336 VAL A O 1
ATOM 5354 N N . THR B 1 338 ? 105.723 4.382 134.240 1.00 28.84 337 THR A N 1
ATOM 5355 C CA . THR B 1 338 ? 106.405 3.836 133.076 1.00 31.74 337 THR A CA 1
ATOM 5356 C C . THR B 1 338 ? 105.550 2.699 132.538 1.00 31.41 337 THR A C 1
ATOM 5357 O O . THR B 1 338 ? 105.141 1.821 133.303 1.00 33.32 337 THR A O 1
ATOM 5361 N N . LEU B 1 339 ? 105.267 2.717 131.238 1.00 32.38 338 LEU A N 1
ATOM 5362 C CA . LEU B 1 339 ? 104.392 1.689 130.694 1.00 35.01 338 LEU A CA 1
ATOM 5363 C C . LEU B 1 339 ? 105.163 0.396 130.439 1.00 35.36 338 LEU A C 1
ATOM 5364 O O . LEU B 1 339 ? 106.394 0.378 130.365 1.00 37.90 338 LEU A O 1
ATOM 5369 N N . LEU B 1 340 ? 104.414 -0.700 130.326 1.00 36.99 339 LEU A N 1
ATOM 5370 C CA . LEU B 1 340 ? 104.961 -1.980 129.892 1.00 38.61 339 LEU A CA 1
ATOM 5371 C C . LEU B 1 340 ? 105.527 -1.874 128.470 1.00 39.43 339 LEU A C 1
ATOM 5372 O O . LEU B 1 340 ? 105.108 -1.040 127.673 1.00 41.78 339 LEU A O 1
ATOM 5377 N N . ASP B 1 341 ? 106.468 -2.781 128.143 1.00 52.15 340 ASP A N 1
ATOM 5378 C CA . ASP B 1 341 ? 107.164 -2.686 126.849 1.00 65.29 340 ASP A CA 1
ATOM 5379 C C . ASP B 1 341 ? 106.282 -3.050 125.660 1.00 71.92 340 ASP A C 1
ATOM 5380 O O . ASP B 1 341 ? 106.082 -2.193 124.777 1.00 73.46 340 ASP A O 1
ATOM 5385 N N . PRO B 1 342 ? 105.767 -4.289 125.523 1.00 91.70 341 PRO A N 1
ATOM 5386 C CA . PRO B 1 342 ? 105.169 -4.587 124.216 1.00 94.12 341 PRO A CA 1
ATOM 5387 C C . PRO B 1 342 ? 103.649 -4.444 124.186 1.00 97.63 341 PRO A C 1
ATOM 5388 O O . PRO B 1 342 ? 103.122 -3.828 123.259 1.00 98.99 341 PRO A O 1
#

InterPro domains:
  IPR001126 UmuC domain [PF00817] (7-154)
  IPR001126 UmuC domain [PS50173] (4-185)
  IPR017961 DNA polymerase, Y-family, little finger domain [PF11799] (240-347)
  IPR022880 DNA polymerase IV [MF_01113] (1-349)
  IPR022880 DNA polymerase IV [cd03586] (5-339)
  IPR036775 DNA polymerase, Y-family, little finger domain superfamily [G3DSA:3.30.1490.100] (241-351)
  IPR036775 DNA polymerase, Y-family, little finger domain superfamily [SSF100879] (241-349)
  IPR043128 Reverse transcriptase/Diguanylate cyclase domain [G3DSA:3.30.70.270] (4-165)
  IPR043502 DNA/RNA polymerase superfamily [SSF56672] (1-234)
  IPR050116 DNA polymerase type-Y [PTHR11076] (2-342)
  IPR053848 DNA polymerase IV/DNA polymerase iota-like, thumb domain [PF21999] (180-230)

Foldseek 3Di:
DFWKKKKKFFAQQQVLLVCVVPVVSVQAKEFEWDAVLQQIFTCGIDVNLVVLVHGGPHGNVVSCVSPVRYHYDHTDVVSLQVLLVVLVVLLVVFHLLWADPDSGMIMHTLRVTPPPNSDPVVVQVVSQVVSCVPVVTGMFMAIERAPQRRVLQRPPDDDRYGGYAYPVRQVVCQQAAFPCSGPVCHDVNCVVCVVVVHTTLNRLCPDDLVVLCVVPNPVSVVSNQVSNPHHPDGRDSDDDDWKDKFKGFGSDFDQDLVVLLVVLVVRQVVSLVVCCVVPVQQFAQKKWKKWAFPVGDIDIDMDGDTGDDSVVRSVRVVCCCVPPHVRTTTRMMMMMTTGDDD/DFWKKKKKFFAQQQVQLVCVVPVVCVQAKEFEWDDVLQQMATCTIDPNLCVLPHGHPHGVVVSCVSPVRYHYHHTDVVSLQVLLVVLVVLLVVFDLLWADPDSGMIMDTQRPTPPPPSDSVVVQVVSQVVSCVPVVTGMFMAIERAPQRRVLQSPPPPDRYGGYAYPVRVVVVQQAAFPCSGPVCHDVNCVVCVVVPHTGLNSLCPDDLVVLCVVPNPVSVVSNQVSNPHHPDGRDSDDDDFKFKDKGFGSDFDQDLVVLLVVLVVRLVVRLVVCCVVPVQQFAQKKEKKWAFPVRDIDIDMDGDTGDDSVVHSVRVVCCCVPPRPSTTTGMMMIMTGHDDD

Organism: Escherichia coli (strain K12) (NCBI:txid83333)

GO terms:
  GO:0005515 protein binding (F, IPI)
  GO:0000287 magnesium ion binding (F, IDA)
  GO:0003887 DNA-directed DNA polymerase activity (F, IDA)
  GO:0009432 SOS response (P, IEP)
  GO:0070987 error-free translesion synthesis (P, IDA)
  GO:0006974 DNA damage response (P, IEP)
  GO:0005737 cytoplasm (C, IC)
  GO:0042276 error-prone translesion synthesis (P, IMP)
  GO:0070987 error-free translesion synthesis (P, IMP)
  GO:0005737 cytoplasm (C, IDA)
  GO:0000731 DNA synthesis involved in DNA repair (P, IDA)

Radius of gyration: 36.03 Å; Cα contacts (8 Å, |Δi|>4): 1336; chains: 2; bounding box: 84×54×103 Å

Secondary structure (DSSP, 8-state):
----EEEEEETTHHHHHHHHH-GGGSSS-EEEE--TTTT-BEEEE-HHHHTTT--TT-BHHHHHHH-TTPEEE---HHHHHHHHHHHHHHHTTT-S-EEEEETTEEEEE-TT--GGGG-HHHHHHHHHHHHHHHHS--EEEEEESSHHHHHHHHTTT-SS-EEE--GGGHHHHHHT-BGGGSTT--HHHHHHHHHTT--BHHHHHTS-HHHHHHHHTHHHHHHHHHTTT---PPP-TT----EEEEEEEEEEEE--HHHHHHHHHHHHHHHHHHHHHH-TT-B-SEEEEEEEETTS-EEEEEEE-SB--HHHHHHHHHHHHHHHSTT--EEEEEEEEE----/----EEEEEETTHHHHHHHHH-GGGSSS-EEEE--TTTT-BEEEE-HHHHTTT--TT-BHHHHHHH-TTPEEE---HHHHHHHHHHHHHHHHTT-S-EEEEETTEEEEE-TT--GGGG-HHHHHHHHHHHHHHHHS--EEEEEESSHHHHHHHHHHT-SS-EEE--GGGHHHHHHT-BGGGSTT--HHHHHHHHHTT--BHHHHHTS-HHHHHHHHTHHHHHHHHHTTT---PPP-S-----EEEEEEEEEEEE-SHHHHHHHHHHHHHHHHHHHHHH-TT-B-SEEEEEEEETTS-EEEEEEE-SB--HHHHHHHHHHHHHHH-TT--EEEEEEEEEPP--

CATH classification: 3.30.70.270 (+3 more: 3.40.1170.60, 1.10.150.20, 3.30.1490.100)

Solvent-accessible surface area: 35040 Å² total; per-residue (Å²): 136,71,52,64,0,0,1,0,28,5,12,15,12,35,0,12,0,11,15,58,69,67,102,78,20,105,124,76,19,0,0,4,10,31,38,130,110,136,74,15,75,1,54,14,1,1,90,39,0,52,163,85,23,0,123,65,80,24,65,0,33,90,0,38,82,80,0,96,157,14,45,47,21,123,17,101,121,100,15,0,89,118,2,1,88,58,1,74,82,0,1,63,100,23,20,95,82,21,6,50,62,56,58,21,20,0,7,0,4,1,40,134,19,134,72,23,180,22,35,8,56,91,0,0,82,79,0,16,90,23,0,101,94,70,6,113,5,36,0,1,0,0,9,3,18,17,10,1,1,0,54,7,0,1,65,77,80,94,65,87,10,24,76,46,4,58,76,96,87,18,85,83,40,4,85,96,8,48,2,60,102,3,59,71,9,40,185,105,29,24,54,108,0,97,91,79,58,15,124,8,0,2,36,0,71,168,24,85,43,98,78,0,59,181,142,46,34,176,58,0,100,65,1,74,36,16,1,65,11,63,2,140,108,83,7,67,66,136,154,127,127,164,47,3,29,7,68,130,38,32,42,135,40,11,93,114,51,80,66,0,44,48,14,0,64,183,10,20,64,80,0,67,120,82,0,38,121,84,57,112,67,16,70,3,29,88,0,0,0,39,0,42,0,61,18,115,16,84,18,72,55,58,55,114,76,92,123,4,57,72,68,24,0,32,55,8,0,107,104,3,8,82,120,58,46,61,60,28,1,0,30,6,0,1,4,51,0,38,19,80,147,150,140,64,58,72,0,0,2,0,20,3,6,14,14,51,0,12,0,13,18,64,71,72,98,79,18,111,129,71,18,0,0,6,12,27,36,162,137,138,76,17,75,2,56,14,1,0,94,32,0,66,160,85,23,0,124,65,78,25,75,0,24,107,0,61,78,69,0,99,152,16,49,55,24,125,25,103,125,117,17,4,72,101,1,0,72,46,1,68,81,0,1,63,102,24,22,96,84,20,8,50,61,51,39,20,23,0,8,0,5,1,42,136,20,138,69,25,189,14,35,7,56,96,0,0,75,79,0,23,100,26,0,100,100,77,8,123,5,35,0,0,0,0,8,3,18,18,10,2,1,0,61,13,0,2,96,90,75,52,63,88,10,22,65,47,4,56,75,96,88,18,86,84,41,3,88,98,11,42,2,59,128,5,61,69,10,42,167,126,27,22,46,77,0,97,94,60,57,16,124,9,0,3,39,0,75,174,23,80,41,90,61,0,58,169,142,27,34,169,55,0,101,56,2,73,38,12,0,69,13,63,2,149,110,86,6,69,63,146,152,142,141,165,48,6,32,6,69,118,37,32,50,140,36,14,91,73,23,77,66,0,43,53,26,0,58,193,10,24,50,53,0,63,134,102,0,35,171,72,59,114,68,14,70,4,27,83,0,0,0,37,0,34,2,70,72,128,110,92,24,66,36,60,50,116,79,93,117,5,58,70,72,22,0,22,42,7,0,83,112,0,2,38,126,94,18,68,55,68,2,0,34,9,0,0,3,53,0,39,27,86,133,167

Nearest PDB structures (foldseek):
  5c5j-assembly1_F  TM=1.001E+00  e=9.751E-74  Escherichia coli
  4irc-assembly1_F  TM=1.000E+00  e=2.120E-70  Escherichia coli K-12
  4r8u-assembly2_B  TM=9.956E-01  e=1.008E-70  Escherichia coli K-12
  6juq-assembly1_F  TM=9.983E-01  e=6.468E-70  Escherichia coli
  3pr5-assembly1_B  TM=9.188E-01  e=6.910E-32  Saccharolobus solfataricus

B-factor: mean 36.94, std 13.71, range [16.09, 123.41]

Sequence (684 aa):
GSRKIIHVDMDCFFAAVEMRDNPALRDIPIAIGGSRERRGVISTANYPARKFGVRSAMPTGMALKLCPHLTLLPGRFDAYKEASNHIREIFSRYTSRIEPLSLDEAYLDVTDSVHCHGSATLIAQEIRQTIFNELQLTASAGVAPVKFLAKIASDMNKPNGQFVITPAEVPAFLQTLPLAKIPGVGKVSAAKLEAMGLRTCGDVQKCDLVMLLKRFGKFGRILWERSQGIDERDVNSERLRKSVGVERTMAEDIHHWSECEAIIERLYPELERRLAKVKPDLLIARQGVKLKFDDFQQTTQEHVWPRLNKADLIATARKTWDERRGGRGVRLVGLHVTLLDPGSRKIIHVDMDCFFAAVEMRDNPALRDIPIAIGGSRERRGVISTANYPARKFGVRSAMPTGMALKLCPHLTLLPGRFDAYKEASNHIREIFSRYTSRIEPLSLDEAYLDVTDSVHCHGSATLIAQEIRQTIFNELQLTASAGVAPVKFLAKIASDMNKPNGQFVITPAEVPAFLQTLPLAKIPGVGKVSAAKLEAMGLRTCGDVQKCDLVMLLKRFGKFGRILWERSQGIDERDVNSERLRKSVGVERTMAEDIHHWSECEAIIERLYPELERRLAKVKPDLLIARQGVKLKFDDFQQTTQEHVWPRLNKADLIATARKTWDERRGGRGVRLVGLHVTLLDP